Protein AF-0000000077885921 (afdb_homodimer)

Nearest PDB structures (foldseek):
  9gof-assembly1_C  TM=7.448E-01  e=6.774E-12  Synechocystis
  6l9i-assembly1_D  TM=8.303E-01  e=1.465E-09  Companilactobacillus farciminis
  5vg3-assembly1_A  TM=7.185E-01  e=1.554E-09  Bacillus subtilis
  2uyb-assembly1_A  TM=7.580E-01  e=5.066E-09  Bacillus subtilis
  4met-assembly1_A  TM=7.064E-01  e=5.702E-09  Bacillus subtilis subsp. subtilis str. 168

Sequence (464 aa):
MYNKCRLKMKLLANIFSMFFVTFTSIQLCMADCDNLQDTCPAIPPKKQTIFINGLPCKSQANITAQDFKTSELSNTGSTDIFGASFKMVTASEFPGLNTLGLSIGRTDMDGDGLVNFHYHPRATEIIYVTKGVLLAGFIDTKNQVFQEFLNVGDVFVFPKGLFHFILNHGFQDATVISVFNSQNPGFVSITATTFDNTMESLEKLKRRLVSLYEGHDDVASLTMLGLESIFSMYNKCRLKMKLLANIFSMFFVTFTSIQLCMADCDNLQDTCPAIPPKKQTIFINGLPCKSQANITAQDFKTSELSNTGSTDIFGASFKMVTASEFPGLNTLGLSIGRTDMDGDGLVNFHYHPRATEIIYVTKGVLLAGFIDTKNQVFQEFLNVGDVFVFPKGLFHFILNHGFQDATVISVFNSQNPGFVSITATTFDNTMESLEKLKRRLVSLYEGHDDVASLTMLGLESIFS

Foldseek 3Di:
DPPVPPPVVVVPPPVPPPPVVPVPCPVCPVPDLDDPDPFFFFDAPVPDDDDDDFGGGDDPVPDDPVLQDDCPAVDDDDADPQQKDKDKDFSNNRRRRGSVQKIKMKMKGAAFHKDAKKFFQAWKKKKAWQDAKKKKWWADQQRDIDIDIDDHGDMDIDDHPIIMMMTRNDNGMTMMMMMIRGSRRDMGGDDCVQAVPDPVLSVQQSVQSVCVVVVNDDSVSVVVRSNVVNRD/DPPVPVVVVVVVPPVVPCPVVPVPCPVCPVPDLDDPDPFFFFDAPVPDDDDDDFGGGDDPVPDDPVLQDDCPAVDDDDADPQQKDKDKDFSNNRRRRGSVQKIKMKMKGAAFHKDAKKFFQAWKKKKAWQDAKKKKWWADQQGDIDIDIDDHGDMDIDDHPIIMMMTRNDNGMTMMMMMIRGSRRDMGGDDCVQAVPDPVLSVQQSVQSVCVVVVNDDSVSVVVRSNVVNRD

Structure (mmCIF, N/CA/C/O backbone):
data_AF-0000000077885921-model_v1
#
loop_
_entity.id
_entity.type
_entity.pdbx_description
1 polymer 'Germin-like protein'
#
loop_
_atom_site.group_PDB
_atom_site.id
_atom_site.type_symbol
_atom_site.label_atom_id
_atom_site.label_alt_id
_atom_site.label_comp_id
_atom_site.label_asym_id
_atom_site.label_entity_id
_atom_site.label_seq_id
_atom_site.pdbx_PDB_ins_code
_atom_site.Cartn_x
_atom_site.Cartn_y
_atom_site.Cartn_z
_atom_site.occupancy
_atom_site.B_iso_or_equiv
_atom_site.auth_seq_id
_atom_site.auth_comp_id
_atom_site.auth_asym_id
_atom_site.auth_atom_id
_atom_site.pdbx_PDB_model_num
ATOM 1 N N . MET A 1 1 ? 22.766 -57.688 56.219 1 28.72 1 MET A N 1
ATOM 2 C CA . MET A 1 1 ? 22.781 -56.25 56.531 1 28.72 1 MET A CA 1
ATOM 3 C C . MET A 1 1 ? 23.203 -55.438 55.312 1 28.72 1 MET A C 1
ATOM 5 O O . MET A 1 1 ? 22.984 -54.219 55.281 1 28.72 1 MET A O 1
ATOM 9 N N . TYR A 1 2 ? 24.062 -56 54.406 1 32.94 2 TYR A N 1
ATOM 10 C CA . TYR A 1 2 ? 24.766 -55.312 53.344 1 32.94 2 TYR A CA 1
ATOM 11 C C . TYR A 1 2 ? 23.844 -55 52.188 1 32.94 2 TYR A C 1
ATOM 13 O O . TYR A 1 2 ? 24.031 -54 51.469 1 32.94 2 TYR A O 1
ATOM 21 N N . ASN A 1 3 ? 22.938 -55.969 51.812 1 36.91 3 ASN A N 1
ATOM 22 C CA . ASN A 1 3 ? 22.312 -55.875 50.5 1 36.91 3 ASN A CA 1
ATOM 23 C C . ASN A 1 3 ? 21.219 -54.812 50.469 1 36.91 3 ASN A C 1
ATOM 25 O O . ASN A 1 3 ? 20.469 -54.719 49.5 1 36.91 3 ASN A O 1
ATOM 29 N N . LYS A 1 4 ? 20.844 -54.188 51.625 1 35.38 4 LYS A N 1
ATOM 30 C CA . LYS A 1 4 ? 19.797 -53.188 51.75 1 35.38 4 LYS A CA 1
ATOM 31 C C . LYS A 1 4 ? 20.234 -51.875 51.125 1 35.38 4 LYS A C 1
ATOM 33 O O . LYS A 1 4 ? 19.406 -50.969 50.875 1 35.38 4 LYS A O 1
ATOM 38 N N . CYS A 1 5 ? 21.562 -51.625 51.094 1 33.53 5 CYS A N 1
ATOM 39 C CA . CYS A 1 5 ? 22 -50.281 50.844 1 33.53 5 CYS A CA 1
ATOM 40 C C . CYS A 1 5 ? 21.875 -49.938 49.375 1 33.53 5 CYS A C 1
ATOM 42 O O . CYS A 1 5 ? 22 -48.75 49 1 33.53 5 CYS A O 1
ATOM 44 N N . ARG A 1 6 ? 22.016 -50.938 48.375 1 32.19 6 ARG A N 1
ATOM 45 C CA . ARG A 1 6 ? 22.203 -50.562 47 1 32.19 6 ARG A CA 1
ATOM 46 C C . ARG A 1 6 ? 20.938 -49.969 46.406 1 32.19 6 ARG A C 1
ATOM 48 O O . ARG A 1 6 ? 21.016 -49.031 45.594 1 32.19 6 ARG A O 1
ATOM 55 N N . LEU A 1 7 ? 19.734 -50.688 46.562 1 31.19 7 LEU A N 1
ATOM 56 C CA . LEU A 1 7 ? 18.625 -50.406 45.656 1 31.19 7 LEU A CA 1
ATOM 57 C C . LEU A 1 7 ? 18 -49.062 46 1 31.19 7 LEU A C 1
ATOM 59 O O . LEU A 1 7 ? 17.141 -48.562 45.25 1 31.19 7 LEU A O 1
ATOM 63 N N . LYS A 1 8 ? 18.266 -48.469 47.25 1 34.59 8 LYS A N 1
ATOM 64 C CA . LYS A 1 8 ? 17.656 -47.156 47.5 1 34.59 8 LYS A CA 1
ATOM 65 C C . LYS A 1 8 ? 18.203 -46.094 46.562 1 34.59 8 LYS A C 1
ATOM 67 O O . LYS A 1 8 ? 17.672 -45 46.5 1 34.59 8 LYS A O 1
ATOM 72 N N . MET A 1 9 ? 19.469 -46.344 46.094 1 32.06 9 MET A N 1
ATOM 73 C CA . MET A 1 9 ? 20.016 -45.25 45.281 1 32.06 9 MET A CA 1
ATOM 74 C C . MET A 1 9 ? 19.297 -45.156 43.969 1 32.06 9 MET A C 1
ATOM 76 O O . MET A 1 9 ? 19.469 -44.156 43.219 1 32.06 9 MET A O 1
ATOM 80 N N . LYS A 1 10 ? 18.781 -46.281 43.438 1 35.56 10 LYS A N 1
ATOM 81 C CA . LYS A 1 10 ? 18.188 -46.188 42.094 1 35.56 10 LYS A CA 1
ATOM 82 C C . LYS A 1 10 ? 16.984 -45.25 42.094 1 35.56 10 LYS A C 1
ATOM 84 O O . LYS A 1 10 ? 16.516 -44.844 41.031 1 35.56 10 LYS A O 1
ATOM 89 N N . LEU A 1 11 ? 16.25 -45.25 43.219 1 34.72 11 LEU A N 1
ATOM 90 C CA . LEU A 1 11 ? 15 -44.5 43.156 1 34.72 11 LEU A CA 1
ATOM 91 C C . LEU A 1 11 ? 15.25 -43.031 42.906 1 34.72 11 LEU A C 1
ATOM 93 O O . LEU A 1 11 ? 14.461 -42.375 42.25 1 34.72 11 LEU A O 1
ATOM 97 N N . LEU A 1 12 ? 16.281 -42.5 43.562 1 36.19 12 LEU A N 1
ATOM 98 C CA . LEU A 1 12 ? 16.375 -41.062 43.531 1 36.19 12 LEU A CA 1
ATOM 99 C C . LEU A 1 12 ? 16.734 -40.562 42.156 1 36.19 12 LEU A C 1
ATOM 101 O O . LEU A 1 12 ? 16.844 -39.344 41.938 1 36.19 12 LEU A O 1
ATOM 105 N N . ALA A 1 13 ? 17.344 -41.469 41.375 1 35.25 13 ALA A N 1
ATOM 106 C CA . ALA A 1 13 ? 17.906 -40.844 40.188 1 35.25 13 ALA A CA 1
ATOM 107 C C . ALA A 1 13 ? 16.797 -40.281 39.281 1 35.25 13 ALA A C 1
ATOM 109 O O . ALA A 1 13 ? 17.031 -39.375 38.5 1 35.25 13 ALA A O 1
ATOM 110 N N . ASN A 1 14 ? 15.742 -41.094 39.156 1 36.69 14 ASN A N 1
ATOM 111 C CA . ASN A 1 14 ? 15.047 -40.781 37.906 1 36.69 14 ASN A CA 1
ATOM 112 C C . ASN A 1 14 ? 14.359 -39.438 37.938 1 36.69 14 ASN A C 1
ATOM 114 O O . ASN A 1 14 ? 13.742 -39 36.969 1 36.69 14 ASN A O 1
ATOM 118 N N . ILE A 1 15 ? 13.984 -39.062 39.125 1 37 15 ILE A N 1
ATOM 119 C CA . ILE A 1 15 ? 12.953 -38.031 38.906 1 37 15 ILE A CA 1
ATOM 120 C C . ILE A 1 15 ? 13.586 -36.781 38.344 1 37 15 ILE A C 1
ATOM 122 O O . ILE A 1 15 ? 13.586 -35.719 39 1 37 15 ILE A O 1
ATOM 126 N N . PHE A 1 16 ? 14.898 -36.781 38.031 1 37.81 16 PHE A N 1
ATOM 127 C CA . PHE A 1 16 ? 15.234 -35.5 37.438 1 37.81 16 PHE A CA 1
ATOM 128 C C . PHE A 1 16 ? 14.398 -35.25 36.188 1 37.81 16 PHE A C 1
ATOM 130 O O . PHE A 1 16 ? 14.648 -35.844 35.125 1 37.81 16 PHE A O 1
ATOM 137 N N . SER A 1 17 ? 13.078 -35.5 36.25 1 34.12 17 SER A N 1
ATOM 138 C CA . SER A 1 17 ? 12.234 -35.062 35.125 1 34.12 17 SER A CA 1
ATOM 139 C C . SER A 1 17 ? 12.703 -33.719 34.562 1 34.12 17 SER A C 1
ATOM 141 O O . SER A 1 17 ? 13.195 -32.875 35.312 1 34.12 17 SER A O 1
ATOM 143 N N . MET A 1 18 ? 12.992 -33.719 33.188 1 34.5 18 MET A N 1
ATOM 144 C CA . MET A 1 18 ? 13.25 -32.719 32.156 1 34.5 18 MET A CA 1
ATOM 145 C C . MET A 1 18 ? 12.352 -31.516 32.312 1 34.5 18 MET A C 1
ATOM 147 O O . MET A 1 18 ? 11.156 -31.578 32 1 34.5 18 MET A O 1
ATOM 151 N N . PHE A 1 19 ? 12.336 -30.922 33.469 1 35.97 19 PHE A N 1
ATOM 152 C CA . PHE A 1 19 ? 11.742 -29.594 33.312 1 35.97 19 PHE A CA 1
ATOM 153 C C . PHE A 1 19 ? 12.336 -28.844 32.125 1 35.97 19 PHE A C 1
ATOM 155 O O . PHE A 1 19 ? 13.477 -28.375 32.219 1 35.97 19 PHE A O 1
ATOM 162 N N . PHE A 1 20 ? 12.258 -29.469 30.906 1 34.22 20 PHE A N 1
ATOM 163 C CA . PHE A 1 20 ? 12.445 -28.578 29.766 1 34.22 20 PHE A CA 1
ATOM 164 C C . PHE A 1 20 ? 11.734 -27.25 30 1 34.22 20 PHE A C 1
ATOM 166 O O . PHE A 1 20 ? 10.5 -27.203 30.016 1 34.22 20 PHE A O 1
ATOM 173 N N . VAL A 1 21 ? 12.258 -26.453 30.922 1 34.28 21 VAL A N 1
ATOM 174 C CA . VAL A 1 21 ? 11.867 -25.047 30.875 1 34.28 21 VAL A CA 1
ATOM 175 C C . VAL A 1 21 ? 11.812 -24.578 29.422 1 34.28 21 VAL A C 1
ATOM 177 O O . VAL A 1 21 ? 12.844 -24.484 28.75 1 34.28 21 VAL A O 1
ATOM 180 N N . THR A 1 22 ? 10.844 -25.062 28.656 1 34.91 22 THR A N 1
ATOM 181 C CA . THR A 1 22 ? 10.602 -24.266 27.453 1 34.91 22 THR A CA 1
ATOM 182 C C . THR A 1 22 ? 10.742 -22.781 27.734 1 34.91 22 THR A C 1
ATOM 184 O O . THR A 1 22 ? 9.969 -22.219 28.516 1 34.91 22 THR A O 1
ATOM 187 N N . PHE A 1 23 ? 12 -22.328 27.797 1 35.09 23 PHE A N 1
ATOM 188 C CA . PHE A 1 23 ? 12.195 -20.906 27.578 1 35.09 23 PHE A CA 1
ATOM 189 C C . PHE A 1 23 ? 11.281 -20.391 26.469 1 35.09 23 PHE A C 1
ATOM 191 O O . PHE A 1 23 ? 11.531 -20.656 25.297 1 35.09 23 PHE A O 1
ATOM 198 N N . THR A 1 24 ? 10.023 -20.5 26.734 1 35.75 24 THR A N 1
ATOM 199 C CA . THR A 1 24 ? 9.219 -19.641 25.875 1 35.75 24 THR A CA 1
ATOM 200 C C . THR A 1 24 ? 9.859 -18.266 25.734 1 35.75 24 THR A C 1
ATOM 202 O O . THR A 1 24 ? 10.062 -17.562 26.734 1 35.75 24 THR A O 1
ATOM 205 N N . SER A 1 25 ? 10.867 -18.172 24.875 1 35.5 25 SER A N 1
ATOM 206 C CA . SER A 1 25 ? 11.234 -16.812 24.5 1 35.5 25 SER A CA 1
ATOM 207 C C . SER A 1 25 ? 10.008 -15.906 24.422 1 35.5 25 SER A C 1
ATOM 209 O O . SER A 1 25 ? 9.227 -15.992 23.469 1 35.5 25 SER A O 1
ATOM 211 N N . ILE A 1 26 ? 9.367 -15.75 25.469 1 35.91 26 ILE A N 1
ATOM 212 C CA . ILE A 1 26 ? 8.562 -14.539 25.484 1 35.91 26 ILE A CA 1
ATOM 213 C C . ILE A 1 26 ? 9.328 -13.391 24.844 1 35.91 26 ILE A C 1
ATOM 215 O O . ILE A 1 26 ? 10.367 -12.969 25.344 1 35.91 26 ILE A O 1
ATOM 219 N N . GLN A 1 27 ? 9.438 -13.453 23.547 1 35.28 27 GLN A N 1
ATOM 220 C CA . GLN A 1 27 ? 9.844 -12.133 23.062 1 35.28 27 GLN A CA 1
ATOM 221 C C . GLN A 1 27 ? 9.141 -11.031 23.859 1 35.28 27 GLN A C 1
ATOM 223 O O . GLN A 1 27 ? 7.934 -10.828 23.719 1 35.28 27 GLN A O 1
ATOM 228 N N . LEU A 1 28 ? 9.32 -10.961 25.156 1 33.28 28 LEU A N 1
ATOM 229 C CA . LEU A 1 28 ? 9.039 -9.773 25.938 1 33.28 28 LEU A CA 1
ATOM 230 C C . LEU A 1 28 ? 9.445 -8.508 25.188 1 33.28 28 LEU A C 1
ATOM 232 O O . LEU A 1 28 ? 10.609 -8.359 24.812 1 33.28 28 LEU A O 1
ATOM 236 N N . CYS A 1 29 ? 8.602 -8.109 24.219 1 36.66 29 CYS A N 1
ATOM 237 C CA . CYS A 1 29 ? 8.938 -6.703 24.016 1 36.66 29 CYS A CA 1
ATOM 238 C C . CYS A 1 29 ? 9.109 -5.992 25.359 1 36.66 29 CYS A C 1
ATOM 240 O O . CYS A 1 29 ? 8.133 -5.707 26.047 1 36.66 29 CYS A O 1
ATOM 242 N N . MET A 1 30 ? 9.906 -6.488 26.328 1 33.28 30 MET A N 1
ATOM 243 C CA . MET A 1 30 ? 10.156 -5.855 27.625 1 33.28 30 MET A CA 1
ATOM 244 C C . MET A 1 30 ? 9.969 -4.344 27.531 1 33.28 30 MET A C 1
ATOM 246 O O . MET A 1 30 ? 9.477 -3.721 28.484 1 33.28 30 MET A O 1
ATOM 250 N N . ALA A 1 31 ? 11.164 -3.611 27.047 1 32.94 31 ALA A N 1
ATOM 251 C CA . ALA A 1 31 ? 11.117 -2.152 27 1 32.94 31 ALA A CA 1
ATOM 252 C C . ALA A 1 31 ? 10.008 -1.663 26.078 1 32.94 31 ALA A C 1
ATOM 254 O O . ALA A 1 31 ? 9.391 -2.459 25.359 1 32.94 31 ALA A O 1
ATOM 255 N N . ASP A 1 32 ? 9.82 -0.29 25.953 1 36.62 32 ASP A N 1
ATOM 256 C CA . ASP A 1 32 ? 8.836 0.523 25.25 1 36.62 32 ASP A CA 1
ATOM 257 C C . ASP A 1 32 ? 8.727 0.106 23.781 1 36.62 32 ASP A C 1
ATOM 259 O O . ASP A 1 32 ? 9.68 0.259 23.016 1 36.62 32 ASP A O 1
ATOM 263 N N . CYS A 1 33 ? 8.023 -1.039 23.438 1 45 33 CYS A N 1
ATOM 264 C CA . CYS A 1 33 ? 7.781 -1.465 22.062 1 45 33 CYS A CA 1
ATOM 265 C C . CYS A 1 33 ? 7.59 -0.263 21.141 1 45 33 CYS A C 1
ATOM 267 O O . CYS A 1 33 ? 7.586 -0.405 19.922 1 45 33 CYS A O 1
ATOM 269 N N . ASP A 1 34 ? 7.242 0.781 21.875 1 49.38 34 ASP A N 1
ATOM 270 C CA . ASP A 1 34 ? 7.137 2.01 21.109 1 49.38 34 ASP A CA 1
ATOM 271 C C . ASP A 1 34 ? 8.5 2.672 20.938 1 49.38 34 ASP A C 1
ATOM 273 O O . ASP A 1 34 ? 9.383 2.51 21.781 1 49.38 34 ASP A O 1
ATOM 277 N N . ASN A 1 35 ? 8.734 3.219 19.875 1 55.03 35 ASN A N 1
ATOM 278 C CA . ASN A 1 35 ? 9.93 4.02 19.625 1 55.03 35 ASN A CA 1
ATOM 279 C C . ASN A 1 35 ? 10.086 5.125 20.672 1 55.03 35 ASN A C 1
ATOM 281 O O . ASN A 1 35 ? 9.094 5.684 21.141 1 55.03 35 ASN A O 1
ATOM 285 N N . LEU A 1 36 ? 11.25 5.336 21.203 1 57.28 36 LEU A N 1
ATOM 286 C CA . LEU A 1 36 ? 11.57 6.469 22.078 1 57.28 36 LEU A CA 1
ATOM 287 C C . LEU A 1 36 ? 11.227 7.789 21.391 1 57.28 36 LEU A C 1
ATOM 289 O O . LEU A 1 36 ? 10.969 8.789 22.062 1 57.28 36 LEU A O 1
ATOM 293 N N . GLN A 1 37 ? 11.367 7.852 20.078 1 71.94 37 GLN A N 1
ATOM 294 C CA . GLN A 1 37 ? 10.992 9.016 19.297 1 71.94 37 GLN A CA 1
ATOM 295 C C . GLN A 1 37 ? 9.766 8.727 18.422 1 71.94 37 GLN A C 1
ATOM 297 O O . GLN A 1 37 ? 9.406 7.566 18.219 1 71.94 37 GLN A O 1
ATOM 302 N N . ASP A 1 38 ? 9.094 9.789 17.953 1 76 38 ASP A N 1
ATOM 303 C CA . ASP A 1 38 ? 7.895 9.633 17.141 1 76 38 ASP A CA 1
ATOM 304 C C . ASP A 1 38 ? 8.188 8.805 15.891 1 76 38 ASP A C 1
ATOM 306 O O . ASP A 1 38 ? 7.328 8.055 15.422 1 76 38 ASP A O 1
ATOM 310 N N . THR A 1 39 ? 9.336 9.125 15.398 1 82.56 39 THR A N 1
ATOM 311 C CA . THR A 1 39 ? 9.789 8.414 14.211 1 82.56 39 THR A CA 1
ATOM 312 C C . THR A 1 39 ? 11.25 8.008 14.352 1 82.56 39 THR A C 1
ATOM 314 O O . THR A 1 39 ? 11.984 8.578 15.156 1 82.56 39 THR A O 1
ATOM 317 N N . CYS A 1 40 ? 11.633 7.035 13.633 1 79.12 40 CYS A N 1
ATOM 318 C CA . CYS A 1 40 ? 12.984 6.5 13.664 1 79.12 40 CYS A CA 1
ATOM 319 C C . CYS A 1 40 ? 13.516 6.285 12.258 1 79.12 40 CYS A C 1
ATOM 321 O O . CYS A 1 40 ? 13.766 5.152 11.844 1 79.12 40 CYS A O 1
ATOM 323 N N . PRO A 1 41 ? 13.523 7.34 11.453 1 85.62 41 PRO A N 1
ATOM 324 C CA . PRO A 1 41 ? 14.164 7.121 10.156 1 85.62 41 PRO A CA 1
ATOM 325 C C . PRO A 1 41 ? 15.562 6.508 10.281 1 85.62 41 PRO A C 1
ATOM 327 O O . PRO A 1 41 ? 16.312 6.863 11.195 1 85.62 41 PRO A O 1
ATOM 330 N N . ALA A 1 42 ? 15.961 5.734 9.406 1 80.25 42 ALA A N 1
ATOM 331 C CA . ALA A 1 42 ? 17.172 4.926 9.5 1 80.25 42 ALA A CA 1
ATOM 332 C C . ALA A 1 42 ? 18.406 5.723 9.047 1 80.25 42 ALA A C 1
ATOM 334 O O . ALA A 1 42 ? 18.312 6.543 8.133 1 80.25 42 ALA A O 1
ATOM 335 N N . ILE A 1 43 ? 19.453 5.516 9.727 1 76.38 43 ILE A N 1
ATOM 336 C CA . ILE A 1 43 ? 20.75 5.836 9.141 1 76.38 43 ILE A CA 1
ATOM 337 C C . ILE A 1 43 ? 21.078 4.84 8.031 1 76.38 43 ILE A C 1
ATOM 339 O O . ILE A 1 43 ? 21.062 3.627 8.25 1 76.38 43 ILE A O 1
ATOM 343 N N . PRO A 1 44 ? 21.281 5.348 6.871 1 74.88 44 PRO A N 1
ATOM 344 C CA . PRO A 1 44 ? 21.578 4.414 5.781 1 74.88 44 PRO A CA 1
ATOM 345 C C . PRO A 1 44 ? 22.734 3.473 6.105 1 74.88 44 PRO A C 1
ATOM 347 O O . PRO A 1 44 ? 23.688 3.875 6.766 1 74.88 44 PRO A O 1
ATOM 350 N N . PRO A 1 45 ? 22.656 2.24 5.578 1 68.06 45 PRO A N 1
ATOM 351 C CA . PRO A 1 45 ? 23.688 1.235 5.891 1 68.06 45 PRO A CA 1
ATOM 352 C C . PRO A 1 45 ? 25.094 1.72 5.59 1 68.06 45 PRO A C 1
ATOM 354 O O . PRO A 1 45 ? 26.031 1.446 6.355 1 68.06 45 PRO A O 1
ATOM 357 N N . LYS A 1 46 ? 25.281 2.473 4.48 1 69.38 46 LYS A N 1
ATOM 358 C CA . LYS A 1 46 ? 26.609 2.932 4.09 1 69.38 46 LYS A CA 1
ATOM 359 C C . LYS A 1 46 ? 27.203 3.869 5.137 1 69.38 46 LYS A C 1
ATOM 361 O O . LYS A 1 46 ? 28.422 4.062 5.191 1 69.38 46 LYS A O 1
ATOM 366 N N . LYS A 1 47 ? 26.438 4.371 6.078 1 68.31 47 LYS A N 1
ATOM 367 C CA . LYS A 1 47 ? 26.859 5.367 7.055 1 68.31 47 LYS A CA 1
ATOM 368 C C . LYS A 1 47 ? 26.859 4.793 8.469 1 68.31 47 LYS A C 1
ATOM 370 O O . LYS A 1 47 ? 27.047 5.523 9.438 1 68.31 47 LYS A O 1
ATOM 375 N N . GLN A 1 48 ? 26.641 3.486 8.516 1 68.75 48 GLN A N 1
ATOM 376 C CA . GLN A 1 48 ? 26.594 2.859 9.828 1 68.75 48 GLN A CA 1
ATOM 377 C C . GLN A 1 48 ? 27.984 2.428 10.289 1 68.75 48 GLN A C 1
ATOM 379 O O . GLN A 1 48 ? 28.766 1.893 9.5 1 68.75 48 GLN A O 1
ATOM 384 N N . THR A 1 49 ? 28.266 2.619 11.547 1 64.06 49 THR A N 1
ATOM 385 C CA . THR A 1 49 ? 29.562 2.271 12.094 1 64.06 49 THR A CA 1
ATOM 386 C C . THR A 1 49 ? 29.469 1.049 13 1 64.06 49 THR A C 1
ATOM 388 O O . THR A 1 49 ? 30.484 0.448 13.359 1 64.06 49 THR A O 1
ATOM 391 N N . ILE A 1 50 ? 28.281 0.708 13.422 1 62.22 50 ILE A N 1
ATOM 392 C CA . ILE A 1 50 ? 28.062 -0.442 14.297 1 62.22 50 ILE A CA 1
ATOM 393 C C . ILE A 1 50 ? 27.016 -1.365 13.68 1 62.22 50 ILE A C 1
ATOM 395 O O . ILE A 1 50 ? 26.047 -0.898 13.078 1 62.22 50 ILE A O 1
ATOM 399 N N . PHE A 1 51 ? 27.281 -2.676 13.789 1 64.06 51 PHE A N 1
ATOM 400 C CA . PHE A 1 51 ? 26.312 -3.641 13.266 1 64.06 51 PHE A CA 1
ATOM 401 C C . PHE A 1 51 ? 25.234 -3.936 14.297 1 64.06 51 PHE A C 1
ATOM 403 O O . PHE A 1 51 ? 25.531 -4.277 15.438 1 64.06 51 PHE A O 1
ATOM 410 N N . ILE A 1 52 ? 24.031 -3.574 14.062 1 65.06 52 ILE A N 1
ATOM 411 C CA . ILE A 1 52 ? 22.891 -3.918 14.914 1 65.06 52 ILE A CA 1
ATOM 412 C C . ILE A 1 52 ? 21.812 -4.602 14.078 1 65.06 52 ILE A C 1
ATOM 414 O O . ILE A 1 52 ? 21.781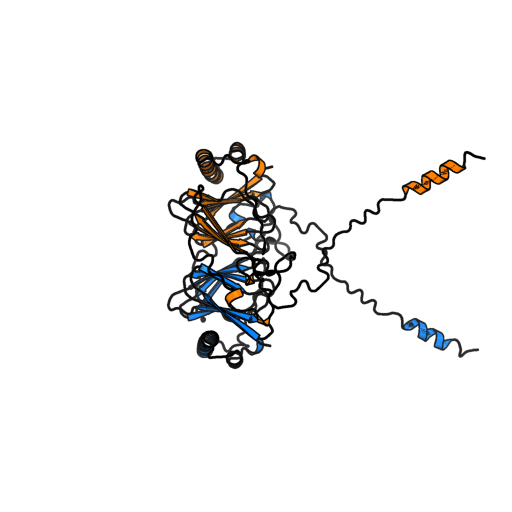 -4.465 12.852 1 65.06 52 ILE A O 1
ATOM 418 N N . ASN A 1 53 ? 21 -5.434 14.805 1 66.06 53 ASN A N 1
ATOM 419 C CA . ASN A 1 53 ? 19.797 -5.953 14.172 1 66.06 53 ASN A CA 1
ATOM 420 C C . ASN A 1 53 ? 18.766 -4.855 13.953 1 66.06 53 ASN A C 1
ATOM 422 O O . ASN A 1 53 ? 18.25 -4.289 14.914 1 66.06 53 ASN A O 1
ATOM 426 N N . GLY A 1 54 ? 18.734 -4.582 12.727 1 72.25 54 GLY A N 1
ATOM 427 C CA . GLY A 1 54 ? 17.906 -3.443 12.375 1 72.25 54 GLY A CA 1
ATOM 428 C C . GLY A 1 54 ? 18.703 -2.238 11.922 1 72.25 54 GLY A C 1
ATOM 429 O O . GLY A 1 54 ? 19.875 -2.367 11.547 1 72.25 54 GLY A O 1
ATOM 430 N N . LEU A 1 55 ? 18.031 -1.122 11.703 1 79.94 55 LEU A N 1
ATOM 431 C CA . LEU A 1 55 ? 18.672 0.124 11.297 1 79.94 55 LEU A CA 1
ATOM 432 C C . LEU A 1 55 ? 18.594 1.162 12.414 1 79.94 55 LEU A C 1
ATOM 434 O O . LEU A 1 55 ? 17.516 1.414 12.961 1 79.94 55 LEU A O 1
ATOM 438 N N . PRO A 1 56 ? 19.75 1.63 12.766 1 81.38 56 PRO A N 1
ATOM 439 C CA . PRO A 1 56 ? 19.719 2.654 13.812 1 81.38 56 PRO A CA 1
ATOM 440 C C . PRO A 1 56 ? 18.922 3.896 13.398 1 81.38 56 PRO A C 1
ATOM 442 O O . PRO A 1 56 ? 18.859 4.219 12.203 1 81.38 56 PRO A O 1
ATOM 445 N N . CYS A 1 57 ? 18.453 4.52 14.398 1 85.31 57 CYS A N 1
ATOM 446 C CA . CYS A 1 57 ? 17.672 5.727 14.156 1 85.31 57 CYS A CA 1
ATOM 447 C C . CYS A 1 57 ? 18.578 6.941 13.984 1 85.31 57 CYS A C 1
ATOM 449 O O . CYS A 1 57 ? 19.578 7.078 14.695 1 85.31 57 CYS A O 1
ATOM 451 N N . LYS A 1 58 ? 18.203 7.816 13.102 1 86.75 58 LYS A N 1
ATOM 452 C CA . LYS A 1 58 ? 18.781 9.164 13.133 1 86.75 58 LYS A CA 1
ATOM 453 C C . LYS A 1 58 ? 18.438 9.867 14.445 1 86.75 58 LYS A C 1
ATOM 455 O O . LYS A 1 58 ? 17.375 9.648 15.023 1 86.75 58 LYS A O 1
ATOM 460 N N . SER A 1 59 ? 19.406 10.719 14.805 1 83.5 59 SER A N 1
ATOM 461 C CA . SER A 1 59 ? 19.078 11.602 15.914 1 83.5 59 SER A CA 1
ATOM 462 C C . SER A 1 59 ? 17.953 12.555 15.539 1 83.5 59 SER A C 1
ATOM 464 O O . SER A 1 59 ? 17.812 12.938 14.375 1 83.5 59 SER A O 1
ATOM 466 N N . GLN A 1 60 ? 17.172 12.883 16.531 1 83.12 60 GLN A N 1
ATOM 467 C CA . GLN A 1 60 ? 16 13.727 16.297 1 83.12 60 GLN A CA 1
ATOM 468 C C . GLN A 1 60 ? 16.391 15 15.539 1 83.12 60 GLN A C 1
ATOM 470 O O . GLN A 1 60 ? 15.656 15.438 14.656 1 83.12 60 GLN A O 1
ATOM 475 N N . ALA A 1 61 ? 17.5 15.586 15.898 1 86.25 61 ALA A N 1
ATOM 476 C CA . ALA A 1 61 ? 17.938 16.844 15.32 1 86.25 61 ALA A CA 1
ATOM 477 C C . ALA A 1 61 ? 18.281 16.688 13.844 1 86.25 61 ALA A C 1
ATOM 479 O O . ALA A 1 61 ? 18.312 17.672 13.094 1 86.25 61 ALA A O 1
ATOM 480 N N . ASN A 1 62 ? 18.5 15.477 13.391 1 89.81 62 ASN A N 1
ATOM 481 C CA . ASN A 1 62 ? 18.938 15.242 12.016 1 89.81 62 ASN A CA 1
ATOM 482 C C . ASN A 1 62 ? 17.812 14.703 11.141 1 89.81 62 ASN A C 1
ATOM 484 O O . ASN A 1 62 ? 18.016 14.398 9.969 1 89.81 62 ASN A O 1
ATOM 488 N N . ILE A 1 63 ? 16.672 14.57 11.742 1 91.25 63 ILE A N 1
ATOM 489 C CA . ILE A 1 63 ? 15.531 14.109 10.969 1 91.25 63 ILE A CA 1
ATOM 490 C C . ILE A 1 63 ? 14.969 15.258 10.141 1 91.25 63 ILE A C 1
ATOM 492 O O . ILE A 1 63 ? 14.773 16.359 10.648 1 91.25 63 ILE A O 1
ATOM 496 N N . THR A 1 64 ? 14.766 14.992 8.875 1 94.25 64 THR A N 1
ATOM 497 C CA . THR A 1 64 ? 14.203 15.992 7.977 1 94.25 64 THR A CA 1
ATOM 498 C C . THR A 1 64 ? 13.008 15.43 7.219 1 94.25 64 THR A C 1
ATOM 500 O O . THR A 1 64 ? 12.789 14.211 7.211 1 94.25 64 THR A O 1
ATOM 503 N N . ALA A 1 65 ? 12.273 16.297 6.578 1 96 65 ALA A N 1
ATOM 504 C CA . ALA A 1 65 ? 11.109 15.883 5.805 1 96 65 ALA A CA 1
ATOM 505 C C . ALA A 1 65 ? 11.5 14.938 4.68 1 96 65 ALA A C 1
ATOM 507 O O . ALA A 1 65 ? 10.734 14.039 4.312 1 96 65 ALA A O 1
ATOM 508 N N . GLN A 1 66 ? 12.68 15.086 4.152 1 95.88 66 GLN A N 1
ATOM 509 C CA . GLN A 1 66 ? 13.156 14.258 3.041 1 95.88 66 GLN A CA 1
ATOM 510 C C . GLN A 1 66 ? 13.273 12.797 3.451 1 95.88 66 GLN A C 1
ATOM 512 O O . GLN A 1 66 ? 13.203 11.898 2.604 1 95.88 66 GLN A O 1
ATOM 517 N N . ASP A 1 67 ? 13.414 12.555 4.719 1 95.69 67 ASP A N 1
ATOM 518 C CA . ASP A 1 67 ? 13.5 11.18 5.215 1 95.69 67 ASP A CA 1
ATOM 519 C C . ASP A 1 67 ? 12.195 10.422 4.957 1 95.69 67 ASP A C 1
ATOM 521 O O . ASP A 1 67 ? 12.18 9.195 4.949 1 95.69 67 ASP A O 1
ATOM 525 N N . PHE A 1 68 ? 11.117 11.156 4.715 1 97.56 68 PHE A N 1
ATOM 526 C CA . PHE A 1 68 ? 9.812 10.523 4.672 1 97.56 68 PHE A CA 1
ATOM 527 C C . PHE A 1 68 ? 9.25 10.547 3.254 1 97.56 68 PHE A C 1
ATOM 529 O O . PHE A 1 68 ? 8.07 10.258 3.043 1 97.56 68 PHE A O 1
ATOM 536 N N . LYS A 1 69 ? 10.086 10.844 2.324 1 98.12 69 LYS A N 1
ATOM 537 C CA . LYS A 1 69 ? 9.758 10.844 0.902 1 98.12 69 LYS A CA 1
ATOM 538 C C . LYS A 1 69 ? 10.789 10.055 0.099 1 98.12 69 LYS A C 1
ATOM 540 O O . LYS A 1 69 ? 11.977 10.094 0.405 1 98.12 69 LYS A O 1
ATOM 545 N N . THR A 1 70 ? 10.297 9.398 -0.942 1 98 70 THR A N 1
ATOM 546 C CA . THR A 1 70 ? 11.227 8.844 -1.919 1 98 70 THR A CA 1
ATOM 547 C C . THR A 1 70 ? 10.656 8.945 -3.33 1 98 70 THR A C 1
ATOM 549 O O . THR A 1 70 ? 9.438 8.914 -3.514 1 98 70 THR A O 1
ATOM 552 N N . SER A 1 71 ? 11.516 9.086 -4.262 1 98.12 71 SER A N 1
ATOM 553 C CA . SER A 1 71 ? 11.133 9.117 -5.668 1 98.12 71 SER A CA 1
ATOM 554 C C . SER A 1 71 ? 11.68 7.898 -6.414 1 98.12 71 SER A C 1
ATOM 556 O O . SER A 1 71 ? 11.766 7.902 -7.645 1 98.12 71 SER A O 1
ATOM 558 N N . GLU A 1 72 ? 12.047 6.938 -5.684 1 96.94 72 GLU A N 1
ATOM 559 C CA . GLU A 1 72 ? 12.742 5.785 -6.254 1 96.94 72 GLU A CA 1
ATOM 560 C C . GLU A 1 72 ? 11.812 4.992 -7.172 1 96.94 72 GLU A C 1
ATOM 562 O O . GLU A 1 72 ? 12.281 4.199 -7.996 1 96.94 72 GLU A O 1
ATOM 567 N N . LEU A 1 73 ? 10.539 5.199 -7.035 1 97.75 73 LEU A N 1
ATOM 568 C CA . LEU A 1 73 ? 9.602 4.375 -7.785 1 97.75 73 LEU A CA 1
ATOM 569 C C . LEU A 1 73 ? 8.969 5.168 -8.922 1 97.75 73 LEU A C 1
ATOM 571 O O . LEU A 1 73 ? 7.926 4.777 -9.453 1 97.75 73 LEU A O 1
ATOM 575 N N . SER A 1 74 ? 9.578 6.27 -9.305 1 96.81 74 SER A N 1
ATOM 576 C CA . SER A 1 74 ? 8.977 7.188 -10.266 1 96.81 74 SER A CA 1
ATOM 577 C C . SER A 1 74 ? 9.195 6.707 -11.695 1 96.81 74 SER A C 1
ATOM 579 O O . SER A 1 74 ? 8.461 7.102 -12.609 1 96.81 74 SER A O 1
ATOM 581 N N . ASN A 1 75 ? 10.203 5.871 -11.875 1 94.38 75 ASN A N 1
ATOM 582 C CA . ASN A 1 75 ? 10.555 5.496 -13.242 1 94.38 75 ASN A CA 1
ATOM 583 C C . ASN A 1 75 ? 10.25 4.023 -13.516 1 94.38 75 ASN A C 1
ATOM 585 O O . ASN A 1 75 ? 10.32 3.191 -12.609 1 94.38 75 ASN A O 1
ATOM 589 N N . THR A 1 76 ? 9.906 3.775 -14.766 1 93 76 THR A N 1
ATOM 590 C CA . THR A 1 76 ? 9.734 2.396 -15.211 1 93 76 THR A CA 1
ATOM 591 C C . THR A 1 76 ? 11.062 1.643 -15.148 1 93 76 THR A C 1
ATOM 593 O O . THR A 1 76 ? 12.109 2.182 -15.516 1 93 76 THR A O 1
ATOM 596 N N . GLY A 1 77 ? 10.977 0.454 -14.672 1 92.56 77 GLY A N 1
ATOM 597 C CA . GLY A 1 77 ? 12.172 -0.37 -14.609 1 92.56 77 GLY A CA 1
ATOM 598 C C . GLY A 1 77 ? 12.461 -1.104 -15.906 1 92.56 77 GLY A C 1
ATOM 599 O O . GLY A 1 77 ? 11.555 -1.304 -16.719 1 92.56 77 GLY A O 1
ATOM 600 N N . SER A 1 78 ? 13.703 -1.534 -16 1 93.38 78 SER A N 1
ATOM 601 C CA . SER A 1 78 ? 14.078 -2.389 -17.125 1 93.38 78 SER A CA 1
ATOM 602 C C . SER A 1 78 ? 13.734 -3.848 -16.844 1 93.38 78 SER A C 1
ATOM 604 O O . SER A 1 78 ? 14.156 -4.414 -15.844 1 93.38 78 SER A O 1
ATOM 606 N N . THR A 1 79 ? 13.023 -4.414 -17.812 1 93 79 THR A N 1
ATOM 607 C CA . THR A 1 79 ? 12.508 -5.758 -17.578 1 93 79 THR A CA 1
ATOM 608 C C . THR A 1 79 ? 13.586 -6.805 -17.828 1 93 79 THR A C 1
ATOM 610 O O . THR A 1 79 ? 14.539 -6.559 -18.578 1 93 79 THR A O 1
ATOM 613 N N . ASP A 1 80 ? 13.445 -7.949 -17.188 1 90.19 80 ASP A N 1
ATOM 614 C CA . ASP A 1 80 ? 14.367 -9.07 -17.328 1 90.19 80 ASP A CA 1
ATOM 615 C C . ASP A 1 80 ? 13.922 -10.023 -18.438 1 90.19 80 ASP A C 1
ATOM 617 O O . ASP A 1 80 ? 13.141 -9.641 -19.312 1 90.19 80 ASP A O 1
ATOM 621 N N . ILE A 1 81 ? 14.461 -11.211 -18.422 1 84.06 81 ILE A N 1
ATOM 622 C CA . ILE A 1 81 ? 14.203 -12.18 -19.5 1 84.06 81 ILE A CA 1
ATOM 623 C C . ILE A 1 81 ? 12.758 -12.672 -19.406 1 84.06 81 ILE A C 1
ATOM 625 O O . ILE A 1 81 ? 12.227 -13.211 -20.375 1 84.06 81 ILE A O 1
ATOM 629 N N . PHE A 1 82 ? 12.102 -12.469 -18.281 1 88.44 82 PHE A N 1
ATOM 630 C CA . PHE A 1 82 ? 10.711 -12.883 -18.109 1 88.44 82 PHE A CA 1
ATOM 631 C C . PHE A 1 82 ? 9.758 -11.75 -18.469 1 88.44 82 PHE A C 1
ATOM 633 O O . PHE A 1 82 ? 8.539 -11.891 -18.328 1 88.44 82 PHE A O 1
ATOM 640 N N . GLY A 1 83 ? 10.367 -10.617 -18.828 1 93.94 83 GLY A N 1
ATOM 641 C CA . GLY A 1 83 ? 9.555 -9.461 -19.188 1 93.94 83 GLY A CA 1
ATOM 642 C C . GLY A 1 83 ? 9.008 -8.711 -17.984 1 93.94 83 GLY A C 1
ATOM 643 O O . GLY A 1 83 ? 7.949 -8.086 -18.062 1 93.94 83 GLY A O 1
ATOM 644 N N . ALA A 1 84 ? 9.68 -8.859 -16.844 1 95.81 84 ALA A N 1
ATOM 645 C CA . ALA A 1 84 ? 9.203 -8.195 -15.633 1 95.81 84 ALA A CA 1
ATOM 646 C C . ALA A 1 84 ? 10.352 -7.508 -14.891 1 95.81 84 ALA A C 1
ATOM 648 O O . ALA A 1 84 ? 11.492 -7.969 -14.945 1 95.81 84 ALA A O 1
ATOM 649 N N . SER A 1 85 ? 10.086 -6.422 -14.32 1 97.12 85 SER A N 1
ATOM 650 C CA . SER A 1 85 ? 10.992 -5.703 -13.422 1 97.12 85 SER A CA 1
ATOM 651 C C . SER A 1 85 ? 10.32 -5.406 -12.086 1 97.12 85 SER A C 1
ATOM 653 O O . SER A 1 85 ? 9.133 -5.078 -12.039 1 97.12 85 SER A O 1
ATOM 655 N N . PHE A 1 86 ? 11.086 -5.645 -11.047 1 96.56 86 PHE A N 1
ATOM 656 C CA . PHE A 1 86 ? 10.578 -5.312 -9.719 1 96.56 86 PHE A CA 1
ATOM 657 C C . PHE A 1 86 ? 11.594 -4.469 -8.953 1 96.56 86 PHE A C 1
ATOM 659 O O . PHE A 1 86 ? 12.758 -4.84 -8.844 1 96.56 86 PHE A O 1
ATOM 666 N N . LYS A 1 87 ? 11.125 -3.346 -8.492 1 96.62 87 LYS A N 1
ATOM 667 C CA . LYS A 1 87 ? 11.906 -2.506 -7.582 1 96.62 87 LYS A CA 1
ATOM 668 C C . LYS A 1 87 ? 11.188 -2.332 -6.246 1 96.62 87 LYS A C 1
ATOM 670 O O . LYS A 1 87 ? 10.055 -1.855 -6.199 1 96.62 87 LYS A O 1
ATOM 675 N N . MET A 1 88 ? 11.836 -2.742 -5.176 1 95.44 88 MET A N 1
ATOM 676 C CA . MET A 1 88 ? 11.297 -2.57 -3.832 1 95.44 88 MET A CA 1
ATOM 677 C C . MET A 1 88 ? 12.055 -1.486 -3.074 1 95.44 88 MET A C 1
ATOM 679 O O . MET A 1 88 ? 13.273 -1.359 -3.219 1 95.44 88 MET A O 1
ATOM 683 N N . VAL A 1 89 ? 11.367 -0.787 -2.289 1 95.69 89 VAL A N 1
ATOM 684 C CA . VAL A 1 89 ? 11.945 0.206 -1.389 1 95.69 89 VAL A CA 1
ATOM 685 C C . VAL A 1 89 ? 11.602 -0.149 0.057 1 95.69 89 VAL A C 1
ATOM 687 O O . VAL A 1 89 ? 10.43 -0.244 0.419 1 95.69 89 VAL A O 1
ATOM 690 N N . THR A 1 90 ? 12.664 -0.412 0.816 1 93.62 90 THR A N 1
ATOM 691 C CA . THR A 1 90 ? 12.555 -0.676 2.246 1 93.62 90 THR A CA 1
ATOM 692 C C . THR A 1 90 ? 13.203 0.442 3.055 1 93.62 90 THR A C 1
ATOM 694 O O . THR A 1 90 ? 13.547 1.493 2.508 1 93.62 90 THR A O 1
ATOM 697 N N . ALA A 1 91 ? 13.367 0.199 4.32 1 89.31 91 ALA A N 1
ATOM 698 C CA . ALA A 1 91 ? 13.945 1.218 5.199 1 89.31 91 ALA A CA 1
ATOM 699 C C . ALA A 1 91 ? 15.391 1.518 4.82 1 89.31 91 ALA A C 1
ATOM 701 O O . ALA A 1 91 ? 15.93 2.564 5.188 1 89.31 91 ALA A O 1
ATOM 702 N N . SER A 1 92 ? 16 0.643 4.066 1 86.31 92 SER A N 1
ATOM 703 C CA . SER A 1 92 ? 17.375 0.873 3.629 1 86.31 92 SER A CA 1
ATOM 704 C C . SER A 1 92 ? 17.438 1.995 2.598 1 86.31 92 SER A C 1
ATOM 706 O O . SER A 1 92 ? 18.359 2.822 2.635 1 86.31 92 SER A O 1
ATOM 708 N N . GLU A 1 93 ? 16.484 2.076 1.66 1 89.69 93 GLU A N 1
ATOM 709 C CA . GLU A 1 93 ? 16.453 3.082 0.603 1 89.69 93 GLU A CA 1
ATOM 710 C C . GLU A 1 93 ? 15.539 4.246 0.974 1 89.69 93 GLU A C 1
ATOM 712 O O . GLU A 1 93 ? 15.648 5.332 0.4 1 89.69 93 GLU A O 1
ATOM 717 N N . PHE A 1 94 ? 14.727 4.027 1.872 1 95.25 94 PHE A N 1
ATOM 718 C CA . PHE A 1 94 ? 13.711 4.965 2.334 1 95.25 94 PHE A CA 1
ATOM 719 C C . PHE A 1 94 ? 13.68 5.02 3.857 1 95.25 94 PHE A C 1
ATOM 721 O O . PHE A 1 94 ? 12.82 4.395 4.488 1 95.25 94 PHE A O 1
ATOM 728 N N . PRO A 1 95 ? 14.492 5.836 4.406 1 92.25 95 PRO A N 1
ATOM 729 C CA . PRO A 1 95 ? 14.758 5.809 5.848 1 92.25 95 PRO A CA 1
ATOM 730 C C . PRO A 1 95 ? 13.492 5.977 6.684 1 92.25 95 PRO A C 1
ATOM 732 O O . PRO A 1 95 ? 13.375 5.387 7.762 1 92.25 95 PRO A O 1
ATOM 735 N N . GLY A 1 96 ? 12.547 6.652 6.211 1 94.06 96 GLY A N 1
ATOM 736 C CA . GLY A 1 96 ? 11.344 6.953 6.973 1 94.06 96 GLY A CA 1
ATOM 737 C C . GLY A 1 96 ? 10.5 5.73 7.266 1 94.06 96 GLY A C 1
ATOM 738 O O . GLY A 1 96 ? 9.617 5.77 8.125 1 94.06 96 GLY A O 1
ATOM 739 N N . LEU A 1 97 ? 10.789 4.66 6.621 1 94.69 97 LEU A N 1
ATOM 740 C CA . LEU A 1 97 ? 10.008 3.445 6.812 1 94.69 97 LEU A CA 1
ATOM 741 C C . LEU A 1 97 ? 10.508 2.658 8.023 1 94.69 97 LEU A C 1
ATOM 743 O O . LEU A 1 97 ? 9.836 1.733 8.484 1 94.69 97 LEU A O 1
ATOM 747 N N . ASN A 1 98 ? 11.68 3.066 8.492 1 90.88 98 ASN A N 1
ATOM 748 C CA . ASN A 1 98 ? 12.266 2.311 9.594 1 90.88 98 ASN A CA 1
ATOM 749 C C . ASN A 1 98 ? 11.32 2.229 10.789 1 90.88 98 ASN A C 1
ATOM 751 O O . ASN A 1 98 ? 10.789 3.246 11.234 1 90.88 98 ASN A O 1
ATOM 755 N N . THR A 1 99 ? 11.031 0.972 11.25 1 88.69 99 THR A N 1
ATOM 756 C CA . THR A 1 99 ? 10.227 0.608 12.406 1 88.69 99 THR A CA 1
ATOM 757 C C . THR A 1 99 ? 8.75 0.854 12.141 1 88.69 99 THR A C 1
ATOM 759 O O . THR A 1 99 ? 7.91 0.677 13.031 1 88.69 99 THR A O 1
ATOM 762 N N . LEU A 1 100 ? 8.375 1.255 10.914 1 92.94 100 LEU A N 1
ATOM 763 C CA . LEU A 1 100 ? 6.984 1.616 10.68 1 92.94 100 LEU A CA 1
ATOM 764 C C . LEU A 1 100 ? 6.203 0.435 10.109 1 92.94 100 LEU A C 1
ATOM 766 O O . LEU A 1 100 ? 4.984 0.514 9.945 1 92.94 100 LEU A O 1
ATOM 770 N N . GLY A 1 101 ? 6.871 -0.621 9.727 1 93.56 101 GLY A N 1
ATOM 771 C CA . GLY A 1 101 ? 6.219 -1.885 9.43 1 93.56 101 GLY A CA 1
ATOM 772 C C . GLY A 1 101 ? 5.637 -1.938 8.031 1 93.56 101 GLY A C 1
ATOM 773 O O . GLY A 1 101 ? 4.652 -2.637 7.785 1 93.56 101 GLY A O 1
ATOM 774 N N . LEU A 1 102 ? 6.191 -1.138 7.129 1 97.25 102 LEU A N 1
ATOM 775 C CA . LEU A 1 102 ? 5.727 -1.134 5.742 1 97.25 102 LEU A CA 1
ATOM 776 C C . LEU A 1 102 ? 6.906 -1.107 4.777 1 97.25 102 LEU A C 1
ATOM 778 O O . LEU A 1 102 ? 7.988 -0.629 5.125 1 97.25 102 LEU A O 1
ATOM 782 N N . SER A 1 103 ? 6.742 -1.621 3.637 1 97.62 103 SER A N 1
ATOM 783 C CA . SER A 1 103 ? 7.574 -1.441 2.451 1 97.62 103 SER A CA 1
ATOM 784 C C . SER A 1 103 ? 6.723 -1.343 1.189 1 97.62 103 SER A C 1
ATOM 786 O O . SER A 1 103 ? 5.531 -1.659 1.212 1 97.62 103 SER A O 1
ATOM 788 N N . ILE A 1 104 ? 7.324 -0.843 0.156 1 98.62 104 ILE A N 1
ATOM 789 C CA . ILE A 1 104 ? 6.562 -0.6 -1.064 1 98.62 104 ILE A CA 1
ATOM 790 C C . ILE A 1 104 ? 7.438 -0.891 -2.283 1 98.62 104 ILE A C 1
ATOM 792 O O . ILE A 1 104 ? 8.664 -0.778 -2.219 1 98.62 104 ILE A O 1
ATOM 796 N N . GLY A 1 105 ? 6.781 -1.329 -3.359 1 98.44 105 GLY A N 1
ATOM 797 C CA . GLY A 1 105 ? 7.5 -1.617 -4.59 1 98.44 105 GLY A CA 1
ATOM 798 C C . GLY A 1 105 ? 6.691 -1.329 -5.84 1 98.44 105 GLY A C 1
ATOM 799 O O . GLY A 1 105 ? 5.492 -1.057 -5.758 1 98.44 105 GLY A O 1
ATOM 800 N N . ARG A 1 106 ? 7.387 -1.377 -6.906 1 98.56 106 ARG A N 1
ATOM 801 C CA . ARG A 1 106 ? 6.82 -1.187 -8.242 1 98.56 106 ARG A CA 1
ATOM 802 C C . ARG A 1 106 ? 7.238 -2.314 -9.18 1 98.56 106 ARG A C 1
ATOM 804 O O . ARG A 1 106 ? 8.414 -2.678 -9.234 1 98.56 106 ARG A O 1
ATOM 811 N N . THR A 1 107 ? 6.277 -2.828 -9.867 1 98.5 107 THR A N 1
ATOM 812 C CA . THR A 1 107 ? 6.504 -3.838 -10.898 1 98.5 107 THR A CA 1
ATOM 813 C C . THR A 1 107 ? 6.109 -3.305 -12.273 1 98.5 107 THR A C 1
ATOM 815 O O . THR A 1 107 ? 5.008 -2.783 -12.453 1 98.5 107 THR A O 1
ATOM 818 N N . ASP A 1 108 ? 6.98 -3.422 -13.172 1 98.62 108 ASP A N 1
ATOM 819 C CA . ASP A 1 108 ? 6.703 -3.137 -14.578 1 98.62 108 ASP A CA 1
ATOM 820 C C . ASP A 1 108 ? 6.84 -4.395 -15.43 1 98.62 108 ASP A C 1
ATOM 822 O O . ASP A 1 108 ? 7.797 -5.156 -15.273 1 98.62 108 ASP A O 1
ATOM 826 N N . MET A 1 109 ? 5.863 -4.566 -16.328 1 98.25 109 MET A N 1
ATOM 827 C CA . MET A 1 109 ? 5.84 -5.793 -17.109 1 98.25 109 MET A CA 1
ATOM 828 C C . MET A 1 109 ? 5.578 -5.484 -18.578 1 98.25 109 MET A C 1
ATOM 830 O O . MET A 1 109 ? 4.684 -4.703 -18.906 1 98.25 109 MET A O 1
ATOM 834 N N . ASP A 1 110 ? 6.344 -6.164 -19.438 1 97.5 110 ASP A N 1
ATOM 835 C CA . ASP A 1 110 ? 6.039 -6.176 -20.859 1 97.5 110 ASP A CA 1
ATOM 836 C C . ASP A 1 110 ? 4.777 -6.992 -21.141 1 97.5 110 ASP A C 1
ATOM 838 O O . ASP A 1 110 ? 4.258 -7.672 -20.25 1 97.5 110 ASP A O 1
ATOM 842 N N . GLY A 1 111 ? 4.336 -6.785 -22.391 1 96.44 111 GLY A N 1
ATOM 843 C CA . GLY A 1 111 ? 3.322 -7.742 -22.797 1 96.44 111 GLY A CA 1
ATOM 844 C C . GLY A 1 111 ? 3.75 -9.188 -22.609 1 96.44 111 GLY A C 1
ATOM 845 O O . GLY A 1 111 ? 4.867 -9.562 -22.969 1 96.44 111 GLY A O 1
ATOM 846 N N . ASP A 1 112 ? 2.912 -9.93 -21.938 1 95.06 112 ASP A N 1
ATOM 847 C CA . ASP A 1 112 ? 3.115 -11.352 -21.672 1 95.06 112 ASP A CA 1
ATOM 848 C C . ASP A 1 112 ? 4.207 -11.562 -20.625 1 95.06 112 ASP A C 1
ATOM 850 O O . ASP A 1 112 ? 4.711 -12.672 -20.453 1 95.06 112 ASP A O 1
ATOM 854 N N . GLY A 1 113 ? 4.656 -10.5 -19.969 1 95.62 113 GLY A N 1
ATOM 855 C CA . GLY A 1 113 ? 5.637 -10.633 -18.906 1 95.62 113 GLY A CA 1
ATOM 856 C C . GLY A 1 113 ? 5.117 -11.414 -17.719 1 95.62 113 GLY A C 1
ATOM 857 O O . GLY A 1 113 ? 3.91 -11.438 -17.453 1 95.62 113 GLY A O 1
ATOM 858 N N . LEU A 1 114 ? 6.094 -12.039 -16.953 1 95.38 114 LEU A N 1
ATOM 859 C CA . LEU A 1 114 ? 5.719 -12.891 -15.836 1 95.38 114 LEU A CA 1
ATOM 860 C C . LEU A 1 114 ? 6.598 -12.617 -14.617 1 95.38 114 LEU A C 1
ATOM 862 O O . LEU A 1 114 ? 7.824 -12.656 -14.719 1 95.38 114 LEU A O 1
ATOM 866 N N . VAL A 1 115 ? 5.961 -12.203 -13.547 1 95.88 115 VAL A N 1
ATOM 867 C CA . VAL A 1 115 ? 6.594 -12.383 -12.242 1 95.88 115 VAL A CA 1
ATOM 868 C C . VAL A 1 115 ? 6.352 -13.805 -11.734 1 95.88 115 VAL A C 1
ATOM 870 O O . VAL A 1 115 ? 5.246 -14.133 -11.297 1 95.88 115 VAL A O 1
ATOM 873 N N . ASN A 1 116 ? 7.387 -14.516 -11.758 1 92.5 116 ASN A N 1
ATOM 874 C CA . ASN A 1 116 ? 7.254 -15.945 -11.5 1 92.5 116 ASN A CA 1
ATOM 875 C C . ASN A 1 116 ? 6.98 -16.219 -10.023 1 92.5 116 ASN A C 1
ATOM 877 O O . ASN A 1 116 ? 7.035 -15.32 -9.195 1 92.5 116 ASN A O 1
ATOM 881 N N . PHE A 1 117 ? 6.711 -17.469 -9.703 1 92.88 117 PHE A N 1
ATOM 882 C CA . PHE A 1 117 ? 6.316 -17.891 -8.367 1 92.88 117 PHE A CA 1
ATOM 883 C C . PHE A 1 117 ? 7.352 -17.469 -7.336 1 92.88 117 PHE A C 1
ATOM 885 O O . PHE A 1 117 ? 8.539 -17.766 -7.488 1 92.88 117 PHE A O 1
ATOM 892 N N . HIS A 1 118 ? 6.957 -16.875 -6.367 1 94.56 118 HIS A N 1
ATOM 893 C CA . HIS A 1 118 ? 7.746 -16.438 -5.219 1 94.56 118 HIS A CA 1
ATOM 894 C C . HIS A 1 118 ? 6.863 -16.219 -3.996 1 94.56 118 HIS A C 1
ATOM 896 O O . HIS A 1 118 ? 5.637 -16.312 -4.086 1 94.56 118 HIS A O 1
ATOM 902 N N . TYR A 1 119 ? 7.469 -16.109 -2.854 1 94.44 119 TYR A N 1
ATOM 903 C CA . TYR A 1 119 ? 6.695 -15.75 -1.672 1 94.44 119 TYR A CA 1
ATOM 904 C C . TYR A 1 119 ? 7.496 -14.836 -0.757 1 94.44 119 TYR A C 1
ATOM 906 O O . TYR A 1 119 ? 8.703 -14.656 -0.944 1 94.44 119 TYR A O 1
ATOM 914 N N . HIS A 1 120 ? 6.836 -14.125 0.084 1 96.31 120 HIS A N 1
ATOM 915 C CA . HIS A 1 120 ? 7.41 -13.289 1.133 1 96.31 120 HIS A CA 1
ATOM 916 C C . HIS A 1 120 ? 7.164 -13.891 2.512 1 96.31 120 HIS A C 1
ATOM 918 O O . HIS A 1 120 ? 6.031 -13.898 3 1 96.31 120 HIS A O 1
ATOM 924 N N . PRO A 1 121 ? 8.195 -14.375 3.238 1 94.06 121 PRO A N 1
ATOM 925 C CA . PRO A 1 121 ? 8.008 -15.086 4.5 1 94.06 121 PRO A CA 1
ATOM 926 C C . PRO A 1 121 ? 7.555 -14.172 5.637 1 94.06 121 PRO A C 1
ATOM 928 O O . PRO A 1 121 ? 7.02 -14.648 6.641 1 94.06 121 PRO A O 1
ATOM 931 N N . ARG A 1 122 ? 7.648 -12.844 5.438 1 93.88 122 ARG A N 1
ATOM 932 C CA . ARG A 1 122 ? 7.426 -11.977 6.59 1 93.88 122 ARG A CA 1
ATOM 933 C C . ARG A 1 122 ? 6.375 -10.914 6.281 1 93.88 122 ARG A C 1
ATOM 935 O O . ARG A 1 122 ? 6.266 -9.914 7 1 93.88 122 ARG A O 1
ATOM 942 N N . ALA A 1 123 ? 5.707 -11.133 5.137 1 96.62 123 ALA A N 1
ATOM 943 C CA . ALA A 1 123 ? 4.762 -10.055 4.844 1 96.62 123 ALA A CA 1
ATOM 944 C C . ALA A 1 123 ? 3.611 -10.562 3.975 1 96.62 123 ALA A C 1
ATOM 946 O O . ALA A 1 123 ? 3.809 -11.414 3.111 1 96.62 123 ALA A O 1
ATOM 947 N N . THR A 1 124 ? 2.441 -10.023 4.238 1 97.31 124 THR A N 1
ATOM 948 C CA . THR A 1 124 ? 1.364 -9.969 3.258 1 97.31 124 THR A CA 1
ATOM 949 C C . THR A 1 124 ? 1.645 -8.891 2.213 1 97.31 124 THR A C 1
ATOM 951 O O . THR A 1 124 ? 2.182 -7.832 2.533 1 97.31 124 THR A O 1
ATOM 954 N N . GLU A 1 125 ? 1.328 -9.18 1.018 1 98.44 125 GLU A N 1
ATOM 955 C CA . GLU A 1 125 ? 1.475 -8.234 -0.084 1 98.44 125 GLU A CA 1
ATOM 956 C C . GLU A 1 125 ? 0.117 -7.848 -0.664 1 98.44 125 GLU A C 1
ATOM 958 O O . GLU A 1 125 ? -0.703 -8.719 -0.97 1 98.44 125 GLU A O 1
ATOM 963 N N . ILE A 1 126 ? -0.169 -6.594 -0.787 1 98.81 126 ILE A N 1
ATOM 964 C CA . ILE A 1 126 ? -1.349 -6.086 -1.479 1 98.81 126 ILE A CA 1
ATOM 965 C C . ILE A 1 126 ? -0.923 -5.316 -2.729 1 98.81 126 ILE A C 1
ATOM 967 O O . ILE A 1 126 ? 0.052 -4.562 -2.697 1 98.81 126 ILE A O 1
ATOM 971 N N . ILE A 1 127 ? -1.601 -5.57 -3.875 1 98.88 127 ILE A N 1
ATOM 972 C CA . ILE A 1 127 ? -1.188 -4.914 -5.109 1 98.88 127 ILE A CA 1
ATOM 973 C C . ILE A 1 127 ? -2.336 -4.066 -5.652 1 98.88 127 ILE A C 1
ATOM 975 O O . ILE A 1 127 ? -3.508 -4.398 -5.457 1 98.88 127 ILE A O 1
ATOM 979 N N . TYR A 1 128 ? -2.039 -3.014 -6.258 1 98.81 128 TYR A N 1
ATOM 980 C CA . TYR A 1 128 ? -2.924 -2.113 -6.988 1 98.81 128 TYR A CA 1
ATOM 981 C C . TYR A 1 128 ? -2.484 -1.975 -8.438 1 98.81 128 TYR A C 1
ATOM 983 O O . TYR A 1 128 ? -1.34 -1.607 -8.719 1 98.81 128 TYR A O 1
ATOM 991 N N . VAL A 1 129 ? -3.387 -2.182 -9.383 1 98.56 129 VAL A N 1
ATOM 992 C CA . VAL A 1 129 ? -3.055 -2.145 -10.797 1 98.56 129 VAL A CA 1
ATOM 993 C C . VAL A 1 129 ? -3.195 -0.718 -11.328 1 98.56 129 VAL A C 1
ATOM 995 O O . VAL A 1 129 ? -4.293 -0.155 -11.328 1 98.56 129 VAL A O 1
ATOM 998 N N . THR A 1 130 ? -2.096 -0.207 -11.812 1 97.75 130 THR A N 1
ATOM 999 C CA . THR A 1 130 ? -2.145 1.152 -12.336 1 97.75 130 THR A CA 1
ATOM 1000 C C . THR A 1 130 ? -2.217 1.14 -13.859 1 97.75 130 THR A C 1
ATOM 1002 O O . THR A 1 130 ? -2.621 2.127 -14.477 1 97.75 130 THR A O 1
ATOM 1005 N N . LYS A 1 131 ? -1.754 0.099 -14.438 1 97.31 131 LYS A N 1
ATOM 1006 C CA . LYS A 1 131 ? -1.751 -0.05 -15.891 1 97.31 131 LYS A CA 1
ATOM 1007 C C . LYS A 1 131 ? -1.83 -1.52 -16.297 1 97.31 131 LYS A C 1
ATOM 1009 O O . LYS A 1 131 ? -1.175 -2.371 -15.688 1 97.31 131 LYS A O 1
ATOM 1014 N N . GLY A 1 132 ? -2.701 -1.789 -17.344 1 97.31 132 GLY A N 1
ATOM 1015 C CA . GLY A 1 132 ? -2.662 -3.09 -17.984 1 97.31 132 GLY A CA 1
ATOM 1016 C C . GLY A 1 132 ? -3.711 -4.051 -17.453 1 97.31 132 GLY A C 1
ATOM 1017 O O . GLY A 1 132 ? -4.594 -3.658 -16.688 1 97.31 132 GLY A O 1
ATOM 1018 N N . VAL A 1 133 ? -3.664 -5.25 -18 1 97.75 133 VAL A N 1
ATOM 1019 C CA . VAL A 1 133 ? -4.539 -6.363 -17.641 1 97.75 133 VAL A CA 1
ATOM 1020 C C . VAL A 1 133 ? -3.697 -7.551 -17.172 1 97.75 133 VAL A C 1
ATOM 1022 O O . VAL A 1 133 ? -2.824 -8.023 -17.906 1 97.75 133 VAL A O 1
ATOM 1025 N N . LEU A 1 134 ? -4.023 -8.023 -16 1 98.5 134 LEU A N 1
ATOM 1026 C CA . LEU A 1 134 ? -3.154 -9.023 -15.375 1 98.5 134 LEU A CA 1
ATOM 1027 C C . LEU A 1 134 ? -3.945 -10.266 -14.984 1 98.5 134 LEU A C 1
ATOM 1029 O O . LEU A 1 134 ? -5.16 -10.195 -14.789 1 98.5 134 LEU A O 1
ATOM 1033 N N . LEU A 1 135 ? -3.295 -11.359 -14.914 1 98.62 135 LEU A N 1
ATOM 1034 C CA . LEU A 1 135 ? -3.709 -12.531 -14.148 1 98.62 135 LEU A CA 1
ATOM 1035 C C . LEU A 1 135 ? -2.828 -12.711 -12.914 1 98.62 135 LEU A C 1
ATOM 1037 O O . LEU A 1 135 ? -1.61 -12.859 -13.031 1 98.62 135 LEU A O 1
ATOM 1041 N N . ALA A 1 136 ? -3.387 -12.641 -11.742 1 98.75 136 ALA A N 1
ATOM 1042 C CA . ALA A 1 136 ? -2.646 -12.805 -10.492 1 98.75 136 ALA A CA 1
ATOM 1043 C C . ALA A 1 136 ? -3.244 -13.922 -9.641 1 98.75 136 ALA A C 1
ATOM 1045 O O . ALA A 1 136 ? -4.465 -14.086 -9.594 1 98.75 136 ALA A O 1
ATOM 1046 N N . GLY A 1 137 ? -2.371 -14.602 -8.945 1 97.75 137 GLY A N 1
ATOM 1047 C CA . GLY A 1 137 ? -2.881 -15.688 -8.125 1 97.75 137 GLY A CA 1
ATOM 1048 C C . GLY A 1 137 ? -1.871 -16.203 -7.117 1 97.75 137 GLY A C 1
ATOM 1049 O O . GLY A 1 137 ? -0.684 -15.875 -7.199 1 97.75 137 GLY A O 1
ATOM 1050 N N . PHE A 1 138 ? -2.367 -16.938 -6.152 1 96.44 138 PHE A N 1
ATOM 1051 C CA . PHE A 1 138 ? -1.537 -17.625 -5.164 1 96.44 138 PHE A CA 1
ATOM 1052 C C . PHE A 1 138 ? -2.033 -19.047 -4.93 1 96.44 138 PHE A C 1
ATOM 1054 O O . PHE A 1 138 ? -3.133 -19.406 -5.355 1 96.44 138 PHE A O 1
ATOM 1061 N N . ILE A 1 139 ? -1.195 -19.812 -4.336 1 93.06 139 ILE A N 1
ATOM 1062 C CA . ILE A 1 139 ? -1.492 -21.203 -4.023 1 93.06 139 ILE A CA 1
ATOM 1063 C C . ILE A 1 139 ? -1.489 -21.406 -2.51 1 93.06 139 ILE A C 1
ATOM 1065 O O . ILE A 1 139 ? -0.536 -21.031 -1.827 1 93.06 139 ILE A O 1
ATOM 1069 N N . ASP A 1 140 ? -2.551 -22.031 -2.059 1 91.5 140 ASP A N 1
ATOM 1070 C CA . ASP A 1 140 ? -2.562 -22.266 -0.618 1 91.5 140 ASP A CA 1
ATOM 1071 C C . ASP A 1 140 ? -1.914 -23.609 -0.276 1 91.5 140 ASP A C 1
ATOM 1073 O O . ASP A 1 140 ? -1.403 -24.297 -1.159 1 91.5 140 ASP A O 1
ATOM 1077 N N . THR A 1 141 ? -1.861 -23.984 1 1 88.75 141 THR A N 1
ATOM 1078 C CA . THR A 1 141 ? -1.127 -25.156 1.449 1 88.75 141 THR A CA 1
ATOM 1079 C C . THR A 1 141 ? -1.881 -26.438 1.092 1 88.75 141 THR A C 1
ATOM 1081 O O . THR A 1 141 ? -1.332 -27.531 1.19 1 88.75 141 THR A O 1
ATOM 1084 N N . LYS A 1 142 ? -3.086 -26.328 0.625 1 87.06 142 LYS A N 1
ATOM 1085 C CA . LYS A 1 142 ? -3.854 -27.484 0.144 1 87.06 142 LYS A CA 1
ATOM 1086 C C . LYS A 1 142 ? -3.789 -27.578 -1.377 1 87.06 142 LYS A C 1
ATOM 1088 O O . LYS A 1 142 ? -4.586 -28.297 -1.989 1 87.06 142 LYS A O 1
ATOM 1093 N N . ASN A 1 143 ? -3.008 -26.719 -1.945 1 88.88 143 ASN A N 1
ATOM 1094 C CA . ASN A 1 143 ? -2.732 -26.719 -3.379 1 88.88 143 ASN A CA 1
ATOM 1095 C C . ASN A 1 143 ? -3.908 -26.156 -4.176 1 88.88 143 ASN A C 1
ATOM 1097 O O . ASN A 1 143 ? -4.125 -26.547 -5.328 1 88.88 143 ASN A O 1
ATOM 1101 N N . GLN A 1 144 ? -4.68 -25.438 -3.508 1 89.94 144 GLN A N 1
ATOM 1102 C CA . GLN A 1 144 ? -5.707 -24.703 -4.238 1 89.94 144 GLN A CA 1
ATOM 1103 C C . GLN A 1 144 ? -5.148 -23.406 -4.812 1 89.94 144 GLN A C 1
ATOM 1105 O O . GLN A 1 144 ? -4.426 -22.672 -4.125 1 89.94 144 GLN A O 1
ATOM 1110 N N . VAL A 1 145 ? -5.516 -23.172 -6.062 1 93.31 145 VAL A N 1
ATOM 1111 C CA . VAL A 1 145 ? -5.062 -21.953 -6.723 1 93.31 145 VAL A CA 1
ATOM 1112 C C . VAL A 1 145 ? -6.184 -20.906 -6.711 1 93.31 145 VAL A C 1
ATOM 1114 O O . VAL A 1 145 ? -7.297 -21.188 -7.164 1 93.31 145 VAL A O 1
ATOM 1117 N N . PHE A 1 146 ? -5.91 -19.797 -6.148 1 95.25 146 PHE A N 1
ATOM 1118 C CA . PHE A 1 146 ? -6.797 -18.641 -6.18 1 95.25 146 PHE A CA 1
ATOM 1119 C C . PHE A 1 146 ? -6.277 -17.594 -7.148 1 95.25 146 PHE A C 1
ATOM 1121 O O . PHE A 1 146 ? -5.25 -16.953 -6.895 1 95.25 146 PHE A O 1
ATOM 1128 N N . GLN A 1 147 ? -6.953 -17.406 -8.266 1 97.62 147 GLN A N 1
ATOM 1129 C CA . GLN A 1 147 ? -6.473 -16.422 -9.234 1 97.62 147 GLN A CA 1
ATOM 1130 C C . GLN A 1 147 ? -7.629 -15.617 -9.82 1 97.62 147 GLN A C 1
ATOM 1132 O O . GLN A 1 147 ? -8.766 -16.094 -9.875 1 97.62 147 GLN A O 1
ATOM 1137 N N . GLU A 1 148 ? -7.367 -14.414 -10.242 1 98.38 148 GLU A N 1
ATOM 1138 C CA . GLU A 1 148 ? -8.32 -13.5 -10.867 1 98.38 148 GLU A CA 1
ATOM 1139 C C . GLU A 1 148 ? -7.645 -12.641 -11.93 1 98.38 148 GLU A C 1
ATOM 1141 O O . GLU A 1 148 ? -6.469 -12.289 -11.797 1 98.38 148 GLU A O 1
ATOM 1146 N N . PHE A 1 149 ? -8.391 -12.344 -12.906 1 98.38 149 PHE A N 1
ATOM 1147 C CA . PHE A 1 149 ? -7.969 -11.266 -13.797 1 98.38 149 PHE A CA 1
ATOM 1148 C C . PHE A 1 149 ? -8.172 -9.906 -13.133 1 98.38 149 PHE A C 1
ATOM 1150 O O . PHE A 1 149 ? -9.172 -9.688 -12.453 1 98.38 149 PHE A O 1
ATOM 1157 N N . LEU A 1 150 ? -7.238 -9.062 -13.391 1 98.38 150 LEU A N 1
ATOM 1158 C CA . LEU A 1 150 ? -7.246 -7.73 -12.797 1 98.38 150 LEU A CA 1
ATOM 1159 C C . LEU A 1 150 ? -7.152 -6.652 -13.867 1 98.38 150 LEU A C 1
ATOM 1161 O O . LEU A 1 150 ? -6.352 -6.77 -14.805 1 98.38 150 LEU A O 1
ATOM 1165 N N . ASN A 1 151 ? -7.973 -5.684 -13.703 1 97.88 151 ASN A N 1
ATOM 1166 C CA . ASN A 1 151 ? -7.922 -4.48 -14.523 1 97.88 151 ASN A CA 1
ATOM 1167 C C . ASN A 1 151 ? -7.371 -3.291 -13.75 1 97.88 151 ASN A C 1
ATOM 1169 O O . ASN A 1 151 ? -7.125 -3.393 -12.547 1 97.88 151 ASN A O 1
ATOM 1173 N N . VAL A 1 152 ? -7.145 -2.188 -14.484 1 97.56 152 VAL A N 1
ATOM 1174 C CA . VAL A 1 152 ? -6.676 -0.969 -13.828 1 97.56 152 VAL A CA 1
ATOM 1175 C C . VAL A 1 152 ? -7.625 -0.597 -12.688 1 97.56 152 VAL A C 1
ATOM 1177 O O . VAL A 1 152 ? -8.844 -0.578 -12.867 1 97.56 152 VAL A O 1
ATOM 1180 N N . GLY A 1 153 ? -7.035 -0.381 -11.477 1 98.12 153 GLY A N 1
ATOM 1181 C CA . GLY A 1 153 ? -7.84 0.003 -10.328 1 98.12 153 GLY A CA 1
ATOM 1182 C C . GLY A 1 153 ? -8.195 -1.168 -9.438 1 98.12 153 GLY A C 1
ATOM 1183 O O . GLY A 1 153 ? -8.641 -0.976 -8.297 1 98.12 153 GLY A O 1
ATOM 1184 N N . ASP A 1 154 ? -8.008 -2.371 -9.922 1 98.62 154 ASP A N 1
ATOM 1185 C CA . ASP A 1 154 ? -8.273 -3.543 -9.094 1 98.62 154 ASP A CA 1
ATOM 1186 C C . ASP A 1 154 ? -7.191 -3.725 -8.031 1 98.62 154 ASP A C 1
ATOM 1188 O O . ASP A 1 154 ? -6.055 -3.279 -8.219 1 98.62 154 ASP A O 1
ATOM 1192 N N . VAL A 1 155 ? -7.621 -4.344 -6.973 1 98.81 155 VAL A N 1
ATOM 1193 C CA . VAL A 1 155 ? -6.742 -4.715 -5.867 1 98.81 155 VAL A CA 1
ATOM 1194 C C . VAL A 1 155 ? -6.77 -6.227 -5.668 1 98.81 155 VAL A C 1
ATOM 1196 O O . VAL A 1 155 ? -7.828 -6.855 -5.77 1 98.81 155 VAL A O 1
ATOM 1199 N N . PHE A 1 156 ? -5.645 -6.797 -5.41 1 98.88 156 PHE A N 1
ATOM 1200 C CA . PHE A 1 156 ? -5.508 -8.203 -5.047 1 98.88 156 PHE A CA 1
ATOM 1201 C C . PHE A 1 156 ? -4.562 -8.367 -3.861 1 98.88 156 PHE A C 1
ATOM 1203 O O . PHE A 1 156 ? -3.609 -7.594 -3.709 1 98.88 156 PHE A O 1
ATOM 1210 N N . VAL A 1 157 ? -4.797 -9.359 -3.012 1 98.56 157 VAL A N 1
ATOM 1211 C CA . VAL A 1 157 ? -3.941 -9.555 -1.846 1 98.56 157 VAL A CA 1
ATOM 1212 C C . VAL A 1 157 ? -3.336 -10.961 -1.881 1 98.56 157 VAL A C 1
ATOM 1214 O O . VAL A 1 157 ? -4.02 -11.93 -2.219 1 98.56 157 VAL A O 1
ATOM 1217 N N . PHE A 1 158 ? -2.021 -10.992 -1.629 1 98.31 158 PHE A N 1
ATOM 1218 C CA . PHE A 1 158 ? -1.271 -12.234 -1.483 1 98.31 158 PHE A CA 1
ATOM 1219 C C . PHE A 1 158 ? -0.939 -12.5 -0.02 1 98.31 158 PHE A C 1
ATOM 1221 O O . PHE A 1 158 ? -0.134 -11.781 0.579 1 98.31 158 PHE A O 1
ATOM 1228 N N . PRO A 1 159 ? -1.452 -13.562 0.554 1 96.12 159 PRO A N 1
ATOM 1229 C CA . PRO A 1 159 ? -1.189 -13.836 1.969 1 96.12 159 PRO A CA 1
ATOM 1230 C C . PRO A 1 159 ? 0.273 -14.18 2.24 1 96.12 159 PRO A C 1
ATOM 1232 O O . PRO A 1 159 ? 0.928 -14.812 1.404 1 96.12 159 PRO A O 1
ATOM 1235 N N . LYS A 1 160 ? 0.711 -13.836 3.377 1 95.81 160 LYS A N 1
ATOM 1236 C CA . LYS A 1 160 ? 2.078 -14.07 3.834 1 95.81 160 LYS A CA 1
ATOM 1237 C C . LYS A 1 160 ? 2.467 -15.539 3.66 1 95.81 160 LYS A C 1
ATOM 1239 O O . LYS A 1 160 ? 1.726 -16.438 4.07 1 95.81 160 LYS A O 1
ATOM 1244 N N . GLY A 1 161 ? 3.541 -15.727 3.025 1 93.81 161 GLY A N 1
ATOM 1245 C CA . GLY A 1 161 ? 4.156 -17.047 2.996 1 93.81 161 GLY A CA 1
ATOM 1246 C C . GLY A 1 161 ? 3.598 -17.938 1.906 1 93.81 161 GLY A C 1
ATOM 1247 O O . GLY A 1 161 ? 4.023 -19.094 1.759 1 93.81 161 GLY A O 1
ATOM 1248 N N . LEU A 1 162 ? 2.648 -17.531 1.173 1 93.81 162 LEU A N 1
ATOM 1249 C CA . LEU A 1 162 ? 2.078 -18.359 0.113 1 93.81 162 LEU A CA 1
ATOM 1250 C C . LEU A 1 162 ? 2.674 -17.984 -1.242 1 93.81 162 LEU A C 1
ATOM 1252 O O . LEU A 1 162 ? 2.836 -16.812 -1.555 1 93.81 162 LEU A O 1
ATOM 1256 N N . PHE A 1 163 ? 3.021 -18.969 -1.996 1 93.62 163 PHE A N 1
ATOM 1257 C CA . PHE A 1 163 ? 3.533 -18.75 -3.344 1 93.62 163 PHE A CA 1
ATOM 1258 C C . PHE A 1 163 ? 2.514 -18.016 -4.195 1 93.62 163 PHE A C 1
ATOM 1260 O O . PHE A 1 163 ? 1.321 -18.328 -4.164 1 93.62 163 PHE A O 1
ATOM 1267 N N . HIS A 1 164 ? 3.016 -17.062 -4.984 1 96.88 164 HIS A N 1
ATOM 1268 C CA . HIS A 1 164 ? 2.125 -16.297 -5.852 1 96.88 164 HIS A CA 1
ATOM 1269 C C . HIS A 1 164 ? 2.852 -15.82 -7.105 1 96.88 164 HIS A C 1
ATOM 1271 O O . HIS A 1 164 ? 4.074 -15.922 -7.195 1 96.88 164 HIS A O 1
ATOM 1277 N N . PHE A 1 165 ? 2.053 -15.391 -8.094 1 96.06 165 PHE A N 1
ATOM 1278 C CA . PHE A 1 165 ? 2.566 -14.961 -9.383 1 96.06 165 PHE A CA 1
ATOM 1279 C C . PHE A 1 165 ? 1.727 -13.82 -9.953 1 96.06 165 PHE A C 1
ATOM 1281 O O . PHE A 1 165 ? 0.613 -13.578 -9.484 1 96.06 165 PHE A O 1
ATOM 1288 N N . ILE A 1 166 ? 2.246 -13.109 -10.883 1 98.31 166 ILE A N 1
ATOM 1289 C CA . ILE A 1 166 ? 1.546 -12.109 -11.68 1 98.31 166 ILE A CA 1
ATOM 1290 C C . ILE A 1 166 ? 1.91 -12.273 -13.156 1 98.31 166 ILE A C 1
ATOM 1292 O O . ILE A 1 166 ? 3.092 -12.289 -13.508 1 98.31 166 ILE A O 1
ATOM 1296 N N . LEU A 1 167 ? 0.918 -12.422 -13.984 1 97.94 167 LEU A N 1
ATOM 1297 C CA . LEU A 1 167 ? 1.075 -12.555 -15.43 1 97.94 167 LEU A CA 1
ATOM 1298 C C . LEU A 1 167 ? 0.408 -11.391 -16.156 1 97.94 167 LEU A C 1
ATOM 1300 O O . LEU A 1 167 ? -0.766 -11.094 -15.914 1 97.94 167 LEU A O 1
ATOM 1304 N N . ASN A 1 168 ? 1.177 -10.68 -16.969 1 98.31 168 ASN A N 1
ATOM 1305 C CA . ASN A 1 168 ? 0.564 -9.703 -17.859 1 98.31 168 ASN A CA 1
ATOM 1306 C C . ASN A 1 168 ? -0.09 -10.375 -19.062 1 98.31 168 ASN A C 1
ATOM 1308 O O . ASN A 1 168 ? 0.583 -10.688 -20.047 1 98.31 168 ASN A O 1
ATOM 1312 N N . HIS A 1 169 ? -1.359 -10.555 -18.922 1 92.81 169 HIS A N 1
ATOM 1313 C CA . HIS A 1 169 ? -2.119 -11.203 -19.984 1 92.81 169 HIS A CA 1
ATOM 1314 C C . HIS A 1 169 ? -2.609 -10.188 -21 1 92.81 169 HIS A C 1
ATOM 1316 O O . HIS A 1 169 ? -3.801 -10.148 -21.328 1 92.81 169 HIS A O 1
ATOM 1322 N N . GLY A 1 170 ? -1.895 -9.234 -21.344 1 86.62 170 GLY A N 1
ATOM 1323 C CA . GLY A 1 170 ? -2.186 -8.219 -22.344 1 86.62 170 GLY A CA 1
ATOM 1324 C C . GLY A 1 170 ? -1.029 -7.969 -23.297 1 86.62 170 GLY A C 1
ATOM 1325 O O . GLY A 1 170 ? 0.087 -8.438 -23.062 1 86.62 170 GLY A O 1
ATOM 1326 N N . PHE A 1 171 ? -1.332 -7.254 -24.375 1 89.69 171 PHE A N 1
ATOM 1327 C CA . PHE A 1 171 ? -0.319 -6.926 -25.359 1 89.69 171 PHE A CA 1
ATOM 1328 C C . PHE A 1 171 ? 0.429 -5.656 -24.984 1 89.69 171 PHE A C 1
ATOM 1330 O O . PHE A 1 171 ? 1.536 -5.41 -25.469 1 89.69 171 PHE A O 1
ATOM 1337 N N . GLN A 1 172 ? -0.178 -4.922 -24.125 1 95.75 172 GLN A N 1
ATOM 1338 C CA . GLN A 1 172 ? 0.448 -3.676 -23.688 1 95.75 172 GLN A CA 1
ATOM 1339 C C . GLN A 1 172 ? 1.181 -3.859 -22.359 1 95.75 172 GLN A C 1
ATOM 1341 O O . GLN A 1 172 ? 1.015 -4.879 -21.688 1 95.75 172 GLN A O 1
ATOM 1346 N N . ASP A 1 173 ? 2.043 -2.881 -21.984 1 97.88 173 ASP A N 1
ATOM 1347 C CA . ASP A 1 173 ? 2.775 -2.9 -20.719 1 97.88 173 ASP A CA 1
ATOM 1348 C C . ASP A 1 173 ? 1.823 -2.799 -19.531 1 97.88 173 ASP A C 1
ATOM 1350 O O . ASP A 1 173 ? 0.721 -2.26 -19.656 1 97.88 173 ASP A O 1
ATOM 1354 N N . ALA A 1 174 ? 2.262 -3.363 -18.453 1 98.31 174 ALA A N 1
ATOM 1355 C CA . ALA A 1 174 ? 1.5 -3.275 -17.219 1 98.31 174 ALA A CA 1
ATOM 1356 C C . ALA A 1 174 ? 2.369 -2.748 -16.078 1 98.31 174 ALA A C 1
ATOM 1358 O O . ALA A 1 174 ? 3.596 -2.879 -16.109 1 98.31 174 ALA A O 1
ATOM 1359 N N . THR A 1 175 ? 1.74 -2.059 -15.156 1 98.44 175 THR A N 1
ATOM 1360 C CA . THR A 1 175 ? 2.404 -1.548 -13.961 1 98.44 175 THR A CA 1
ATOM 1361 C C . THR A 1 175 ? 1.567 -1.825 -12.711 1 98.44 175 THR A C 1
ATOM 1363 O O . THR A 1 175 ? 0.357 -1.588 -12.711 1 98.44 175 THR A O 1
ATOM 1366 N N . VAL A 1 176 ? 2.238 -2.314 -11.68 1 98.44 176 VAL A N 1
ATOM 1367 C CA . VAL A 1 176 ? 1.595 -2.652 -10.414 1 98.44 176 VAL A CA 1
ATOM 1368 C C . VAL A 1 176 ? 2.373 -2.031 -9.258 1 98.44 176 VAL A C 1
ATOM 1370 O O . VAL A 1 176 ? 3.605 -2.043 -9.25 1 98.44 176 VAL A O 1
ATOM 1373 N N . ILE A 1 177 ? 1.643 -1.449 -8.305 1 98.88 177 ILE A N 1
ATOM 1374 C CA . ILE A 1 177 ? 2.246 -1.012 -7.051 1 98.88 177 ILE A CA 1
ATOM 1375 C C . ILE A 1 177 ? 1.946 -2.031 -5.953 1 98.88 177 ILE A C 1
ATOM 1377 O O . ILE A 1 177 ? 0.797 -2.439 -5.773 1 98.88 177 ILE A O 1
ATOM 1381 N N . SER A 1 178 ? 2.963 -2.439 -5.27 1 98.81 178 SER A N 1
ATOM 1382 C CA . SER A 1 178 ? 2.855 -3.426 -4.199 1 98.81 178 SER A CA 1
ATOM 1383 C C . SER A 1 178 ? 3.221 -2.818 -2.85 1 98.81 178 SER A C 1
ATOM 1385 O O . SER A 1 178 ? 4.211 -2.096 -2.736 1 98.81 178 SER A O 1
ATOM 1387 N N . VAL A 1 179 ? 2.436 -3.115 -1.886 1 98.81 179 VAL A N 1
ATOM 1388 C CA . VAL A 1 179 ? 2.77 -2.709 -0.525 1 98.81 179 VAL A CA 1
ATOM 1389 C C . VAL A 1 179 ? 2.766 -3.928 0.394 1 98.81 179 VAL A C 1
ATOM 1391 O O . VAL A 1 179 ? 1.919 -4.812 0.257 1 98.81 179 VAL A O 1
ATOM 1394 N N . PHE A 1 180 ? 3.74 -3.934 1.312 1 98.38 180 PHE A N 1
ATOM 1395 C CA . PHE A 1 180 ? 3.971 -5.039 2.232 1 98.38 180 PHE A CA 1
ATOM 1396 C C . PHE A 1 180 ? 3.863 -4.574 3.678 1 98.38 180 PHE A C 1
ATOM 1398 O O . PHE A 1 180 ? 4.34 -3.49 4.023 1 98.38 180 PHE A O 1
ATOM 1405 N N . ASN A 1 181 ? 3.252 -5.402 4.543 1 97.25 181 ASN A N 1
ATOM 1406 C CA . ASN A 1 181 ? 3.08 -4.984 5.934 1 97.25 181 ASN A CA 1
ATOM 1407 C C . ASN A 1 181 ? 4.258 -5.426 6.801 1 97.25 181 ASN A C 1
ATOM 1409 O O . ASN A 1 181 ? 4.062 -5.961 7.895 1 97.25 181 ASN A O 1
ATOM 1413 N N . SER A 1 182 ? 5.418 -5.215 6.293 1 94.06 182 SER A N 1
ATOM 1414 C CA . SER A 1 182 ? 6.699 -5.414 6.965 1 94.06 182 SER A CA 1
ATOM 1415 C C . SER A 1 182 ? 7.773 -4.504 6.387 1 94.06 182 SER A C 1
ATOM 1417 O O . SER A 1 182 ? 7.777 -4.223 5.184 1 94.06 182 SER A O 1
ATOM 1419 N N . GLN A 1 183 ? 8.656 -4.02 7.25 1 90.81 183 GLN A N 1
ATOM 1420 C CA . GLN A 1 183 ? 9.773 -3.236 6.742 1 90.81 183 GLN A CA 1
ATOM 1421 C C . GLN A 1 183 ? 10.805 -4.129 6.055 1 90.81 183 GLN A C 1
ATOM 1423 O O . GLN A 1 183 ? 11.688 -3.639 5.348 1 90.81 183 GLN A O 1
ATOM 1428 N N . ASN A 1 184 ? 10.664 -5.41 6.305 1 90.69 184 ASN A N 1
ATOM 1429 C CA . ASN A 1 184 ? 11.508 -6.438 5.707 1 90.69 184 ASN A CA 1
ATOM 1430 C C . ASN A 1 184 ? 10.688 -7.652 5.277 1 90.69 184 ASN A C 1
ATOM 1432 O O . ASN A 1 184 ? 10.734 -8.695 5.934 1 90.69 184 ASN A O 1
ATOM 1436 N N . PRO A 1 185 ? 10.078 -7.609 4.16 1 95.25 185 PRO A N 1
ATOM 1437 C CA . PRO A 1 185 ? 9.148 -8.664 3.75 1 95.25 185 PRO A CA 1
ATOM 1438 C C . PRO A 1 185 ? 9.859 -9.992 3.457 1 95.25 185 PRO A C 1
ATOM 1440 O O . PRO A 1 185 ? 9.242 -11.055 3.557 1 95.25 185 PRO A O 1
ATOM 1443 N N . GLY A 1 186 ? 11.133 -9.914 3.072 1 93.44 186 GLY A N 1
ATOM 1444 C CA . GLY A 1 186 ? 11.797 -11.086 2.512 1 93.44 186 GLY A CA 1
ATOM 1445 C C . GLY A 1 186 ? 11.328 -11.414 1.106 1 93.44 186 GLY A C 1
ATOM 1446 O O . GLY A 1 186 ? 10.312 -10.898 0.646 1 93.44 186 GLY A O 1
ATOM 1447 N N . PHE A 1 187 ? 12.094 -12.18 0.443 1 93.69 187 PHE A N 1
ATOM 1448 C CA . 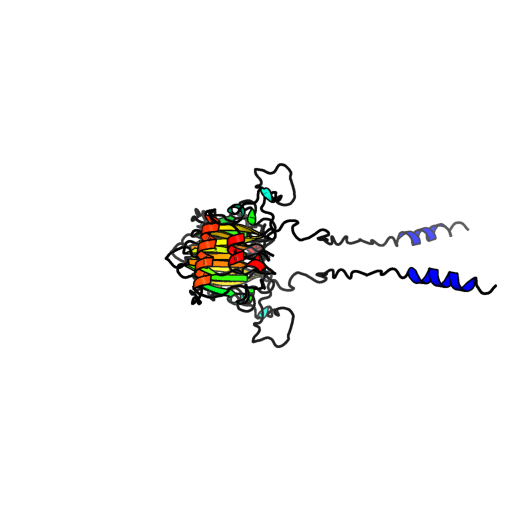PHE A 1 187 ? 11.82 -12.609 -0.924 1 93.69 187 PHE A CA 1
ATOM 1449 C C . PHE A 1 187 ? 12.438 -13.969 -1.204 1 93.69 187 PHE A C 1
ATOM 1451 O O . PHE A 1 187 ? 13.656 -14.133 -1.088 1 93.69 187 PHE A O 1
ATOM 1458 N N . VAL A 1 188 ? 11.547 -14.93 -1.507 1 91.12 188 VAL A N 1
ATOM 1459 C CA . VAL A 1 188 ? 12.016 -16.266 -1.883 1 91.12 188 VAL A CA 1
ATOM 1460 C C . VAL A 1 188 ? 11.398 -16.672 -3.219 1 91.12 188 VAL A C 1
ATOM 1462 O O . VAL A 1 188 ? 10.172 -16.75 -3.344 1 91.12 188 VAL A O 1
ATOM 1465 N N . SER A 1 189 ? 12.211 -16.797 -4.168 1 88.94 189 SER A N 1
ATOM 1466 C CA . SER A 1 189 ? 11.742 -17.203 -5.492 1 88.94 189 SER A CA 1
ATOM 1467 C C . SER A 1 189 ? 12.055 -18.672 -5.77 1 88.94 189 SER A C 1
ATOM 1469 O O . SER A 1 189 ? 12.961 -19.234 -5.164 1 88.94 189 SER A O 1
ATOM 1471 N N . ILE A 1 190 ? 11.25 -19.156 -6.617 1 80.94 190 ILE A N 1
ATOM 1472 C CA . ILE A 1 190 ? 11.586 -20.5 -7.07 1 80.94 190 ILE A CA 1
ATOM 1473 C C . ILE A 1 190 ? 12.883 -20.453 -7.883 1 80.94 190 ILE A C 1
ATOM 1475 O O . ILE A 1 190 ? 13.203 -19.438 -8.5 1 80.94 190 ILE A O 1
ATOM 1479 N N . THR A 1 191 ? 13.703 -21.344 -7.625 1 63.59 191 THR A N 1
ATOM 1480 C CA . THR A 1 191 ? 15.031 -21.406 -8.227 1 63.59 191 THR A CA 1
ATOM 1481 C C . THR A 1 191 ? 14.977 -22.141 -9.57 1 63.59 191 THR A C 1
ATOM 1483 O O . THR A 1 191 ? 13.984 -22.797 -9.883 1 63.59 191 THR A O 1
ATOM 1486 N N . ALA A 1 192 ? 16.016 -21.688 -10.25 1 58.53 192 ALA A N 1
ATOM 1487 C CA . ALA A 1 192 ? 16.219 -22.375 -11.523 1 58.53 192 ALA A CA 1
ATOM 1488 C C . ALA A 1 192 ? 16.25 -23.891 -11.336 1 58.53 192 ALA A C 1
ATOM 1490 O O . ALA A 1 192 ? 16 -24.641 -12.273 1 58.53 192 ALA A O 1
ATOM 1491 N N . THR A 1 193 ? 16.594 -24.25 -10.227 1 57.84 193 THR A N 1
ATOM 1492 C CA . THR A 1 193 ? 16.594 -25.688 -10.016 1 57.84 193 THR A CA 1
ATOM 1493 C C . THR A 1 193 ? 15.172 -26.234 -9.93 1 57.84 193 THR A C 1
ATOM 1495 O O . THR A 1 193 ? 14.938 -27.406 -10.188 1 57.84 193 THR A O 1
ATOM 1498 N N . THR A 1 194 ? 14.289 -25.438 -9.742 1 60.38 194 THR A N 1
ATOM 1499 C CA . THR A 1 194 ? 12.906 -25.859 -9.578 1 60.38 194 THR A CA 1
ATOM 1500 C C . THR A 1 194 ? 12.141 -25.719 -10.891 1 60.38 194 THR A C 1
ATOM 1502 O O . THR A 1 194 ? 11.242 -26.516 -11.18 1 60.38 194 THR A O 1
ATOM 1505 N N . PHE A 1 195 ? 12.555 -24.781 -11.602 1 67.31 195 PHE A N 1
ATOM 1506 C CA . PHE A 1 195 ? 11.867 -24.484 -12.852 1 67.31 195 PHE A CA 1
ATOM 1507 C C . PHE A 1 195 ? 12.867 -24.203 -13.969 1 67.31 195 PHE A C 1
ATOM 1509 O O . PHE A 1 195 ? 13.781 -23.391 -13.805 1 67.31 195 PHE A O 1
ATOM 1516 N N . ASP A 1 196 ? 12.766 -25.188 -14.93 1 70.81 196 ASP A N 1
ATOM 1517 C CA . ASP A 1 196 ? 13.617 -24.922 -16.094 1 70.81 196 ASP A CA 1
ATOM 1518 C C . ASP A 1 196 ? 13.32 -23.562 -16.688 1 70.81 196 ASP A C 1
ATOM 1520 O O . ASP A 1 196 ? 12.258 -23.359 -17.297 1 70.81 196 ASP A O 1
ATOM 1524 N N . ASN A 1 197 ? 14.148 -22.625 -16.484 1 73 197 ASN A N 1
ATOM 1525 C CA . ASN A 1 197 ? 13.922 -21.234 -16.859 1 73 197 ASN A CA 1
ATOM 1526 C C . ASN A 1 197 ? 14.219 -20.984 -18.328 1 73 197 ASN A C 1
ATOM 1528 O O . ASN A 1 197 ? 14.773 -19.953 -18.703 1 73 197 ASN A O 1
ATOM 1532 N N . THR A 1 198 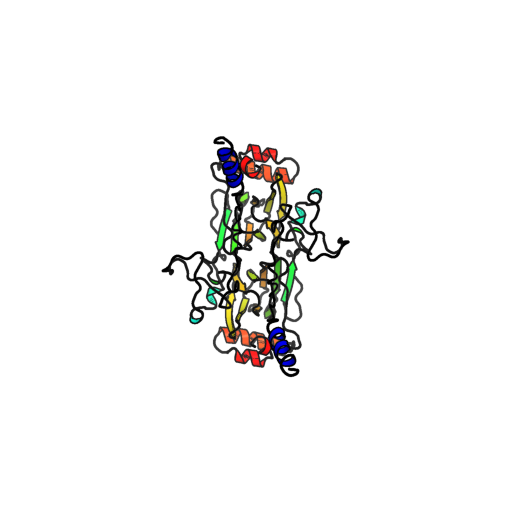? 13.789 -22 -19.094 1 78.88 198 THR A N 1
ATOM 1533 C CA . THR A 1 198 ? 13.883 -21.797 -20.531 1 78.88 198 THR A CA 1
ATOM 1534 C C . THR A 1 198 ? 12.672 -21.016 -21.047 1 78.88 198 THR A C 1
ATOM 1536 O O . THR A 1 198 ? 11.625 -21 -20.391 1 78.88 198 THR A O 1
ATOM 1539 N N . MET A 1 199 ? 12.898 -20.469 -22.156 1 83.06 199 MET A N 1
ATOM 1540 C CA . MET A 1 199 ? 11.812 -19.719 -22.781 1 83.06 199 MET A CA 1
ATOM 1541 C C . MET A 1 199 ? 10.617 -20.625 -23.062 1 83.06 199 MET A C 1
ATOM 1543 O O . MET A 1 199 ? 9.469 -20.219 -22.891 1 83.06 199 MET A O 1
ATOM 1547 N N . GLU A 1 200 ? 10.906 -21.781 -23.453 1 85.81 200 GLU A N 1
ATOM 1548 C CA . GLU A 1 200 ? 9.844 -22.734 -23.75 1 85.81 200 GLU A CA 1
ATOM 1549 C C . GLU A 1 200 ? 9.047 -23.078 -22.5 1 85.81 200 GLU A C 1
ATOM 1551 O O . GLU A 1 200 ? 7.816 -23.094 -22.531 1 85.81 200 GLU A O 1
ATOM 1556 N N . SER A 1 201 ? 9.758 -23.375 -21.438 1 84.88 201 SER A N 1
ATOM 1557 C CA . SER A 1 201 ? 9.102 -23.719 -20.188 1 84.88 201 SER A CA 1
ATOM 1558 C C . SER A 1 201 ? 8.266 -22.547 -19.672 1 84.88 201 SER A C 1
ATOM 1560 O O . SER A 1 201 ? 7.18 -22.75 -19.125 1 84.88 201 SER A O 1
ATOM 1562 N N . LEU A 1 202 ? 8.781 -21.422 -19.906 1 86.06 202 LEU A N 1
ATOM 1563 C CA . LEU A 1 202 ? 8.078 -20.234 -19.469 1 86.06 202 LEU A CA 1
ATOM 1564 C C . LEU A 1 202 ? 6.777 -20.047 -20.25 1 86.06 202 LEU A C 1
ATOM 1566 O O . LEU A 1 202 ? 5.738 -19.719 -19.656 1 86.06 202 LEU A O 1
ATOM 1570 N N . GLU A 1 203 ? 6.887 -20.266 -21.484 1 90.5 203 GLU A N 1
ATOM 1571 C CA . GLU A 1 203 ? 5.695 -20.156 -22.312 1 90.5 203 GLU A CA 1
ATOM 1572 C C . GLU A 1 203 ? 4.641 -21.188 -21.922 1 90.5 203 GLU A C 1
ATOM 1574 O O . GLU A 1 203 ? 3.447 -20.875 -21.891 1 90.5 203 GLU A O 1
ATOM 1579 N N . LYS A 1 204 ? 5.094 -22.344 -21.672 1 90.19 204 LYS A N 1
ATOM 1580 C CA . LYS A 1 204 ? 4.176 -23.391 -21.234 1 90.19 204 LYS A CA 1
ATOM 1581 C C . LYS A 1 204 ? 3.514 -23.031 -19.906 1 90.19 204 LYS A C 1
ATOM 1583 O O . LYS A 1 204 ? 2.312 -23.234 -19.734 1 90.19 204 LYS A O 1
ATOM 1588 N N . LEU A 1 205 ? 4.309 -22.5 -19.047 1 90.69 205 LEU A N 1
ATOM 1589 C CA . LEU A 1 205 ? 3.785 -22.094 -17.734 1 90.69 205 LEU A CA 1
ATOM 1590 C C . LEU A 1 205 ? 2.701 -21.031 -17.906 1 90.69 205 LEU A C 1
ATOM 1592 O O . LEU A 1 205 ? 1.616 -21.156 -17.328 1 90.69 205 LEU A O 1
ATOM 1596 N N . LYS A 1 206 ? 2.945 -20.062 -18.688 1 93 206 LYS A N 1
ATOM 1597 C CA . LYS A 1 206 ? 1.985 -18.984 -18.906 1 93 206 LYS A CA 1
ATOM 1598 C C . LYS A 1 206 ? 0.674 -19.516 -19.469 1 93 206 LYS A C 1
ATOM 1600 O O . LYS A 1 206 ? -0.406 -19.141 -19.016 1 93 206 LYS A O 1
ATOM 1605 N N . ARG A 1 207 ? 0.806 -20.359 -20.391 1 92.94 207 ARG A N 1
ATOM 1606 C CA . ARG A 1 207 ? -0.381 -20.938 -21 1 92.94 207 ARG A CA 1
ATOM 1607 C C . ARG A 1 207 ? -1.18 -21.75 -19.984 1 92.94 207 ARG A C 1
ATOM 1609 O O . ARG A 1 207 ? -2.412 -21.703 -19.984 1 92.94 207 ARG A O 1
ATOM 1616 N N . ARG A 1 208 ? -0.508 -22.5 -19.203 1 92.56 208 ARG A N 1
ATOM 1617 C CA . ARG A 1 208 ? -1.171 -23.344 -18.219 1 92.56 208 ARG A CA 1
ATOM 1618 C C . ARG A 1 208 ? -1.88 -22.5 -17.156 1 92.56 208 ARG A C 1
ATOM 1620 O O . ARG A 1 208 ? -2.951 -22.875 -16.672 1 92.56 208 ARG A O 1
ATOM 1627 N N . LEU A 1 209 ? -1.252 -21.406 -16.766 1 94.06 209 LEU A N 1
ATOM 1628 C CA . LEU A 1 209 ? -1.876 -20.531 -15.781 1 94.06 209 LEU A CA 1
ATOM 1629 C C . LEU A 1 209 ? -3.207 -19.984 -16.297 1 94.06 209 LEU A C 1
ATOM 1631 O O . LEU A 1 209 ? -4.203 -19.984 -15.578 1 94.06 209 LEU A O 1
ATOM 1635 N N . VAL A 1 210 ? -3.232 -19.609 -17.531 1 95.56 210 VAL A N 1
ATOM 1636 C CA . VAL A 1 210 ? -4.453 -19.094 -18.141 1 95.56 210 VAL A CA 1
ATOM 1637 C C . VAL A 1 210 ? -5.477 -20.219 -18.281 1 95.56 210 VAL A C 1
ATOM 1639 O O . VAL A 1 210 ? -6.66 -20.031 -17.984 1 95.56 210 VAL A O 1
ATOM 1642 N N . SER A 1 211 ? -5.004 -21.391 -18.688 1 94.94 211 SER A N 1
ATOM 1643 C CA . SER A 1 211 ? -5.887 -22.547 -18.844 1 94.94 211 SER A CA 1
ATOM 1644 C C . SER A 1 211 ? -6.512 -22.953 -17.516 1 94.94 211 SER A C 1
ATOM 1646 O O . SER A 1 211 ? -7.68 -23.344 -17.469 1 94.94 211 SER A O 1
ATOM 1648 N N . LEU A 1 212 ? -5.719 -22.906 -16.531 1 93.31 212 LEU A N 1
ATOM 1649 C CA . LEU A 1 212 ? -6.211 -23.203 -15.188 1 93.31 212 LEU A CA 1
ATOM 1650 C C . LEU A 1 212 ? -7.332 -22.25 -14.797 1 93.31 212 LEU A C 1
ATOM 1652 O O . LEU A 1 212 ? -8.359 -22.672 -14.258 1 93.31 212 LEU A O 1
ATOM 1656 N N . TYR A 1 213 ? -7.164 -20.984 -15.055 1 94.62 213 TYR A N 1
ATOM 1657 C CA . TYR A 1 213 ? -8.203 -20 -14.758 1 94.62 213 TYR A CA 1
ATOM 1658 C C . TYR A 1 213 ? -9.484 -20.312 -15.523 1 94.62 213 TYR A C 1
ATOM 1660 O O . TYR A 1 213 ? -10.586 -20.156 -14.992 1 94.62 213 TYR A O 1
ATOM 1668 N N . GLU A 1 214 ? -9.328 -20.781 -16.766 1 93.56 214 GLU A N 1
ATOM 1669 C CA . GLU A 1 214 ? -10.469 -21.047 -17.625 1 93.56 214 GLU A CA 1
ATOM 1670 C C . GLU A 1 214 ? -11.133 -22.375 -17.266 1 93.56 214 GLU A C 1
ATOM 1672 O O . GLU A 1 214 ? -12.188 -22.719 -17.812 1 93.56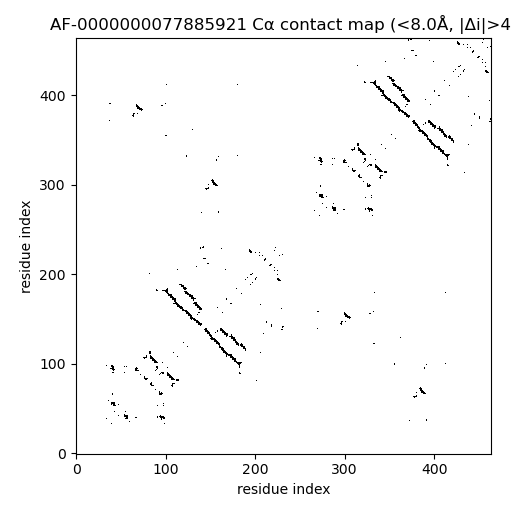 214 GLU A O 1
ATOM 1677 N N . GLY A 1 215 ? -10.531 -23.094 -16.406 1 89.81 215 GLY A N 1
ATOM 1678 C CA . GLY A 1 215 ? -11.109 -24.359 -15.953 1 89.81 215 GLY A CA 1
ATOM 1679 C C . GLY A 1 215 ? -10.773 -25.516 -16.859 1 89.81 215 GLY A C 1
ATOM 1680 O O . GLY A 1 215 ? -11.414 -26.578 -16.797 1 89.81 215 GLY A O 1
ATOM 1681 N N . HIS A 1 216 ? -9.789 -25.266 -17.703 1 86.38 216 HIS A N 1
ATOM 1682 C CA . HIS A 1 216 ? -9.422 -26.297 -18.672 1 86.38 216 HIS A CA 1
ATOM 1683 C C . HIS A 1 216 ? -8.25 -27.125 -18.172 1 86.38 216 HIS A C 1
ATOM 1685 O O . HIS A 1 216 ? -7.848 -28.109 -18.812 1 86.38 216 HIS A O 1
ATOM 1691 N N . ASP A 1 217 ? -7.625 -26.703 -17.094 1 86.25 217 ASP A N 1
ATOM 1692 C CA . ASP A 1 217 ? -6.504 -27.422 -16.484 1 86.25 217 ASP A CA 1
ATOM 1693 C C . ASP A 1 217 ? -6.645 -27.484 -14.969 1 86.25 217 ASP A C 1
ATOM 1695 O O . ASP A 1 217 ? -7.531 -26.844 -14.398 1 86.25 217 ASP A O 1
ATOM 1699 N N . ASP A 1 218 ? -5.82 -28.391 -14.422 1 83.5 218 ASP A N 1
ATOM 1700 C CA . ASP A 1 218 ? -5.766 -28.484 -12.969 1 83.5 218 ASP A CA 1
ATOM 1701 C C . ASP A 1 218 ? -4.332 -28.344 -12.461 1 83.5 218 ASP A C 1
ATOM 1703 O O . ASP A 1 218 ? -3.414 -28.094 -13.25 1 83.5 218 ASP A O 1
ATOM 1707 N N . VAL A 1 219 ? -4.203 -28.391 -11.195 1 83.69 219 VAL A N 1
ATOM 1708 C CA . VAL A 1 219 ? -2.932 -28.109 -10.547 1 83.69 219 VAL A CA 1
ATOM 1709 C C . VAL A 1 219 ? -1.89 -29.141 -10.969 1 83.69 219 VAL A C 1
ATOM 1711 O O . VAL A 1 219 ? -0.691 -28.844 -10.984 1 83.69 219 VAL A O 1
ATOM 1714 N N . ALA A 1 220 ? -2.312 -30.25 -11.289 1 81.25 220 ALA A N 1
ATOM 1715 C CA . ALA A 1 220 ? -1.404 -31.297 -11.742 1 81.25 220 ALA A CA 1
ATOM 1716 C C . ALA A 1 220 ? -0.632 -30.859 -12.984 1 81.25 220 ALA A C 1
ATOM 1718 O O . ALA A 1 220 ? 0.531 -31.234 -13.156 1 81.25 220 ALA A O 1
ATOM 1719 N N . SER A 1 221 ? -1.299 -30.062 -13.773 1 81.5 221 SER A N 1
ATOM 1720 C CA . SER A 1 221 ? -0.649 -29.578 -14.984 1 81.5 221 SER A CA 1
ATOM 1721 C C . SER A 1 221 ? 0.542 -28.688 -14.656 1 81.5 221 SER A C 1
ATOM 1723 O O . SER A 1 221 ? 1.506 -28.625 -15.422 1 81.5 221 SER A O 1
ATOM 1725 N N . LEU A 1 222 ? 0.543 -28.016 -13.578 1 82.56 222 LEU A N 1
ATOM 1726 C CA . LEU A 1 222 ? 1.651 -27.172 -13.156 1 82.56 222 LEU A CA 1
ATOM 1727 C C . LEU A 1 222 ? 2.781 -28.016 -12.562 1 82.56 222 LEU A C 1
ATOM 1729 O O . LEU A 1 222 ? 3.959 -27.703 -12.766 1 82.56 222 LEU A O 1
ATOM 1733 N N . THR A 1 223 ? 2.406 -29.047 -11.906 1 78.81 223 THR A N 1
ATOM 1734 C CA . THR A 1 223 ? 3.4 -29.922 -11.305 1 78.81 223 THR A CA 1
ATOM 1735 C C . THR A 1 223 ? 4.266 -30.578 -12.375 1 78.81 223 THR A C 1
ATOM 1737 O O . THR A 1 223 ? 5.457 -30.812 -12.164 1 78.81 223 THR A O 1
ATOM 1740 N N . MET A 1 224 ? 3.746 -30.719 -13.484 1 75.31 224 MET A N 1
ATOM 1741 C CA . MET A 1 224 ? 4.457 -31.359 -14.586 1 75.31 224 MET A CA 1
ATOM 1742 C C . MET A 1 224 ? 5.523 -30.438 -15.164 1 75.31 224 MET A C 1
ATOM 1744 O O . MET A 1 224 ? 6.406 -30.875 -15.898 1 75.31 224 MET A O 1
ATOM 1748 N N . LEU A 1 225 ? 5.449 -29.234 -14.781 1 76.88 225 LEU A N 1
ATOM 1749 C CA . LEU A 1 225 ? 6.438 -28.266 -15.258 1 76.88 225 LEU A CA 1
ATOM 1750 C C . LEU A 1 225 ? 7.59 -28.141 -14.266 1 76.88 225 LEU A C 1
ATOM 1752 O O . LEU A 1 225 ? 8.406 -27.234 -14.375 1 76.88 225 LEU A O 1
ATOM 1756 N N . GLY A 1 226 ? 7.637 -29.016 -13.328 1 73.38 226 GLY A N 1
ATOM 1757 C CA . GLY A 1 226 ? 8.719 -28.984 -12.352 1 73.38 226 GLY A CA 1
ATOM 1758 C C . GLY A 1 226 ? 8.398 -28.141 -11.133 1 73.38 226 GLY A C 1
ATOM 1759 O O . GLY A 1 226 ? 9.297 -27.812 -10.352 1 73.38 226 GLY A O 1
ATOM 1760 N N . LEU A 1 227 ? 7.172 -27.781 -11.023 1 78.19 227 LEU A N 1
ATOM 1761 C CA . LEU A 1 227 ? 6.797 -26.875 -9.938 1 78.19 227 LEU A CA 1
ATOM 1762 C C . LEU A 1 227 ? 6.23 -27.656 -8.758 1 78.19 227 LEU A C 1
ATOM 1764 O O . LEU A 1 227 ? 5.438 -27.125 -7.98 1 78.19 227 LEU A O 1
ATOM 1768 N N . GLU A 1 228 ? 6.668 -28.891 -8.625 1 76.69 228 GLU A N 1
ATOM 1769 C CA . GLU A 1 228 ? 6.145 -29.766 -7.57 1 76.69 228 GLU A CA 1
ATOM 1770 C C . GLU A 1 228 ? 6.418 -29.172 -6.191 1 76.69 228 GLU A C 1
ATOM 1772 O O . GLU A 1 228 ? 5.613 -29.344 -5.27 1 76.69 228 GLU A O 1
ATOM 1777 N N . SER A 1 229 ? 7.469 -28.469 -6.082 1 75.06 229 SER A N 1
ATOM 1778 C CA . SER A 1 229 ? 7.879 -27.969 -4.773 1 75.06 229 SER A CA 1
ATOM 1779 C C . SER A 1 229 ? 6.945 -26.875 -4.285 1 75.06 229 SER A C 1
ATOM 1781 O O . SER A 1 229 ? 6.887 -26.578 -3.088 1 75.06 229 SER A O 1
ATOM 1783 N N . ILE A 1 230 ? 6.207 -26.281 -5.184 1 80.81 230 ILE A N 1
ATOM 1784 C CA . ILE A 1 230 ? 5.305 -25.203 -4.793 1 80.81 230 ILE A CA 1
ATOM 1785 C C . ILE A 1 230 ? 4.008 -25.797 -4.246 1 80.81 230 ILE A C 1
ATOM 1787 O O . ILE A 1 230 ? 3.26 -25.109 -3.539 1 80.81 230 ILE A O 1
ATOM 1791 N N . PHE A 1 231 ? 3.811 -27.047 -4.613 1 75.5 231 PHE A N 1
ATOM 1792 C CA . PHE A 1 231 ? 2.564 -27.703 -4.223 1 75.5 231 PHE A CA 1
ATOM 1793 C C . PHE A 1 231 ? 2.814 -28.75 -3.154 1 75.5 231 PHE A C 1
ATOM 1795 O O . PHE A 1 231 ? 1.899 -29.484 -2.775 1 75.5 231 PHE A O 1
ATOM 1802 N N . SER A 1 232 ? 3.996 -28.828 -2.584 1 64.44 232 SER A N 1
ATOM 1803 C CA . SER A 1 232 ? 4.277 -29.875 -1.613 1 64.44 232 SER A CA 1
ATOM 1804 C C . SER A 1 232 ? 3.93 -29.438 -0.197 1 64.44 232 SER A C 1
ATOM 1806 O O . SER A 1 232 ? 3.928 -28.234 0.1 1 64.44 232 SER A O 1
ATOM 1808 N N . MET B 1 1 ? -0.184 -3.609 82.75 1 28.59 1 MET B N 1
ATOM 1809 C CA . MET B 1 1 ? -0.267 -4.848 82 1 28.59 1 MET B CA 1
ATOM 1810 C C . MET B 1 1 ? -1.034 -4.637 80.688 1 28.59 1 MET B C 1
ATOM 1812 O O . MET B 1 1 ? -0.909 -5.426 79.75 1 28.59 1 MET B O 1
ATOM 1816 N N . TYR B 1 2 ? -2.045 -3.691 80.688 1 32.94 2 TYR B N 1
ATOM 1817 C CA . TYR B 1 2 ? -3.055 -3.555 79.625 1 32.94 2 TYR B CA 1
ATOM 1818 C C . TYR B 1 2 ? -2.473 -2.885 78.375 1 32.94 2 TYR B C 1
ATOM 1820 O O . TYR B 1 2 ? -2.863 -3.201 77.25 1 32.94 2 TYR B O 1
ATOM 1828 N N . ASN B 1 3 ? -1.64 -1.822 78.625 1 36.25 3 ASN B N 1
ATOM 1829 C CA . ASN B 1 3 ? -1.41 -0.9 77.5 1 36.25 3 ASN B CA 1
ATOM 1830 C C . ASN B 1 3 ? -0.426 -1.476 76.5 1 36.25 3 ASN B C 1
ATOM 1832 O O . ASN B 1 3 ? -0 -0.778 75.562 1 36.25 3 ASN B O 1
ATOM 1836 N N . LYS B 1 4 ? 0.205 -2.67 76.812 1 35.03 4 LYS B N 1
ATOM 1837 C CA . LYS B 1 4 ? 1.177 -3.336 75.938 1 35.03 4 LYS B CA 1
ATOM 1838 C C . LYS B 1 4 ? 0.496 -3.961 74.688 1 35.03 4 LYS B C 1
ATOM 1840 O O . LYS B 1 4 ? 1.165 -4.375 73.75 1 35.03 4 LYS B O 1
ATOM 1845 N N . CYS B 1 5 ? -0.81 -4.281 74.875 1 33.53 5 CYS B N 1
ATOM 1846 C CA . CYS B 1 5 ? -1.426 -5.121 73.875 1 33.53 5 CYS B CA 1
ATOM 1847 C C . CYS B 1 5 ? -1.683 -4.328 72.562 1 33.53 5 CYS B C 1
ATOM 1849 O O . CYS B 1 5 ? -1.959 -4.91 71.5 1 33.53 5 CYS B O 1
ATOM 1851 N N . ARG B 1 6 ? -1.938 -2.945 72.688 1 34.22 6 ARG B N 1
ATOM 1852 C CA . ARG B 1 6 ? -2.439 -2.225 71.5 1 34.22 6 ARG B CA 1
ATOM 1853 C C . ARG B 1 6 ? -1.347 -2.059 70.438 1 34.22 6 ARG B C 1
ATOM 1855 O O . ARG B 1 6 ? -1.636 -1.773 69.312 1 34.22 6 ARG B O 1
ATOM 1862 N N . LEU B 1 7 ? -0.033 -2.037 70.875 1 30.59 7 LEU B N 1
ATOM 1863 C CA . LEU B 1 7 ? 1.003 -1.693 69.938 1 30.59 7 LEU B CA 1
ATOM 1864 C C . LEU B 1 7 ? 1.189 -2.812 68.938 1 30.59 7 LEU B C 1
ATOM 1866 O O . LEU B 1 7 ? 1.617 -2.566 67.75 1 30.59 7 LEU B O 1
ATOM 1870 N N . LYS B 1 8 ? 0.999 -4.148 69.375 1 35.84 8 LYS B N 1
ATOM 1871 C CA . LYS B 1 8 ? 1.339 -5.223 68.438 1 35.84 8 LYS B CA 1
ATOM 1872 C C . LYS B 1 8 ? 0.381 -5.25 67.25 1 35.84 8 LYS B C 1
ATOM 1874 O O . LYS B 1 8 ? 0.665 -5.879 66.25 1 35.84 8 LYS B O 1
ATOM 1879 N N . MET B 1 9 ? -0.864 -4.82 67.562 1 31.28 9 MET B N 1
ATOM 1880 C CA . MET B 1 9 ? -1.795 -5.031 66.438 1 31.28 9 MET B CA 1
ATOM 1881 C C . MET B 1 9 ? -1.482 -4.094 65.25 1 31.28 9 MET B C 1
ATOM 1883 O O . MET B 1 9 ? -1.906 -4.336 64.125 1 31.28 9 MET B O 1
ATOM 1887 N N . LYS B 1 10 ? -1.021 -2.838 65.625 1 35.19 10 LYS B N 1
ATOM 1888 C CA . LYS B 1 10 ? -0.9 -1.919 64.5 1 35.19 10 LYS B CA 1
ATOM 1889 C C . LYS B 1 10 ? 0.18 -2.381 63.5 1 35.19 10 LYS B C 1
ATOM 1891 O O . LYS B 1 10 ? 0.292 -1.852 62.406 1 35.19 10 LYS B O 1
ATOM 1896 N N . LEU B 1 11 ? 1.207 -3.02 64.062 1 33.62 11 LEU B N 1
ATOM 1897 C CA . LEU B 1 11 ? 2.307 -3.322 63.156 1 33.62 11 LEU B CA 1
ATOM 1898 C C . LEU B 1 11 ? 1.854 -4.273 62.062 1 33.62 11 LEU B C 1
ATOM 1900 O O . LEU B 1 11 ? 2.344 -4.199 60.938 1 33.62 11 LEU B O 1
ATOM 1904 N N . LEU B 1 12 ? 0.987 -5.25 62.469 1 35.41 12 LEU B N 1
ATOM 1905 C CA . LEU B 1 12 ? 0.72 -6.266 61.469 1 35.41 12 LEU B CA 1
ATOM 1906 C C . LEU B 1 12 ? -0.109 -5.691 60.312 1 35.41 12 LEU B C 1
ATOM 1908 O O . LEU B 1 12 ? -0.447 -6.406 59.375 1 35.41 12 LEU B O 1
ATOM 1912 N N . ALA B 1 13 ? -0.775 -4.555 60.625 1 34.25 13 ALA B N 1
ATOM 1913 C CA . ALA B 1 13 ? -1.709 -4.195 59.562 1 34.25 13 ALA B CA 1
ATOM 1914 C C . ALA B 1 13 ? -0.968 -3.859 58.281 1 34.25 13 ALA B C 1
ATOM 1916 O O . ALA B 1 13 ? -1.478 -4.102 57.188 1 34.25 13 ALA B O 1
ATOM 1917 N N . ASN B 1 14 ? 0.114 -3.078 58.438 1 36.84 14 ASN B N 1
ATOM 1918 C CA . ASN B 1 14 ? 0.406 -2.354 57.219 1 36.84 14 ASN B CA 1
ATOM 1919 C C . ASN B 1 14 ? 0.96 -3.283 56.156 1 36.84 14 ASN B C 1
ATOM 1921 O O . ASN B 1 14 ? 1.367 -2.826 55.062 1 36.84 14 ASN B O 1
ATOM 1925 N N . ILE B 1 15 ? 1.418 -4.418 56.594 1 36.91 15 ILE B N 1
ATOM 1926 C CA . ILE B 1 15 ? 2.203 -4.969 55.5 1 36.91 15 ILE B CA 1
ATOM 1927 C C . ILE B 1 15 ? 1.274 -5.391 54.375 1 36.91 15 ILE B C 1
ATOM 1929 O O . ILE B 1 15 ? 1.604 -6.285 53.594 1 36.91 15 ILE B O 1
ATOM 1933 N N . PHE B 1 16 ? -0.05 -5.219 54.531 1 38.03 16 PHE B N 1
ATOM 1934 C CA . PHE B 1 16 ? -0.713 -5.668 53.312 1 38.03 16 PHE B CA 1
ATOM 1935 C C . PHE B 1 16 ? -0.248 -4.852 52.125 1 38.03 16 PHE B C 1
ATOM 1937 O O . PHE B 1 16 ? -0.672 -3.707 51.938 1 38.03 16 PHE B O 1
ATOM 1944 N N . SER B 1 17 ? 1.065 -4.602 52 1 34.22 17 SER B N 1
ATOM 1945 C CA . SER B 1 17 ? 1.528 -4.012 50.75 1 34.22 17 SER B CA 1
ATOM 1946 C C . SER B 1 17 ? 0.755 -4.57 49.562 1 34.22 17 SER B C 1
ATOM 1948 O O . SER B 1 17 ? 0.38 -5.746 49.562 1 34.22 17 SER B O 1
ATOM 1950 N N . MET B 1 18 ? 0.074 -3.615 48.781 1 35 18 MET B N 1
ATOM 1951 C CA . MET B 1 18 ? -0.588 -3.564 47.5 1 35 18 MET B CA 1
ATOM 1952 C C . MET B 1 18 ? 0.175 -4.391 46.469 1 35 18 MET B C 1
ATOM 1954 O O . MET B 1 18 ? 1.24 -3.98 46 1 35 18 MET B O 1
ATOM 1958 N N . PHE B 1 19 ? 0.408 -5.625 46.719 1 36.09 19 PHE B N 1
ATOM 1959 C CA . PHE B 1 19 ? 0.766 -6.352 45.5 1 36.09 19 PHE B CA 1
ATOM 1960 C C . PHE B 1 19 ? -0.201 -6.027 44.375 1 36.09 19 PHE B C 1
ATOM 1962 O O . PHE B 1 19 ? -1.339 -6.5 44.375 1 36.09 19 PHE B O 1
ATOM 1969 N N . PHE B 1 20 ? -0.331 -4.695 44.031 1 34.22 20 PHE B N 1
ATOM 1970 C CA . PHE B 1 20 ? -0.911 -4.469 42.688 1 34.22 20 PHE B CA 1
ATOM 1971 C C . PHE B 1 20 ? -0.359 -5.469 41.688 1 34.22 20 PHE B C 1
ATOM 1973 O O . PHE B 1 20 ? 0.817 -5.41 41.344 1 34.22 20 PHE B O 1
ATOM 1980 N N . VAL B 1 21 ? -0.764 -6.719 41.812 1 34.47 21 VAL B N 1
ATOM 1981 C CA . VAL B 1 21 ? -0.608 -7.59 40.656 1 34.47 21 VAL B CA 1
ATOM 1982 C C . VAL B 1 21 ? -0.963 -6.828 39.375 1 34.47 21 VAL B C 1
ATOM 1984 O O . VAL B 1 21 ? -2.125 -6.477 39.156 1 34.47 21 VAL B O 1
ATOM 1987 N N . THR B 1 22 ? -0.159 -5.836 39 1 35 22 THR B N 1
ATOM 1988 C CA . THR B 1 22 ? -0.324 -5.438 37.625 1 35 22 THR B CA 1
ATOM 1989 C C . THR B 1 22 ? -0.58 -6.652 36.719 1 35 22 THR B C 1
ATOM 1991 O O . THR B 1 22 ? 0.276 -7.531 36.625 1 35 22 THR B O 1
ATOM 1994 N N . PHE B 1 23 ? -1.825 -7.121 36.75 1 35.34 23 PHE B N 1
ATOM 1995 C CA . PHE B 1 23 ? -2.246 -7.93 35.625 1 35.34 23 PHE B CA 1
ATOM 1996 C C . PHE B 1 23 ? -1.686 -7.363 34.312 1 35.34 23 PHE B C 1
ATOM 1998 O O . PHE B 1 23 ? -2.164 -6.34 33.812 1 35.34 23 PHE B O 1
ATOM 2005 N N . THR B 1 24 ? -0.408 -7.375 34.25 1 35.84 24 THR B N 1
ATOM 2006 C CA . THR B 1 24 ? 0.067 -7.242 32.875 1 35.84 24 THR B CA 1
ATOM 2007 C C . THR B 1 24 ? -0.756 -8.109 31.922 1 35.84 24 THR B C 1
ATOM 2009 O O . THR B 1 24 ? -0.796 -9.336 32.062 1 35.84 24 THR B O 1
ATOM 2012 N N . SER B 1 25 ? -1.943 -7.641 31.562 1 36.22 25 SER B N 1
ATOM 2013 C CA . SER B 1 25 ? -2.555 -8.289 30.406 1 36.22 25 SER B CA 1
ATOM 2014 C C . SER B 1 25 ? -1.504 -8.711 29.391 1 36.22 25 SER B C 1
ATOM 2016 O O . SER B 1 25 ? -0.992 -7.875 28.641 1 36.22 25 SER B O 1
ATOM 2018 N N . ILE B 1 26 ? -0.642 -9.516 29.766 1 36.22 26 ILE B N 1
ATOM 2019 C CA . ILE B 1 26 ? 0.003 -10.266 28.688 1 36.22 26 ILE B CA 1
ATOM 2020 C C . ILE B 1 26 ? -1.032 -10.648 27.641 1 36.22 26 ILE B C 1
ATOM 2022 O O . ILE B 1 26 ? -1.951 -11.422 27.922 1 36.22 26 ILE B O 1
ATOM 2026 N N . GLN B 1 27 ? -1.47 -9.664 26.891 1 35.53 27 GLN B N 1
ATOM 2027 C CA . GLN B 1 27 ? -2.117 -10.266 25.734 1 35.53 27 GLN B CA 1
ATOM 2028 C C . GLN B 1 27 ? -1.358 -11.5 25.25 1 35.53 27 GLN B C 1
ATOM 2030 O O . GLN B 1 27 ? -0.252 -11.391 24.719 1 35.53 27 GLN B O 1
ATOM 2035 N N . LEU B 1 28 ? -1.217 -12.492 26.062 1 33.62 28 LEU B N 1
ATOM 2036 C CA . LEU B 1 28 ? -0.874 -13.844 25.625 1 33.62 28 LEU B CA 1
ATOM 2037 C C . LEU B 1 28 ? -1.578 -14.188 24.328 1 33.62 28 LEU B C 1
ATOM 2039 O O . LEU B 1 28 ? -2.809 -14.156 24.25 1 33.62 28 LEU B O 1
ATOM 2043 N N . CYS B 1 29 ? -1.036 -13.641 23.219 1 36.47 29 CYS B N 1
ATOM 2044 C CA . CYS B 1 29 ? -1.538 -14.477 22.141 1 36.47 29 CYS B CA 1
ATOM 2045 C C . CYS B 1 29 ? -1.42 -15.953 22.5 1 36.47 29 CYS B C 1
ATOM 2047 O O . CYS B 1 29 ? -0.32 -16.516 22.516 1 36.47 29 CYS B O 1
ATOM 2049 N N . MET B 1 30 ? -1.912 -16.438 23.672 1 33.22 30 MET B N 1
ATOM 2050 C CA . MET B 1 30 ? -1.871 -17.828 24.078 1 33.22 30 MET B CA 1
ATOM 2051 C C . MET B 1 30 ? -1.812 -18.75 22.859 1 33.22 30 MET B C 1
ATOM 2053 O O . MET B 1 30 ? -1.103 -19.75 22.859 1 33.22 30 MET B O 1
ATOM 2057 N N . ALA B 1 31 ? -3.168 -19.094 22.312 1 32.59 31 ALA B N 1
ATOM 2058 C CA . ALA B 1 31 ? -3.254 -20.047 21.203 1 32.59 31 ALA B CA 1
ATOM 2059 C C . ALA B 1 31 ? -2.523 -19.531 19.969 1 32.59 31 ALA B C 1
ATOM 2061 O O . ALA B 1 31 ? -2.031 -18.406 19.969 1 32.59 31 ALA B O 1
ATOM 2062 N N . ASP B 1 32 ? -2.631 -20.328 18.812 1 36.59 32 ASP B N 1
ATOM 2063 C CA . ASP B 1 32 ? -2 -20.25 17.5 1 36.59 32 ASP B CA 1
ATOM 2064 C C . ASP B 1 32 ? -2.232 -18.875 16.859 1 36.59 32 ASP B C 1
ATOM 2066 O O . ASP B 1 32 ? -3.365 -18.531 16.516 1 36.59 32 ASP B O 1
ATOM 2070 N N . CYS B 1 33 ? -1.525 -17.781 17.297 1 45.16 33 CYS B N 1
ATOM 2071 C CA . CYS B 1 33 ? -1.605 -16.469 16.672 1 45.16 33 CYS B CA 1
ATOM 2072 C C . CYS B 1 33 ? -1.778 -16.578 15.164 1 45.16 33 CYS B C 1
ATOM 2074 O O . CYS B 1 33 ? -2.076 -15.594 14.492 1 45.16 33 CYS B O 1
ATOM 2076 N N . ASP B 1 34 ? -1.385 -17.781 14.766 1 49.5 34 ASP B N 1
ATOM 2077 C CA . ASP B 1 34 ? -1.605 -18.016 13.344 1 49.5 34 ASP B CA 1
ATOM 2078 C C . ASP B 1 34 ? -3.043 -18.453 13.078 1 49.5 34 ASP B C 1
ATOM 2080 O O . ASP B 1 34 ? -3.684 -19.062 13.945 1 49.5 34 ASP B O 1
ATOM 2084 N N . ASN B 1 35 ? -3.574 -18.047 12.07 1 55.19 35 ASN B N 1
ATOM 2085 C CA . ASN B 1 35 ? -4.875 -18.531 11.602 1 55.19 35 ASN B CA 1
ATOM 2086 C C . ASN B 1 35 ? -4.902 -20.047 11.484 1 55.19 35 ASN B C 1
ATOM 2088 O O . ASN B 1 35 ? -3.895 -20.672 11.141 1 55.19 35 ASN B O 1
ATOM 2092 N N . LEU B 1 36 ? -5.922 -20.719 11.938 1 57.28 36 LEU B N 1
ATOM 2093 C CA . LEU B 1 36 ? -6.141 -22.141 11.719 1 57.28 36 LEU B CA 1
ATOM 2094 C C . LEU B 1 36 ? -6.109 -22.469 10.234 1 57.28 36 LEU B C 1
ATOM 2096 O O . LEU B 1 36 ? -5.801 -23.609 9.859 1 57.28 36 LEU B O 1
ATOM 2100 N N . GLN B 1 37 ? -6.562 -21.578 9.398 1 72.31 37 GLN B N 1
ATOM 2101 C CA . GLN B 1 37 ? -6.516 -21.719 7.949 1 72.31 37 GLN B CA 1
ATOM 2102 C C . GLN B 1 37 ? -5.512 -20.75 7.328 1 72.31 37 GLN B C 1
ATOM 2104 O O . GLN B 1 37 ? -5.098 -19.781 7.969 1 72.31 37 GLN B O 1
ATOM 2109 N N . ASP B 1 38 ? -5.098 -21.031 6.082 1 76.44 38 ASP B N 1
ATOM 2110 C CA . ASP B 1 38 ? -4.121 -20.188 5.395 1 76.44 38 ASP B CA 1
ATOM 2111 C C . ASP B 1 38 ? -4.613 -18.75 5.293 1 76.44 38 ASP B C 1
ATOM 2113 O O . ASP B 1 38 ? -3.814 -17.812 5.344 1 76.44 38 ASP B O 1
ATOM 2117 N N . THR B 1 39 ? -5.879 -18.734 5.027 1 82.88 39 THR B N 1
ATOM 2118 C CA . THR B 1 39 ? -6.523 -17.438 4.914 1 82.88 39 THR B CA 1
ATOM 2119 C C . THR B 1 39 ? -7.855 -17.422 5.652 1 82.88 39 THR B C 1
ATOM 2121 O O . THR B 1 39 ? -8.43 -18.469 5.926 1 82.88 39 THR B O 1
ATOM 2124 N N . CYS B 1 40 ? -8.273 -16.297 6.008 1 79.19 40 CYS B N 1
ATOM 2125 C CA . CYS B 1 40 ? -9.516 -16.109 6.75 1 79.19 40 CYS B CA 1
ATOM 2126 C C . CYS B 1 40 ? -10.352 -14.984 6.141 1 79.19 40 CYS B C 1
ATOM 2128 O O . CYS B 1 40 ? -10.57 -13.953 6.777 1 79.19 40 CYS B O 1
ATOM 2130 N N . PRO B 1 41 ? -10.664 -15.086 4.855 1 85.75 41 PRO B N 1
ATOM 2131 C CA . PRO B 1 41 ? -11.57 -14.055 4.348 1 85.75 41 PRO B CA 1
ATOM 2132 C C . PRO B 1 41 ? -12.82 -13.898 5.211 1 85.75 41 PRO B C 1
ATOM 2134 O O . PRO B 1 41 ? -13.367 -14.891 5.703 1 85.75 41 PRO B O 1
ATOM 2137 N N . ALA B 1 42 ? -13.336 -12.781 5.328 1 80.56 42 ALA B N 1
ATOM 2138 C CA . ALA B 1 42 ? -14.398 -12.438 6.273 1 80.56 42 ALA B CA 1
ATOM 2139 C C . ALA B 1 42 ? -15.773 -12.773 5.699 1 80.56 42 ALA B C 1
ATOM 2141 O O . ALA B 1 42 ? -16 -12.633 4.496 1 80.56 42 ALA B O 1
ATOM 2142 N N . ILE B 1 43 ? -16.594 -13.258 6.531 1 76.38 43 ILE B N 1
ATOM 2143 C CA . ILE B 1 43 ? -18.031 -13.18 6.242 1 76.38 43 ILE B CA 1
ATOM 2144 C C . ILE B 1 43 ? -18.5 -11.734 6.363 1 76.38 43 ILE B C 1
ATOM 214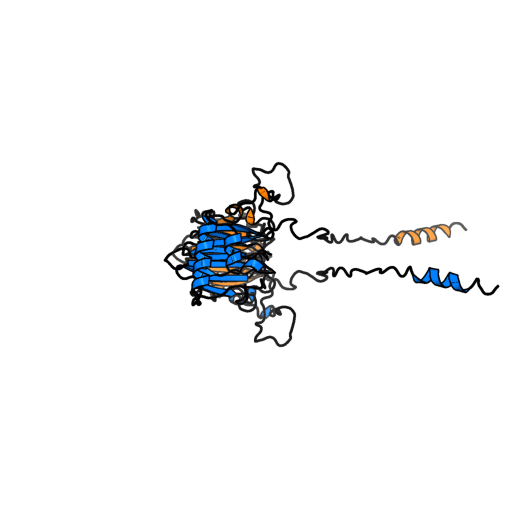6 O O . ILE B 1 43 ? -18.297 -11.086 7.391 1 76.38 43 ILE B O 1
ATOM 2150 N N . PRO B 1 44 ? -19.047 -11.234 5.309 1 74.81 44 PRO B N 1
ATOM 2151 C CA . PRO B 1 44 ? -19.484 -9.836 5.383 1 74.81 44 PRO B CA 1
ATOM 2152 C C . PRO B 1 44 ? -20.422 -9.578 6.559 1 74.81 44 PRO B C 1
ATOM 2154 O O . PRO B 1 44 ? -21.234 -10.438 6.906 1 74.81 44 PRO B O 1
ATOM 2157 N N . PRO B 1 45 ? -20.344 -8.367 7.117 1 68.19 45 PRO B N 1
ATOM 2158 C CA . PRO B 1 45 ? -21.141 -8.047 8.297 1 68.19 45 PRO B CA 1
ATOM 2159 C C . PRO B 1 45 ? -22.625 -8.297 8.086 1 68.19 45 PRO B C 1
ATOM 2161 O O . PRO B 1 45 ? -23.312 -8.789 8.992 1 68.19 45 PRO B O 1
ATOM 2164 N N . LYS B 1 46 ? -23.172 -8.008 6.875 1 69.56 46 LYS B N 1
ATOM 2165 C CA . LYS B 1 46 ? -24.594 -8.172 6.602 1 69.56 46 LYS B CA 1
ATOM 2166 C C . LYS B 1 46 ? -25.016 -9.633 6.707 1 69.56 46 LYS B C 1
ATOM 2168 O O . LYS B 1 46 ? -26.203 -9.938 6.883 1 69.56 46 LYS B O 1
ATOM 2173 N N . LYS B 1 47 ? -24.094 -10.562 6.754 1 68.56 47 LYS B N 1
ATOM 2174 C CA . LYS B 1 47 ? -24.375 -12 6.734 1 68.56 47 LYS B CA 1
ATOM 2175 C C . LYS B 1 47 ? -23.984 -12.656 8.055 1 68.56 47 LYS B C 1
ATOM 2177 O O . LYS B 1 47 ? -24.016 -13.883 8.172 1 68.56 47 LYS B O 1
ATOM 2182 N N . GLN B 1 48 ? -23.609 -11.805 8.992 1 68.81 48 GLN B N 1
ATOM 2183 C CA . GLN B 1 48 ? -23.172 -12.359 10.273 1 68.81 48 GLN B CA 1
ATOM 2184 C C . GLN B 1 48 ? -24.359 -12.562 11.219 1 68.81 48 GLN B C 1
ATOM 2186 O O . GLN B 1 48 ? -25.234 -11.711 11.305 1 68.81 48 GLN B O 1
ATOM 2191 N N . THR B 1 49 ? -24.344 -13.648 11.922 1 64.44 49 THR B N 1
ATOM 2192 C CA . THR B 1 49 ? -25.422 -13.969 12.844 1 64.44 49 THR B CA 1
ATOM 2193 C C . THR B 1 49 ? -24.969 -13.812 14.289 1 64.44 49 THR B C 1
ATOM 2195 O O . THR B 1 49 ? -25.797 -13.789 15.211 1 64.44 49 THR B O 1
ATOM 2198 N N . ILE B 1 50 ? -23.688 -13.773 14.516 1 63.09 50 ILE B N 1
ATOM 2199 C CA . ILE B 1 50 ? -23.141 -13.633 15.859 1 63.09 50 ILE B CA 1
ATOM 2200 C C . ILE B 1 50 ? -22.172 -12.445 15.898 1 63.09 50 ILE B C 1
ATOM 2202 O O . ILE B 1 50 ? -21.422 -12.211 14.945 1 63.09 50 ILE B O 1
ATOM 2206 N N . PHE B 1 51 ? -22.266 -11.688 17 1 64.19 51 PHE B N 1
ATOM 2207 C CA . PHE B 1 51 ? -21.359 -10.555 17.141 1 64.19 51 PHE B CA 1
ATOM 2208 C C . PHE B 1 51 ? -20.031 -11 17.766 1 64.19 51 PHE B C 1
ATOM 2210 O O . PHE B 1 51 ? -20.016 -11.641 18.812 1 64.19 51 PHE B O 1
ATOM 2217 N N . ILE B 1 52 ? -18.969 -10.938 17.078 1 65.06 52 ILE B N 1
ATOM 2218 C CA . ILE B 1 52 ? -17.641 -11.203 17.594 1 65.06 52 ILE B CA 1
ATOM 2219 C C . ILE B 1 52 ? -16.719 -10.008 17.312 1 65.06 52 ILE B C 1
ATOM 2221 O O . ILE B 1 52 ? -17.016 -9.195 16.438 1 65.06 52 ILE B O 1
ATOM 2225 N N . ASN B 1 53 ? -15.688 -9.891 18.188 1 66.31 53 ASN B N 1
ATOM 2226 C CA . ASN B 1 53 ? -14.633 -8.938 17.875 1 66.31 53 ASN B CA 1
ATOM 2227 C C . ASN B 1 53 ? -13.805 -9.398 16.672 1 66.31 53 ASN B C 1
ATOM 2229 O O . ASN B 1 53 ? -13.148 -10.438 16.734 1 66.31 53 ASN B O 1
ATOM 2233 N N . GLY B 1 54 ? -14.094 -8.656 15.703 1 72.81 54 GLY B N 1
ATOM 2234 C CA . GLY B 1 54 ? -13.5 -9.062 14.438 1 72.81 54 GLY B CA 1
ATOM 2235 C C . GLY B 1 54 ? -14.516 -9.633 13.461 1 72.81 54 GLY B C 1
ATOM 2236 O O . GLY B 1 54 ? -15.719 -9.414 13.617 1 72.81 54 GLY B O 1
ATOM 2237 N N . LEU B 1 55 ? -14.031 -10.133 12.328 1 80.44 55 LEU B N 1
ATOM 2238 C CA . LEU B 1 55 ? -14.883 -10.742 11.312 1 80.44 55 LEU B CA 1
ATOM 2239 C C . LEU B 1 55 ? -14.641 -12.25 11.234 1 80.44 55 LEU B C 1
ATOM 2241 O O . LEU B 1 55 ? -13.5 -12.695 11.133 1 80.44 55 LEU B O 1
ATOM 2245 N N . PRO B 1 56 ? -15.727 -12.945 11.375 1 81.75 56 PRO B N 1
ATOM 2246 C CA . PRO B 1 56 ? -15.547 -14.391 11.273 1 81.75 56 PRO B CA 1
ATOM 2247 C C . PRO B 1 56 ? -15.023 -14.828 9.906 1 81.75 56 PRO B C 1
ATOM 2249 O O . PRO B 1 56 ? -15.281 -14.164 8.906 1 81.75 56 PRO B O 1
ATOM 2252 N N . CYS B 1 57 ? -14.406 -15.93 9.961 1 85.44 57 CYS B N 1
ATOM 2253 C CA . CYS B 1 57 ? -13.836 -16.469 8.727 1 85.44 57 CYS B CA 1
ATOM 2254 C C . CYS B 1 57 ? -14.883 -17.25 7.941 1 85.44 57 CYS B C 1
ATOM 2256 O O . CYS B 1 57 ? -15.695 -17.969 8.523 1 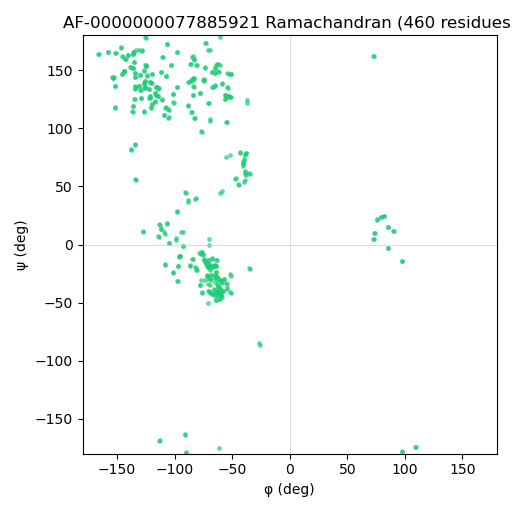85.44 57 CYS B O 1
ATOM 2258 N N . LYS B 1 58 ? -14.828 -17.141 6.656 1 86.88 58 LYS B N 1
ATOM 2259 C CA . LYS B 1 58 ? -15.508 -18.125 5.816 1 86.88 58 LYS B CA 1
ATOM 2260 C C . LYS B 1 58 ? -14.953 -19.516 6.039 1 86.88 58 LYS B C 1
ATOM 2262 O O . LYS B 1 58 ? -13.766 -19.688 6.312 1 86.88 58 LYS B O 1
ATOM 2267 N N . SER B 1 59 ? -15.891 -20.469 5.871 1 83.81 59 SER B N 1
ATOM 2268 C CA . SER B 1 59 ? -15.398 -21.828 5.84 1 83.81 59 SER B CA 1
ATOM 2269 C C . SER B 1 59 ? -14.508 -22.078 4.625 1 83.81 59 SER B C 1
ATOM 2271 O O . SER B 1 59 ? -14.695 -21.453 3.576 1 83.81 59 SER B O 1
ATOM 2273 N N . GLN B 1 60 ? -13.555 -22.922 4.812 1 83.38 60 GLN B N 1
ATOM 2274 C CA . GLN B 1 60 ? -12.57 -23.203 3.766 1 83.38 60 GLN B CA 1
ATOM 2275 C C . GLN B 1 60 ? -13.258 -23.531 2.443 1 83.38 60 GLN B C 1
ATOM 2277 O O . GLN B 1 60 ? -12.82 -23.078 1.381 1 83.38 60 GLN B O 1
ATOM 2282 N N . ALA B 1 61 ? -14.305 -24.297 2.496 1 86.62 61 ALA B N 1
ATOM 2283 C CA . ALA B 1 61 ? -15.016 -24.766 1.307 1 86.62 61 ALA B CA 1
ATOM 2284 C C . ALA B 1 61 ? -15.68 -23.594 0.576 1 86.62 61 ALA B C 1
ATOM 2286 O O . ALA B 1 61 ? -16 -23.703 -0.61 1 86.62 61 ALA B O 1
ATOM 2287 N N . ASN B 1 62 ? -15.867 -22.484 1.252 1 90.06 62 ASN B N 1
ATOM 2288 C CA . ASN B 1 62 ? -16.594 -21.359 0.672 1 90.06 62 ASN B CA 1
ATOM 2289 C C . ASN B 1 62 ? -15.664 -20.234 0.246 1 90.06 62 ASN B C 1
ATOM 2291 O O . ASN B 1 62 ? -16.109 -19.188 -0.21 1 90.06 62 ASN B O 1
ATOM 2295 N N . ILE B 1 63 ? -14.414 -20.453 0.442 1 91.44 63 ILE B N 1
ATOM 2296 C CA . ILE B 1 63 ? -13.445 -19.453 0.022 1 91.44 63 ILE B CA 1
ATOM 2297 C C . ILE B 1 63 ? -13.227 -19.547 -1.486 1 91.44 63 ILE B C 1
ATOM 2299 O O . ILE B 1 63 ? -13.031 -20.641 -2.025 1 91.44 63 ILE B O 1
ATOM 2303 N N . THR B 1 64 ? -13.305 -18.422 -2.137 1 94.44 64 THR B N 1
ATOM 2304 C CA . THR B 1 64 ? -13.086 -18.359 -3.576 1 94.44 64 THR B CA 1
ATOM 2305 C C . THR B 1 64 ? -12.055 -17.281 -3.924 1 94.44 64 THR B C 1
ATOM 2307 O O . THR B 1 64 ? -11.711 -16.453 -3.084 1 94.44 64 THR B O 1
ATOM 2310 N N . ALA B 1 65 ? -11.586 -17.328 -5.145 1 96.19 65 ALA B N 1
ATOM 2311 C CA . ALA B 1 65 ? -10.602 -16.344 -5.609 1 96.19 65 ALA B CA 1
ATOM 2312 C C . ALA B 1 65 ? -11.156 -14.93 -5.516 1 96.19 65 ALA B C 1
ATOM 2314 O O . ALA B 1 65 ? -10.406 -13.984 -5.273 1 96.19 65 ALA B O 1
ATOM 2315 N N . GLN B 1 66 ? -12.438 -14.766 -5.676 1 96.06 66 GLN B N 1
ATOM 2316 C CA . GLN B 1 66 ? -13.07 -13.445 -5.656 1 96.06 66 GLN B CA 1
ATOM 2317 C C . GLN B 1 66 ? -12.93 -12.789 -4.285 1 96.06 66 GLN B C 1
ATOM 2319 O O . GLN B 1 66 ? -12.977 -11.562 -4.172 1 96.06 66 GLN B O 1
ATOM 2324 N N . ASP B 1 67 ? -12.742 -13.586 -3.273 1 95.88 67 ASP B N 1
ATOM 2325 C CA . ASP B 1 67 ? -12.555 -13.055 -1.929 1 95.88 67 ASP B CA 1
ATOM 2326 C C . ASP B 1 67 ? -11.273 -12.219 -1.842 1 95.88 67 ASP B C 1
ATOM 2328 O O . ASP B 1 67 ? -11.125 -11.391 -0.937 1 95.88 67 ASP B O 1
ATOM 2332 N N . PHE B 1 68 ? -10.375 -12.406 -2.797 1 97.62 68 PHE B N 1
ATOM 2333 C CA . PHE B 1 68 ? -9.055 -11.805 -2.674 1 97.62 68 PHE B CA 1
ATOM 2334 C C . PHE B 1 68 ? -8.859 -10.711 -3.715 1 97.62 68 PHE B C 1
ATOM 2336 O O . PHE B 1 68 ? -7.734 -10.242 -3.92 1 97.62 68 PHE B O 1
ATOM 2343 N N . LYS B 1 69 ? -9.914 -10.312 -4.328 1 98.19 69 LYS B N 1
ATOM 2344 C CA . LYS B 1 69 ? -9.938 -9.219 -5.297 1 98.19 69 LYS B CA 1
ATOM 2345 C C . LYS B 1 69 ? -11.039 -8.219 -4.973 1 98.19 69 LYS B C 1
ATOM 2347 O O . LYS B 1 69 ? -12.117 -8.602 -4.516 1 98.19 69 LYS B O 1
ATOM 2352 N N . THR B 1 70 ? -10.75 -6.965 -5.254 1 98.06 70 THR B N 1
ATOM 2353 C CA . THR B 1 70 ? -11.82 -5.973 -5.234 1 98.06 70 THR B CA 1
ATOM 2354 C C . THR B 1 70 ? -11.617 -4.938 -6.332 1 98.06 70 THR B C 1
ATOM 2356 O O . THR B 1 70 ? -10.484 -4.645 -6.719 1 98.06 70 THR B O 1
ATOM 2359 N N . SER B 1 71 ? -12.688 -4.438 -6.832 1 98.19 71 SER B N 1
ATOM 2360 C CA . SER B 1 71 ? -12.664 -3.375 -7.828 1 98.19 71 SER B CA 1
ATOM 2361 C C . SER B 1 71 ? -13.234 -2.078 -7.27 1 98.19 71 SER B C 1
ATOM 2363 O O . SER B 1 71 ? -13.617 -1.183 -8.023 1 98.19 71 SER B O 1
ATOM 2365 N N . GLU B 1 72 ? -13.312 -2.014 -6 1 97 72 GLU B N 1
ATOM 2366 C CA . GLU B 1 72 ? -13.984 -0.899 -5.34 1 97 72 GLU B CA 1
ATOM 2367 C C . GLU B 1 72 ? -13.234 0.409 -5.559 1 97 72 GLU B C 1
ATOM 2369 O O . GLU B 1 72 ? -13.789 1.492 -5.375 1 97 72 GLU B O 1
ATOM 2374 N N . LEU B 1 73 ? -11.992 0.308 -5.934 1 97.81 73 LEU B N 1
ATOM 2375 C CA . LEU B 1 73 ? -11.18 1.515 -6.027 1 97.81 73 LEU B CA 1
ATOM 2376 C C . LEU B 1 73 ? -10.93 1.892 -7.484 1 97.81 73 LEU B C 1
ATOM 2378 O O . LEU B 1 73 ? -10.023 2.668 -7.781 1 97.81 73 LEU B O 1
ATOM 2382 N N . SER B 1 74 ? -11.719 1.359 -8.391 1 96.88 74 SER B N 1
ATOM 2383 C CA . SER B 1 74 ? -11.477 1.521 -9.82 1 96.88 74 SER B CA 1
ATOM 2384 C C . SER B 1 74 ? -11.977 2.871 -10.32 1 96.88 74 SER B C 1
ATOM 2386 O O . SER B 1 74 ? -11.531 3.355 -11.367 1 96.88 74 SER B O 1
ATOM 2388 N N . ASN B 1 75 ? -12.898 3.455 -9.578 1 94.44 75 ASN B N 1
ATOM 2389 C CA . ASN B 1 75 ? -13.523 4.676 -10.07 1 94.44 75 ASN B CA 1
ATOM 2390 C C . ASN B 1 75 ? -13.133 5.891 -9.234 1 94.44 75 ASN B C 1
ATOM 2392 O O . ASN B 1 75 ? -12.891 5.766 -8.031 1 94.44 75 ASN B O 1
ATOM 2396 N N . THR B 1 76 ? -13.086 7.023 -9.914 1 93.12 76 THR B N 1
ATOM 2397 C CA . THR B 1 76 ? -12.875 8.289 -9.219 1 93.12 76 THR B CA 1
ATOM 2398 C C . THR B 1 76 ? -14.055 8.602 -8.297 1 93.12 76 THR B C 1
ATOM 2400 O O . THR B 1 76 ? -15.211 8.398 -8.664 1 93.12 76 THR B O 1
ATOM 2403 N N . GLY B 1 77 ? -13.719 9.039 -7.137 1 92.62 77 GLY B N 1
ATOM 2404 C CA . GLY B 1 77 ? -14.766 9.414 -6.199 1 92.62 77 GLY B CA 1
ATOM 2405 C C . GLY B 1 77 ? -15.273 10.828 -6.406 1 92.62 77 GLY B C 1
ATOM 2406 O O . GLY B 1 77 ? -14.578 11.664 -7 1 92.62 77 GLY B O 1
ATOM 2407 N N . SER B 1 78 ? -16.438 11.062 -5.844 1 93.44 78 SER B N 1
ATOM 2408 C CA . SER B 1 78 ? -16.984 12.414 -5.832 1 93.44 78 SER B CA 1
ATOM 2409 C C . SER B 1 78 ? -16.422 13.227 -4.668 1 93.44 78 SER B C 1
ATOM 2411 O O . SER B 1 78 ? -16.516 12.812 -3.512 1 93.44 78 SER B O 1
ATOM 2413 N N . THR B 1 79 ? -15.922 14.398 -5.031 1 92.75 79 THR B N 1
ATOM 2414 C CA . THR B 1 79 ? -15.219 15.172 -4.016 1 92.75 79 THR B CA 1
ATOM 2415 C C . THR B 1 79 ? -16.219 15.938 -3.139 1 92.75 79 THR B C 1
ATOM 2417 O O . THR B 1 79 ? -17.344 16.219 -3.562 1 92.75 79 THR B O 1
ATOM 2420 N N . ASP B 1 80 ? -15.797 16.234 -1.931 1 90.06 80 ASP B N 1
ATOM 2421 C CA . ASP B 1 80 ? -16.594 16.984 -0.963 1 90.06 80 ASP B CA 1
ATOM 2422 C C . ASP B 1 80 ? -16.328 18.484 -1.066 1 90.06 80 ASP B C 1
ATOM 2424 O O . ASP B 1 80 ? -15.82 18.969 -2.082 1 90.06 80 ASP B O 1
ATOM 2428 N N . ILE B 1 81 ? -16.719 19.219 -0.045 1 83.75 81 ILE B N 1
ATOM 2429 C CA . ILE B 1 81 ? -16.625 20.672 -0.064 1 83.75 81 ILE B CA 1
ATOM 2430 C C . ILE B 1 81 ? -15.156 21.094 0.006 1 83.75 81 ILE B C 1
ATOM 2432 O O . ILE B 1 81 ? -14.805 22.234 -0.326 1 83.75 81 ILE B O 1
ATOM 2436 N N . PHE B 1 82 ? -14.273 20.203 0.406 1 88.38 82 PHE B N 1
ATOM 2437 C CA . PHE B 1 82 ? -12.844 20.5 0.491 1 88.38 82 PHE B CA 1
ATOM 2438 C C . PHE B 1 82 ? -12.133 20.109 -0.801 1 88.38 82 PHE B C 1
ATOM 2440 O O . PHE B 1 82 ? -10.914 20.25 -0.909 1 88.38 82 PHE B O 1
ATOM 2447 N N . GLY B 1 83 ? -12.922 19.562 -1.729 1 93.88 83 GLY B N 1
ATOM 2448 C CA . GLY B 1 83 ? -12.352 19.156 -3.002 1 93.88 83 GLY B CA 1
ATOM 2449 C C . GLY B 1 83 ? -11.625 17.828 -2.934 1 93.88 83 GLY B C 1
ATOM 2450 O O . GLY B 1 83 ? -10.688 17.578 -3.697 1 93.88 83 GLY B O 1
ATOM 2451 N N . ALA B 1 84 ? -11.984 17 -1.95 1 95.75 84 ALA B N 1
ATOM 2452 C CA . ALA B 1 84 ? -11.305 15.711 -1.792 1 95.75 84 ALA B CA 1
ATOM 2453 C C . ALA B 1 84 ? -12.305 14.586 -1.56 1 95.75 84 ALA B C 1
ATOM 2455 O O . ALA B 1 84 ? -13.367 14.805 -0.973 1 95.75 84 ALA B O 1
ATOM 2456 N N . SER B 1 85 ? -12.039 13.477 -2.059 1 97.06 85 SER B N 1
ATOM 2457 C CA . SER B 1 85 ? -12.773 12.242 -1.804 1 97.06 85 SER B CA 1
ATOM 2458 C C . SER B 1 85 ? -11.836 11.133 -1.338 1 97.06 85 SER B C 1
ATOM 2460 O O . SER B 1 85 ? -10.711 11.008 -1.833 1 97.06 85 SER B O 1
ATOM 2462 N N . PHE B 1 86 ? -12.289 10.43 -0.333 1 96.5 86 PHE B N 1
ATOM 2463 C CA . PHE B 1 86 ? -11.523 9.281 0.142 1 96.5 86 PHE B CA 1
ATOM 2464 C C . PHE B 1 86 ? -12.406 8.047 0.247 1 96.5 86 PHE B C 1
ATOM 2466 O O . PHE B 1 86 ? -13.461 8.078 0.878 1 96.5 86 PHE B O 1
ATOM 2473 N N . LYS B 1 87 ? -11.969 7.008 -0.397 1 96.69 87 LYS B N 1
ATOM 2474 C CA . LYS B 1 87 ? -12.594 5.695 -0.26 1 96.69 87 LYS B CA 1
ATOM 2475 C C . LYS B 1 87 ? -11.609 4.668 0.282 1 96.69 87 LYS B C 1
ATOM 2477 O O . LYS B 1 87 ? -10.555 4.441 -0.315 1 96.69 87 LYS B O 1
ATOM 2482 N N . MET B 1 88 ? -11.93 4.078 1.406 1 95.44 88 MET B N 1
ATOM 2483 C CA . MET B 1 88 ? -11.102 3.029 1.998 1 95.44 88 MET B CA 1
ATOM 2484 C C . MET B 1 88 ? -11.773 1.667 1.853 1 95.44 88 MET B C 1
ATOM 2486 O O . MET B 1 88 ? -13 1.558 1.95 1 95.44 88 MET B O 1
ATOM 2490 N N . VAL B 1 89 ? -10.992 0.704 1.675 1 95.81 89 VAL B N 1
ATOM 2491 C CA . VAL B 1 89 ? -11.438 -0.686 1.646 1 95.81 89 VAL B CA 1
ATOM 2492 C C . VAL B 1 89 ? -10.727 -1.479 2.74 1 95.81 89 VAL B C 1
ATOM 2494 O O . VAL B 1 89 ? -9.492 -1.554 2.76 1 95.81 89 VAL B O 1
ATOM 2497 N N . THR B 1 90 ? -11.539 -1.99 3.654 1 93.81 90 THR B N 1
ATOM 2498 C CA . THR B 1 90 ? -11.062 -2.859 4.727 1 93.81 90 THR B CA 1
ATOM 2499 C C . THR B 1 90 ? -11.625 -4.27 4.566 1 93.81 90 THR B C 1
ATOM 2501 O O . THR B 1 90 ? -12.203 -4.602 3.529 1 93.81 90 THR B O 1
ATOM 2504 N N . ALA B 1 91 ? -11.453 -5.059 5.578 1 89.75 91 ALA B N 1
ATOM 2505 C CA . ALA B 1 91 ? -11.906 -6.449 5.52 1 89.75 91 ALA B CA 1
ATOM 2506 C C . ALA B 1 91 ? -13.422 -6.527 5.41 1 89.75 91 ALA B C 1
ATOM 2508 O O . ALA B 1 91 ? -13.969 -7.551 5 1 89.75 91 ALA B O 1
ATOM 2509 N N . SER B 1 92 ? -14.094 -5.445 5.734 1 86.56 92 SER B N 1
ATOM 2510 C CA . SER B 1 92 ? -15.547 -5.422 5.617 1 86.56 92 SER B CA 1
ATOM 2511 C C . SER B 1 92 ? -15.984 -5.418 4.156 1 86.56 92 SER B C 1
ATOM 2513 O O . SER B 1 92 ? -16.953 -6.098 3.789 1 86.56 92 SER B O 1
ATOM 2515 N N . GLU B 1 93 ? -15.305 -4.68 3.268 1 90 93 GLU B N 1
ATOM 2516 C CA . GLU B 1 93 ? -15.641 -4.562 1.851 1 90 93 GLU B CA 1
ATOM 2517 C C . GLU B 1 93 ? -14.797 -5.516 1.005 1 90 93 GLU B C 1
ATOM 2519 O O . GLU B 1 93 ? -15.148 -5.824 -0.134 1 90 93 GLU B O 1
ATOM 2524 N N . PHE B 1 94 ? -13.766 -5.957 1.536 1 95.44 94 PHE B N 1
ATOM 2525 C CA . PHE B 1 94 ? -12.773 -6.809 0.891 1 95.44 94 PHE B CA 1
ATOM 2526 C C . PHE B 1 94 ? -12.383 -7.969 1.801 1 95.44 94 PHE B C 1
ATOM 2528 O O . PHE B 1 94 ? -11.344 -7.922 2.459 1 95.44 94 PHE B O 1
ATOM 2535 N N . PRO B 1 95 ? -13.117 -9 1.746 1 92.56 95 PRO B N 1
ATOM 2536 C CA . PRO B 1 95 ? -13.023 -10.07 2.738 1 92.56 95 PRO B CA 1
ATOM 2537 C C . PRO B 1 95 ? -11.625 -10.664 2.842 1 92.56 95 PRO B C 1
ATOM 2539 O O . PRO B 1 95 ? -11.188 -11.055 3.93 1 92.56 95 PRO B O 1
ATOM 2542 N N . GLY B 1 96 ? -10.898 -10.664 1.816 1 94.31 96 GLY B N 1
ATOM 2543 C CA . GLY B 1 96 ? -9.594 -11.297 1.786 1 94.31 96 GLY B CA 1
ATOM 2544 C C . GLY B 1 96 ? -8.57 -10.602 2.672 1 94.31 96 GLY B C 1
ATOM 2545 O O . GLY B 1 96 ? -7.52 -11.172 2.975 1 94.31 96 GLY B O 1
ATOM 2546 N N . LEU B 1 97 ? -8.891 -9.453 3.131 1 94.94 97 LEU B N 1
ATOM 2547 C CA . LEU B 1 97 ? -7.957 -8.695 3.957 1 94.94 97 LEU B CA 1
ATOM 2548 C C . LEU B 1 97 ? -8.062 -9.117 5.418 1 94.94 97 LEU B C 1
ATOM 2550 O O . LEU B 1 97 ? -7.203 -8.773 6.234 1 94.94 97 LEU B O 1
ATOM 2554 N N . ASN B 1 98 ? -9.133 -9.867 5.691 1 91.06 98 ASN B N 1
ATOM 2555 C CA . ASN B 1 98 ? -9.352 -10.242 7.086 1 91.06 98 ASN B CA 1
ATOM 2556 C C . ASN B 1 98 ? -8.141 -10.969 7.668 1 91.06 98 ASN B C 1
ATOM 2558 O O . ASN B 1 98 ? -7.637 -11.922 7.074 1 91.06 98 ASN B O 1
ATOM 2562 N N . THR B 1 99 ? -7.621 -10.43 8.812 1 88.81 99 THR B N 1
ATOM 2563 C CA . THR B 1 99 ? -6.527 -10.961 9.625 1 88.81 99 THR B CA 1
ATOM 2564 C C . THR B 1 99 ? -5.188 -10.766 8.914 1 88.81 99 THR B C 1
ATOM 2566 O O . THR B 1 99 ? -4.152 -11.219 9.406 1 88.81 99 THR B O 1
ATOM 2569 N N . LEU B 1 100 ? -5.164 -10.094 7.766 1 93.06 100 LEU B N 1
ATOM 2570 C CA . LEU B 1 100 ? -3.918 -10.008 7.016 1 93.06 100 LEU B CA 1
ATOM 2571 C C . LEU B 1 100 ? -3.174 -8.719 7.34 1 93.06 100 LEU B C 1
ATOM 2573 O O . LEU B 1 100 ? -2.049 -8.508 6.879 1 93.06 100 LEU B O 1
ATOM 2577 N N . GLY B 1 101 ? -3.787 -7.805 8.047 1 93.69 101 GLY B N 1
ATOM 2578 C CA . GLY B 1 101 ? -3.09 -6.672 8.633 1 93.69 101 GLY B CA 1
ATOM 2579 C C . GLY B 1 101 ? -2.865 -5.535 7.656 1 93.69 101 GLY B C 1
ATOM 2580 O O . GLY B 1 101 ? -1.903 -4.777 7.785 1 93.69 101 GLY B O 1
ATOM 2581 N N . LEU B 1 102 ? -3.711 -5.469 6.629 1 97.31 102 LEU B N 1
ATOM 2582 C CA . LEU B 1 102 ? -3.6 -4.395 5.645 1 97.31 102 LEU B CA 1
ATOM 2583 C C . LEU B 1 102 ? -4.973 -3.826 5.301 1 97.31 102 LEU B C 1
ATOM 2585 O O . LEU B 1 102 ? -5.984 -4.52 5.434 1 97.31 102 LEU B O 1
ATOM 2589 N N . SER B 1 103 ? -5.027 -2.623 4.926 1 97.69 103 SER B N 1
ATOM 2590 C CA . SER B 1 103 ? -6.133 -1.96 4.242 1 97.69 103 SER B CA 1
ATOM 2591 C C . SER B 1 103 ? -5.625 -1.003 3.168 1 97.69 103 SER B C 1
ATOM 2593 O O . SER B 1 103 ? -4.438 -0.683 3.127 1 97.69 103 SER B O 1
ATOM 2595 N N . ILE B 1 104 ? -6.508 -0.632 2.289 1 98.62 104 ILE B N 1
ATOM 2596 C CA . ILE B 1 104 ? -6.09 0.189 1.158 1 98.62 104 ILE B CA 1
ATOM 2597 C C . ILE B 1 104 ? -7.195 1.188 0.813 1 98.62 104 ILE B C 1
ATOM 2599 O O . ILE B 1 104 ? -8.375 0.931 1.065 1 98.62 104 ILE B O 1
ATOM 2603 N N . GLY B 1 105 ? -6.777 2.344 0.309 1 98.44 105 GLY B N 1
ATOM 2604 C CA . GLY B 1 105 ? -7.738 3.363 -0.084 1 98.44 105 GLY B CA 1
ATOM 2605 C C . GLY B 1 105 ? -7.285 4.18 -1.277 1 98.44 105 GLY B C 1
ATOM 2606 O O . GLY B 1 105 ? -6.137 4.07 -1.714 1 98.44 105 GLY B O 1
ATOM 2607 N N . ARG B 1 106 ? -8.203 4.934 -1.75 1 98.62 106 ARG B N 1
ATOM 2608 C CA . ARG B 1 106 ? -7.996 5.852 -2.865 1 98.62 106 ARG B CA 1
ATOM 2609 C C . ARG B 1 106 ? -8.5 7.25 -2.525 1 98.62 106 ARG B C 1
ATOM 2611 O O . ARG B 1 106 ? -9.609 7.406 -2.006 1 98.62 106 ARG B O 1
ATOM 2618 N N . THR B 1 107 ? -7.688 8.203 -2.816 1 98.5 107 THR B N 1
ATOM 2619 C CA . THR B 1 107 ? -8.047 9.609 -2.668 1 98.5 107 THR B CA 1
ATOM 2620 C C . THR B 1 107 ? -8.055 10.312 -4.023 1 98.5 107 THR B C 1
ATOM 2622 O O . THR B 1 107 ? -7.086 10.219 -4.781 1 98.5 107 THR B O 1
ATOM 2625 N N . ASP B 1 108 ? -9.094 10.969 -4.297 1 98.62 108 ASP B N 1
ATOM 2626 C CA . ASP B 1 108 ? -9.195 11.852 -5.457 1 98.62 108 ASP B CA 1
ATOM 2627 C C . ASP B 1 108 ? -9.391 13.305 -5.031 1 98.62 108 ASP B C 1
ATOM 2629 O O . ASP B 1 108 ? -10.203 13.586 -4.145 1 98.62 108 ASP B O 1
ATOM 2633 N N . MET B 1 109 ? -8.648 14.172 -5.695 1 98.25 109 MET B N 1
ATOM 2634 C CA . MET B 1 109 ? -8.68 15.578 -5.293 1 98.25 109 MET B CA 1
ATOM 2635 C C . MET B 1 109 ? -8.812 16.484 -6.508 1 98.25 109 MET B C 1
ATOM 2637 O O . MET B 1 109 ? -8.109 16.297 -7.504 1 98.25 109 MET B O 1
ATOM 2641 N N . ASP B 1 110 ? -9.688 17.469 -6.363 1 97.44 110 ASP B N 1
ATOM 2642 C CA . ASP B 1 110 ? -9.727 18.578 -7.328 1 97.44 110 ASP B CA 1
ATOM 2643 C C . ASP B 1 110 ? -8.492 19.453 -7.207 1 97.44 110 ASP B C 1
ATOM 2645 O O . ASP B 1 110 ? -7.707 19.312 -6.262 1 97.44 110 ASP B O 1
ATOM 2649 N N . GLY B 1 111 ? -8.391 20.297 -8.25 1 96.44 111 GLY B N 1
ATOM 2650 C CA . GLY B 1 111 ? -7.406 21.344 -8.047 1 96.44 111 GLY B CA 1
ATOM 2651 C C . GLY B 1 111 ? -7.621 22.125 -6.754 1 96.44 111 GLY B C 1
ATOM 2652 O O . GLY B 1 111 ? -8.75 22.516 -6.441 1 96.44 111 GLY B O 1
ATOM 2653 N N . ASP B 1 112 ? -6.566 22.203 -5.977 1 95 112 ASP B N 1
ATOM 2654 C CA . ASP B 1 112 ? -6.547 22.938 -4.711 1 95 112 ASP B CA 1
ATOM 2655 C C . ASP B 1 112 ? -7.324 22.188 -3.635 1 95 112 ASP B C 1
ATOM 2657 O O . ASP B 1 112 ? -7.648 22.75 -2.588 1 95 112 ASP B O 1
ATOM 2661 N N . GLY B 1 113 ? -7.719 20.953 -3.904 1 95.56 113 GLY B N 1
ATOM 2662 C CA . GLY B 1 113 ? -8.391 20.141 -2.896 1 95.56 113 GLY B CA 1
ATOM 2663 C C . GLY B 1 113 ? -7.516 19.844 -1.696 1 95.56 113 GLY B C 1
ATOM 2664 O O . GLY B 1 113 ? -6.289 19.797 -1.809 1 95.56 113 GLY B O 1
ATOM 2665 N N . LEU B 1 114 ? -8.219 19.578 -0.522 1 95.38 114 LEU B N 1
ATOM 2666 C CA . LEU B 1 114 ? -7.496 19.375 0.727 1 95.38 114 LEU B CA 1
ATOM 2667 C C . LEU B 1 114 ? -8.078 18.188 1.501 1 95.38 114 LEU B C 1
ATOM 2669 O O . LEU B 1 114 ? -9.281 18.156 1.763 1 95.38 114 LEU B O 1
ATOM 2673 N N . VAL B 1 115 ? -7.242 17.188 1.719 1 95.88 115 VAL B N 1
ATOM 2674 C CA . VAL B 1 115 ? -7.52 16.281 2.82 1 95.88 115 VAL B CA 1
ATOM 2675 C C . VAL B 1 115 ? -7.008 16.875 4.129 1 95.88 115 VAL B C 1
ATOM 2677 O O . VAL B 1 115 ? -5.801 16.875 4.383 1 95.88 115 VAL B O 1
ATOM 2680 N N . ASN B 1 116 ? -7.93 17.25 4.891 1 92.38 116 ASN B N 1
ATOM 2681 C CA . ASN B 1 116 ? -7.582 18.031 6.078 1 92.38 116 ASN B CA 1
ATOM 2682 C C . ASN B 1 116 ? -6.938 17.156 7.148 1 92.38 116 ASN B C 1
ATOM 2684 O O . ASN B 1 116 ? -6.887 15.938 7.016 1 92.38 116 ASN B O 1
ATOM 2688 N N . PHE B 1 117 ? -6.477 17.781 8.195 1 92.81 117 PHE B N 1
ATOM 2689 C CA . PHE B 1 117 ? -5.727 17.125 9.258 1 92.81 117 PHE B CA 1
ATOM 2690 C C . PHE B 1 117 ? -6.527 15.969 9.844 1 92.81 117 PHE B C 1
ATOM 2692 O O . PHE B 1 117 ? -7.676 16.141 10.25 1 92.81 117 PHE B O 1
ATOM 2699 N N . HIS B 1 118 ? -5.969 14.891 9.922 1 94.56 118 HIS B N 1
ATOM 2700 C CA . HIS B 1 118 ? -6.5 13.664 10.516 1 94.56 118 HIS B CA 1
ATOM 2701 C C . HIS B 1 118 ? -5.375 12.711 10.906 1 94.56 118 HIS B C 1
ATOM 2703 O O . HIS B 1 118 ? -4.207 12.977 10.625 1 94.56 118 HIS B O 1
ATOM 2709 N N . TYR B 1 119 ? -5.707 11.734 11.703 1 94.44 119 TYR B N 1
ATOM 2710 C CA . TYR B 1 119 ? -4.719 10.703 11.992 1 94.44 119 TYR B CA 1
ATOM 2711 C C . TYR B 1 119 ? -5.371 9.328 12.078 1 94.44 119 TYR B C 1
ATOM 2713 O O . TYR B 1 119 ? -6.598 9.219 12.117 1 94.44 119 TYR B O 1
ATOM 2721 N N . HIS B 1 120 ? -4.602 8.312 11.93 1 96.25 120 HIS B N 1
ATOM 2722 C CA . HIS B 1 120 ? -4.992 6.918 12.109 1 96.25 120 HIS B CA 1
ATOM 2723 C C . HIS B 1 120 ? -4.359 6.328 13.367 1 96.25 120 HIS B C 1
ATOM 2725 O O . HIS B 1 120 ? -3.15 6.09 13.406 1 96.25 120 HIS B O 1
ATOM 2731 N N . PRO B 1 121 ? -5.141 6.008 14.422 1 94.06 121 PRO B N 1
ATOM 2732 C CA . PRO B 1 121 ? -4.578 5.574 15.703 1 94.06 121 PRO B CA 1
ATOM 2733 C C . PRO B 1 121 ? -3.969 4.176 15.641 1 94.06 121 PRO B C 1
ATOM 2735 O O . PRO B 1 121 ? -3.154 3.812 16.484 1 94.06 121 PRO B O 1
ATOM 2738 N N . ARG B 1 122 ? -4.254 3.422 14.555 1 94 122 ARG B N 1
ATOM 2739 C CA . ARG B 1 122 ? -3.855 2.018 14.594 1 94 122 ARG B CA 1
ATOM 2740 C C . ARG B 1 122 ? -3.027 1.652 13.367 1 94 122 ARG B C 1
ATOM 2742 O O . ARG B 1 122 ? -2.848 0.471 13.062 1 94 122 ARG B O 1
ATOM 2749 N N . ALA B 1 123 ? -2.637 2.721 12.641 1 96.69 123 ALA B N 1
ATOM 2750 C CA . ALA B 1 123 ? -1.912 2.322 11.43 1 96.69 123 ALA B CA 1
ATOM 2751 C C . ALA B 1 123 ? -0.958 3.422 10.977 1 96.69 123 ALA B C 1
ATOM 2753 O O . ALA B 1 123 ? -1.262 4.609 11.109 1 96.69 123 ALA B O 1
ATOM 2754 N N . THR B 1 124 ? 0.182 3 10.477 1 97.38 124 THR B N 1
ATOM 2755 C CA . THR B 1 124 ? 0.98 3.801 9.555 1 97.38 124 THR B CA 1
ATOM 2756 C C . THR B 1 124 ? 0.343 3.828 8.172 1 97.38 124 THR B C 1
ATOM 2758 O O . THR B 1 124 ? -0.217 2.826 7.719 1 97.38 124 THR B O 1
ATOM 2761 N N . GLU B 1 125 ? 0.393 4.938 7.551 1 98.44 125 GLU B N 1
ATOM 2762 C CA . GLU B 1 125 ? -0.117 5.105 6.195 1 98.44 125 GLU B CA 1
ATOM 2763 C C . GLU B 1 125 ? 1.012 5.426 5.215 1 98.44 125 GLU B C 1
ATOM 2765 O O . GLU B 1 125 ? 1.825 6.316 5.469 1 98.44 125 GLU B O 1
ATOM 2770 N N . ILE B 1 126 ? 1.116 4.703 4.137 1 98.81 126 ILE B N 1
ATOM 2771 C CA . ILE B 1 126 ? 2.033 5.008 3.045 1 98.81 126 ILE B CA 1
ATOM 2772 C C . ILE B 1 126 ? 1.24 5.367 1.791 1 98.81 126 ILE B C 1
ATOM 2774 O O . ILE B 1 126 ? 0.226 4.738 1.486 1 98.81 126 ILE B O 1
ATOM 2778 N N . ILE B 1 127 ? 1.642 6.465 1.101 1 98.88 127 ILE B N 1
ATOM 2779 C CA . ILE B 1 127 ? 0.876 6.895 -0.065 1 98.88 127 ILE B CA 1
ATOM 2780 C C . ILE B 1 127 ? 1.765 6.859 -1.307 1 98.88 127 ILE B C 1
ATOM 2782 O O . ILE B 1 127 ? 2.975 7.074 -1.218 1 98.88 127 ILE B O 1
ATOM 2786 N N . TYR B 1 128 ? 1.225 6.566 -2.396 1 98.88 128 TYR B N 1
ATOM 2787 C CA . TYR B 1 128 ? 1.807 6.605 -3.732 1 98.88 128 TYR B CA 1
ATOM 2788 C C . TYR B 1 128 ? 1.018 7.535 -4.645 1 98.88 128 TYR B C 1
ATOM 2790 O O . TYR B 1 128 ? -0.192 7.371 -4.816 1 98.88 128 TYR B O 1
ATOM 2798 N N . VAL B 1 129 ? 1.685 8.469 -5.301 1 98.62 129 VAL B N 1
ATOM 2799 C CA . VAL B 1 129 ? 1.019 9.453 -6.145 1 98.62 129 VAL B CA 1
ATOM 2800 C C . VAL B 1 129 ? 0.871 8.906 -7.562 1 98.62 129 VAL B C 1
ATOM 2802 O O . VAL B 1 129 ? 1.868 8.656 -8.242 1 98.62 129 VAL B O 1
ATOM 2805 N N . THR B 1 130 ? -0.364 8.805 -7.988 1 97.75 130 THR B N 1
ATOM 2806 C CA . THR B 1 130 ? -0.59 8.297 -9.336 1 97.75 130 THR B CA 1
ATOM 2807 C C . THR B 1 130 ? -0.886 9.438 -10.305 1 97.75 130 THR B C 1
ATOM 2809 O O . THR B 1 130 ? -0.757 9.273 -11.516 1 97.75 130 THR B O 1
ATOM 2812 N N . LYS B 1 131 ? -1.349 10.508 -9.789 1 97.31 131 LYS B N 1
ATOM 2813 C CA . LYS B 1 131 ? -1.683 11.68 -10.594 1 97.31 131 LYS B CA 1
ATOM 2814 C C . LYS B 1 131 ? -1.545 12.961 -9.781 1 97.31 131 LYS B C 1
ATOM 2816 O O . LYS B 1 131 ? -1.94 13.016 -8.617 1 97.31 131 LYS B O 1
ATOM 2821 N N . GLY B 1 132 ? -0.925 14.008 -10.445 1 97.31 132 GLY B N 1
ATOM 2822 C CA . GLY B 1 132 ? -0.976 15.344 -9.883 1 97.31 132 GLY B CA 1
ATOM 2823 C C . GLY B 1 132 ? 0.267 15.711 -9.094 1 97.31 132 GLY B C 1
ATOM 2824 O O . GLY B 1 132 ? 1.263 14.984 -9.125 1 97.31 132 GLY B O 1
ATOM 2825 N N . VAL B 1 133 ? 0.228 16.906 -8.539 1 97.75 133 VAL B N 1
ATOM 2826 C CA . VAL B 1 133 ? 1.277 17.469 -7.699 1 97.75 133 VAL B CA 1
ATOM 2827 C C . VAL B 1 133 ? 0.704 17.828 -6.328 1 97.75 133 VAL B C 1
ATOM 2829 O O . VAL B 1 133 ? -0.264 18.578 -6.23 1 97.75 133 VAL B O 1
ATOM 2832 N N . LEU B 1 134 ? 1.346 17.297 -5.312 1 98.44 134 LEU B N 1
ATOM 2833 C CA . LEU B 1 134 ? 0.765 17.406 -3.979 1 98.44 134 LEU B CA 1
ATOM 2834 C C . LEU B 1 134 ? 1.756 18.047 -3.004 1 98.44 134 LEU B C 1
ATOM 2836 O O . LEU B 1 134 ? 2.969 17.984 -3.223 1 98.44 134 LEU B O 1
ATOM 2840 N N . LEU B 1 135 ? 1.265 18.656 -2.002 1 98.56 135 LEU B N 1
ATOM 2841 C CA . LEU B 1 135 ? 1.975 18.906 -0.755 1 98.56 135 LEU B CA 1
ATOM 2842 C C . LEU B 1 135 ? 1.441 18.031 0.366 1 98.56 135 LEU B C 1
ATOM 2844 O O . LEU B 1 135 ? 0.252 18.078 0.69 1 98.56 135 LEU B O 1
ATOM 2848 N N . ALA B 1 136 ? 2.254 17.172 0.927 1 98.75 136 ALA B N 1
ATOM 2849 C CA . ALA B 1 136 ? 1.857 16.281 2.012 1 98.75 136 ALA B CA 1
ATOM 2850 C C . ALA B 1 136 ? 2.758 16.453 3.23 1 98.75 136 ALA B C 1
ATOM 2852 O O . ALA B 1 136 ? 3.965 16.672 3.094 1 98.75 136 ALA B O 1
ATOM 2853 N N . GLY B 1 137 ? 2.156 16.312 4.387 1 97.75 137 GLY B N 1
ATOM 2854 C CA . GLY B 1 137 ? 2.963 16.484 5.586 1 97.75 137 GLY B CA 1
ATOM 2855 C C . GLY B 1 137 ? 2.287 15.969 6.84 1 97.75 137 GLY B C 1
ATOM 2856 O O . GLY B 1 137 ? 1.087 15.688 6.832 1 97.75 137 GLY B O 1
ATOM 2857 N N . PHE B 1 138 ? 3.08 15.789 7.875 1 96.38 138 PHE B N 1
ATOM 2858 C CA . PHE B 1 138 ? 2.59 15.422 9.195 1 96.38 138 PHE B CA 1
ATOM 2859 C C . PHE B 1 138 ? 3.277 16.25 10.281 1 96.38 138 PHE B C 1
ATOM 2861 O O . PHE B 1 138 ? 4.273 16.922 10.016 1 96.38 138 PHE B O 1
ATOM 2868 N N . ILE B 1 139 ? 2.697 16.234 11.43 1 93 139 ILE B N 1
ATOM 2869 C CA . ILE B 1 139 ? 3.209 16.969 12.586 1 93 139 ILE B CA 1
ATOM 2870 C C . ILE B 1 139 ? 3.592 15.977 13.688 1 93 139 ILE B C 1
ATOM 2872 O O . ILE B 1 139 ? 2.795 15.117 14.062 1 93 139 ILE B O 1
ATOM 2876 N N . ASP B 1 140 ? 4.801 16.188 14.172 1 91.44 140 ASP B N 1
ATOM 2877 C CA . ASP B 1 140 ? 5.18 15.273 15.25 1 91.44 140 ASP B CA 1
ATOM 2878 C C . ASP B 1 140 ? 4.777 15.844 16.609 1 91.44 140 ASP B C 1
ATOM 2880 O O . ASP B 1 140 ? 4.145 16.906 16.688 1 91.44 140 ASP B O 1
ATOM 2884 N N . THR B 1 141 ? 5.07 15.148 17.703 1 88.5 141 THR B N 1
ATOM 2885 C CA . THR B 1 141 ? 4.594 15.516 19.031 1 88.5 141 THR B CA 1
ATOM 2886 C C . THR B 1 141 ? 5.367 16.719 19.578 1 88.5 141 THR B C 1
ATOM 2888 O O . THR B 1 141 ? 4.973 17.312 20.578 1 88.5 141 THR B O 1
ATOM 2891 N N . LYS B 1 142 ? 6.402 17.125 18.922 1 86.88 142 LYS B N 1
ATOM 2892 C CA . LYS B 1 142 ? 7.148 18.328 19.281 1 86.88 142 LYS B CA 1
ATOM 2893 C C . LYS B 1 142 ? 6.73 19.516 18.406 1 86.88 142 LYS B C 1
ATOM 2895 O O . LYS B 1 142 ? 7.426 20.531 18.359 1 86.88 142 LYS B O 1
ATOM 2900 N N . ASN B 1 143 ? 5.758 19.25 17.594 1 88.69 143 ASN B N 1
ATOM 2901 C CA . ASN B 1 143 ? 5.145 20.281 16.75 1 88.69 143 ASN B CA 1
ATOM 2902 C C . ASN B 1 143 ? 6.027 20.641 15.562 1 88.69 143 ASN B C 1
ATOM 2904 O O . ASN B 1 143 ? 6 21.766 15.07 1 88.69 143 ASN B O 1
ATOM 2908 N N . GLN B 1 144 ? 6.852 19.75 15.266 1 89.75 144 GLN B N 1
ATOM 2909 C CA . GLN B 1 144 ? 7.586 19.922 14.016 1 89.75 144 GLN B CA 1
ATOM 2910 C C . GLN B 1 144 ? 6.77 19.406 12.828 1 89.75 144 GLN B C 1
ATOM 2912 O O . GLN B 1 144 ? 6.148 18.344 12.898 1 89.75 144 GLN B O 1
ATOM 2917 N N . VAL B 1 145 ? 6.812 20.219 11.773 1 93.25 145 VAL B N 1
ATOM 2918 C CA . VAL B 1 145 ? 6.086 19.844 10.57 1 93.25 145 VAL B CA 1
ATOM 2919 C C . VAL B 1 145 ? 7.055 19.266 9.539 1 93.25 145 VAL B C 1
ATOM 2921 O O . VAL B 1 145 ? 8.055 19.906 9.195 1 93.25 145 VAL B O 1
ATOM 2924 N N . PHE B 1 146 ? 6.805 18.094 9.133 1 95.12 146 PHE B N 1
ATOM 2925 C CA . PHE B 1 146 ? 7.527 17.438 8.055 1 95.12 146 PHE B CA 1
ATOM 2926 C C . PHE B 1 146 ? 6.68 17.391 6.785 1 95.12 146 PHE B C 1
ATOM 2928 O O . PHE B 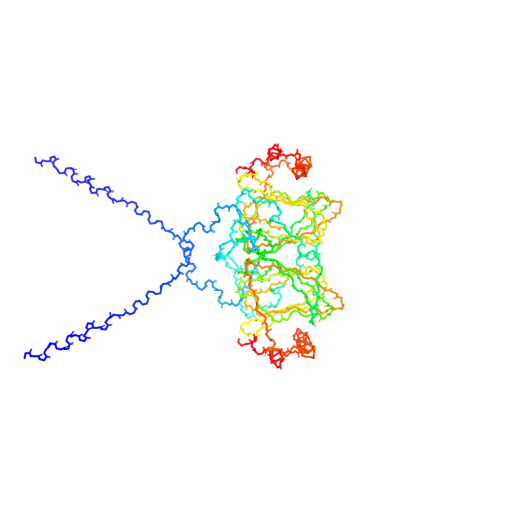1 146 ? 5.676 16.672 6.727 1 95.12 146 PHE B O 1
ATOM 2935 N N . GLN B 1 147 ? 7.047 18.172 5.793 1 97.5 147 GLN B N 1
ATOM 2936 C CA . GLN B 1 147 ? 6.246 18.188 4.574 1 97.5 147 GLN B CA 1
ATOM 2937 C C . GLN B 1 147 ? 7.133 18.203 3.332 1 97.5 147 GLN B C 1
ATOM 2939 O O . GLN B 1 147 ? 8.266 18.672 3.379 1 97.5 147 GLN B O 1
ATOM 2944 N N . GLU B 1 148 ? 6.641 17.688 2.232 1 98.31 148 GLU B N 1
ATOM 2945 C CA . GLU B 1 148 ? 7.309 17.641 0.937 1 98.31 148 GLU B CA 1
ATOM 2946 C C . GLU B 1 148 ? 6.309 17.781 -0.208 1 98.31 148 GLU B C 1
ATOM 2948 O O . GLU B 1 148 ? 5.172 17.328 -0.103 1 98.31 148 GLU B O 1
ATOM 2953 N N . PHE B 1 149 ? 6.777 18.391 -1.229 1 98.38 149 PHE B N 1
ATOM 2954 C CA . PHE B 1 149 ? 6.039 18.281 -2.482 1 98.38 149 PHE B CA 1
ATOM 2955 C C . PHE B 1 149 ? 6.242 16.906 -3.115 1 98.38 149 PHE B C 1
ATOM 2957 O O . PHE B 1 149 ? 7.352 16.359 -3.09 1 98.38 149 PHE B O 1
ATOM 2964 N N . LEU B 1 150 ? 5.176 16.422 -3.682 1 98.38 150 LEU B N 1
ATOM 2965 C CA . LEU B 1 150 ? 5.184 15.102 -4.289 1 98.38 150 LEU B CA 1
ATOM 2966 C C . LEU B 1 150 ? 4.719 15.164 -5.742 1 98.38 150 LEU B C 1
ATOM 2968 O O . LEU B 1 150 ? 3.736 15.844 -6.055 1 98.38 150 LEU B O 1
ATOM 2972 N N . ASN B 1 151 ? 5.461 14.484 -6.547 1 97.88 151 ASN B N 1
ATOM 2973 C CA . ASN B 1 151 ? 5.086 14.289 -7.941 1 97.88 151 ASN B CA 1
ATOM 2974 C C . ASN B 1 151 ? 4.609 12.859 -8.195 1 97.88 151 ASN B C 1
ATOM 2976 O O . ASN B 1 151 ? 4.672 12.016 -7.301 1 97.88 151 ASN B O 1
ATOM 2980 N N . VAL B 1 152 ? 4.09 12.641 -9.414 1 97.56 152 VAL B N 1
ATOM 2981 C CA . VAL B 1 152 ? 3.662 11.297 -9.789 1 97.56 152 VAL B CA 1
ATOM 2982 C C . VAL B 1 152 ? 4.809 10.305 -9.57 1 97.56 152 VAL B C 1
ATOM 2984 O O . VAL B 1 152 ? 5.941 10.562 -9.992 1 97.56 152 VAL B O 1
ATOM 2987 N N . GLY B 1 153 ? 4.508 9.211 -8.836 1 98.12 153 GLY B N 1
ATOM 2988 C CA . GLY B 1 153 ? 5.516 8.195 -8.586 1 98.12 153 GLY B CA 1
ATOM 2989 C C . GLY B 1 153 ? 6.199 8.352 -7.238 1 98.12 153 GLY B C 1
ATOM 2990 O O . GLY B 1 153 ? 6.875 7.434 -6.77 1 98.12 153 GLY B O 1
ATOM 2991 N N . ASP B 1 154 ? 6.027 9.492 -6.613 1 98.62 154 ASP B N 1
ATOM 2992 C CA . ASP B 1 154 ? 6.613 9.695 -5.293 1 98.62 154 ASP B CA 1
ATOM 2993 C C . ASP B 1 154 ? 5.844 8.914 -4.227 1 98.62 154 ASP B C 1
ATOM 2995 O O . ASP B 1 154 ? 4.656 8.625 -4.398 1 98.62 154 ASP B O 1
ATOM 2999 N N . VAL B 1 155 ? 6.582 8.578 -3.205 1 98.81 155 VAL B N 1
ATOM 3000 C CA . VAL B 1 155 ? 6.043 7.914 -2.025 1 98.81 155 VAL B CA 1
ATOM 3001 C C . VAL B 1 155 ? 6.281 8.773 -0.789 1 98.81 155 VAL B C 1
ATOM 3003 O O . VAL B 1 155 ? 7.348 9.383 -0.644 1 98.81 155 VAL B O 1
ATOM 3006 N N . PHE B 1 156 ? 5.316 8.844 0.062 1 98.88 156 PHE B N 1
ATOM 3007 C CA . PHE B 1 156 ? 5.422 9.5 1.361 1 98.88 156 PHE B CA 1
ATOM 3008 C C . PHE B 1 156 ? 4.809 8.633 2.455 1 98.88 156 PHE B C 1
ATOM 3010 O O . PHE B 1 156 ? 3.836 7.918 2.215 1 98.88 156 PHE B O 1
ATOM 3017 N N . VAL B 1 157 ? 5.348 8.688 3.666 1 98.56 157 VAL B N 1
ATOM 3018 C CA . VAL B 1 157 ? 4.824 7.863 4.754 1 98.56 157 VAL B CA 1
ATOM 3019 C C . VAL B 1 157 ? 4.387 8.758 5.91 1 98.56 157 VAL B C 1
ATOM 3021 O O . VAL B 1 157 ? 5.07 9.719 6.254 1 98.56 157 VAL B O 1
ATOM 3024 N N . PHE B 1 158 ? 3.199 8.453 6.418 1 98.25 158 PHE B N 1
ATOM 3025 C CA . PHE B 1 158 ? 2.646 9.094 7.605 1 98.25 158 PHE B CA 1
ATOM 3026 C C . PHE B 1 158 ? 2.707 8.148 8.805 1 98.25 158 PHE B C 1
ATOM 3028 O O . PHE B 1 158 ? 2 7.137 8.836 1 98.25 158 PHE B O 1
ATOM 3035 N N . PRO B 1 159 ? 3.453 8.492 9.828 1 96.06 159 PRO B N 1
ATOM 3036 C CA . PRO B 1 159 ? 3.562 7.598 10.977 1 96.06 159 PRO B CA 1
ATOM 3037 C C . PRO B 1 159 ? 2.254 7.473 11.758 1 96.06 159 PRO B C 1
ATOM 3039 O O . PRO B 1 159 ? 1.491 8.438 11.852 1 96.06 159 PRO B O 1
ATOM 3042 N N . LYS B 1 160 ? 2.057 6.355 12.32 1 95.88 160 LYS B N 1
ATOM 3043 C CA . LYS B 1 160 ? 0.874 6.027 13.117 1 95.88 160 LYS B CA 1
ATOM 3044 C C . LYS B 1 160 ? 0.615 7.09 14.18 1 95.88 160 LYS B C 1
ATOM 3046 O O . LYS B 1 160 ? 1.524 7.469 14.922 1 95.88 160 LYS B O 1
ATOM 3051 N N . GLY B 1 161 ? -0.552 7.57 14.18 1 93.81 161 GLY B N 1
ATOM 3052 C CA . GLY B 1 161 ? -1.01 8.398 15.281 1 93.81 161 GLY B CA 1
ATOM 3053 C C . GLY B 1 161 ? -0.639 9.859 15.125 1 93.81 161 GLY B C 1
ATOM 3054 O O . GLY B 1 161 ? -0.968 10.688 15.977 1 93.81 161 GLY B O 1
ATOM 3055 N N . LEU B 1 162 ? 0.068 10.234 14.125 1 93.81 162 LEU B N 1
ATOM 3056 C CA . LEU B 1 162 ? 0.453 11.633 13.93 1 93.81 162 LEU B CA 1
ATOM 3057 C C . LEU B 1 162 ? -0.489 12.32 12.953 1 93.81 162 LEU B C 1
ATOM 3059 O O . LEU B 1 162 ? -0.851 11.75 11.922 1 93.81 162 LEU B O 1
ATOM 3063 N N . PHE B 1 163 ? -0.901 13.484 13.281 1 93.62 163 PHE B N 1
ATOM 3064 C CA . PHE B 1 163 ? -1.743 14.281 12.398 1 93.62 163 PHE B CA 1
ATOM 3065 C C . PHE B 1 163 ? -1.046 14.523 11.062 1 93.62 163 PHE B C 1
ATOM 3067 O O . PHE B 1 163 ? 0.146 14.836 11.031 1 93.62 163 PHE B O 1
ATOM 3074 N N . HIS B 1 164 ? -1.82 14.43 9.977 1 96.88 164 HIS B N 1
ATOM 3075 C CA . HIS B 1 164 ? -1.253 14.656 8.656 1 96.88 164 HIS B CA 1
ATOM 3076 C C . HIS B 1 164 ? -2.305 15.188 7.688 1 96.88 164 HIS B C 1
ATOM 3078 O O . HIS B 1 164 ? -3.496 15.195 8 1 96.88 164 HIS B O 1
ATOM 3084 N N . PHE B 1 165 ? -1.812 15.719 6.566 1 96.06 165 PHE B N 1
ATOM 3085 C CA . PHE B 1 165 ? -2.664 16.344 5.559 1 96.06 165 PHE B CA 1
ATOM 3086 C C . PHE B 1 165 ? -2.113 16.078 4.156 1 96.06 165 PHE B C 1
ATOM 3088 O O . PHE B 1 165 ? -0.955 15.695 4 1 96.06 165 PHE B O 1
ATOM 3095 N N . ILE B 1 166 ? -2.928 16.234 3.164 1 98.25 166 ILE B N 1
ATOM 3096 C CA . ILE B 1 166 ? -2.555 16.234 1.754 1 98.25 166 ILE B CA 1
ATOM 3097 C C . ILE B 1 166 ? -3.24 17.391 1.038 1 98.25 166 ILE B C 1
ATOM 3099 O O . ILE B 1 166 ? -4.461 17.547 1.111 1 98.25 166 ILE B O 1
ATOM 3103 N N . LEU B 1 167 ? -2.459 18.203 0.392 1 97.88 167 LEU B N 1
ATOM 3104 C CA . LEU B 1 167 ? -2.943 19.344 -0.382 1 97.88 167 LEU B CA 1
ATOM 3105 C C . LEU B 1 167 ? -2.602 19.188 -1.859 1 97.88 167 LEU B C 1
ATOM 3107 O O . LEU B 1 167 ? -1.443 18.938 -2.209 1 97.88 167 LEU B O 1
ATOM 3111 N N . ASN B 1 168 ? -3.621 19.219 -2.715 1 98.25 168 ASN B N 1
ATOM 3112 C CA . ASN B 1 168 ? -3.354 19.297 -4.148 1 98.25 168 ASN B CA 1
ATOM 3113 C C . ASN B 1 168 ? -2.938 20.703 -4.562 1 98.25 168 ASN B C 1
ATOM 3115 O O . ASN B 1 168 ? -3.787 21.578 -4.781 1 98.25 168 ASN B O 1
ATOM 3119 N N . HIS B 1 169 ? -1.663 20.875 -4.652 1 92.75 169 HIS B N 1
ATOM 3120 C CA . HIS B 1 169 ? -1.115 22.172 -5.02 1 92.75 169 HIS B CA 1
ATOM 3121 C C . HIS B 1 169 ? -1.001 22.312 -6.531 1 92.75 169 HIS B C 1
ATOM 3123 O O . HIS B 1 169 ? 0.048 22.719 -7.047 1 92.75 169 HIS B O 1
ATOM 3129 N N . GLY B 1 170 ? -1.87 21.812 -7.285 1 86.5 170 GLY B N 1
ATOM 3130 C CA . GLY B 1 170 ? -1.939 21.922 -8.734 1 86.5 170 GLY B CA 1
ATOM 3131 C C . GLY B 1 170 ? -3.311 22.328 -9.242 1 86.5 170 GLY B C 1
ATOM 3132 O O . GLY B 1 170 ? -4.277 22.344 -8.477 1 86.5 170 GLY B O 1
ATOM 3133 N N . PHE B 1 171 ? -3.35 22.688 -10.523 1 89.5 171 PHE B N 1
ATOM 3134 C CA . PHE B 1 171 ? -4.605 23.094 -11.141 1 89.5 171 PHE B CA 1
ATOM 3135 C C . PHE B 1 171 ? -5.367 21.875 -11.664 1 89.5 171 PHE B C 1
ATOM 3137 O O . PHE B 1 171 ? -6.582 21.953 -11.875 1 89.5 171 PHE B O 1
ATOM 3144 N N . GLN B 1 172 ? -4.652 20.828 -11.797 1 95.75 172 GLN B N 1
ATOM 3145 C CA . GLN B 1 172 ? -5.285 19.609 -12.297 1 95.75 172 GLN B CA 1
ATOM 3146 C C . GLN B 1 172 ? -5.656 18.672 -11.148 1 95.75 172 GLN B C 1
ATOM 3148 O O . GLN B 1 172 ? -5.223 18.875 -10.008 1 95.75 172 GLN B O 1
ATOM 3153 N N . ASP B 1 173 ? -6.5 17.656 -11.43 1 97.88 173 ASP B N 1
ATOM 3154 C CA . ASP B 1 173 ? -6.902 16.656 -10.445 1 97.88 173 ASP B CA 1
ATOM 3155 C C . ASP B 1 173 ? -5.711 15.812 -10 1 97.88 173 ASP B C 1
ATOM 3157 O O . ASP B 1 173 ? -4.738 15.664 -10.742 1 97.88 173 ASP B O 1
ATOM 3161 N N . ALA B 1 174 ? -5.816 15.344 -8.797 1 98.31 174 ALA B N 1
ATOM 3162 C CA . ALA B 1 174 ? -4.793 14.445 -8.266 1 98.31 174 ALA B CA 1
ATOM 3163 C C . ALA B 1 174 ? -5.414 13.156 -7.727 1 98.31 174 ALA B C 1
ATOM 3165 O O . ALA B 1 174 ? -6.59 13.141 -7.355 1 98.31 174 ALA B O 1
ATOM 3166 N N . THR B 1 175 ? -4.656 12.086 -7.805 1 98.44 175 THR B N 1
ATOM 3167 C CA . THR B 1 175 ? -5.066 10.797 -7.27 1 98.44 175 THR B CA 1
ATOM 3168 C C . THR B 1 175 ? -3.93 10.148 -6.484 1 98.44 175 THR B C 1
ATOM 3170 O O . THR B 1 175 ? -2.787 10.117 -6.945 1 98.44 175 THR B O 1
ATOM 3173 N N . VAL B 1 176 ? -4.285 9.633 -5.309 1 98.44 176 VAL B N 1
ATOM 3174 C CA . VAL B 1 176 ? -3.322 8.992 -4.418 1 98.44 176 VAL B CA 1
ATOM 3175 C C . VAL B 1 176 ? -3.863 7.641 -3.961 1 98.44 176 VAL B C 1
ATOM 3177 O O . VAL B 1 176 ? -5.051 7.508 -3.656 1 98.44 176 VAL B O 1
ATOM 3180 N N . ILE B 1 177 ? -2.994 6.637 -3.965 1 98.88 177 ILE B N 1
ATOM 3181 C CA . ILE B 1 177 ? -3.32 5.352 -3.354 1 98.88 177 ILE B CA 1
ATOM 3182 C C . ILE B 1 177 ? -2.656 5.25 -1.981 1 98.88 177 ILE B C 1
ATOM 3184 O O . ILE B 1 177 ? -1.459 5.516 -1.844 1 98.88 177 ILE B O 1
ATOM 3188 N N . SER B 1 178 ? -3.43 4.91 -1.009 1 98.81 178 SER B N 1
ATOM 3189 C CA . SER B 1 178 ? -2.957 4.785 0.366 1 98.81 178 SER B CA 1
ATOM 3190 C C . SER B 1 178 ? -3.051 3.344 0.855 1 98.81 178 SER B C 1
ATOM 3192 O O . SER B 1 178 ? -4.059 2.672 0.63 1 98.81 178 SER B O 1
ATOM 3194 N N . VAL B 1 179 ? -2.029 2.916 1.495 1 98.81 179 VAL B N 1
ATOM 3195 C CA . VAL B 1 179 ? -2.07 1.605 2.135 1 98.81 179 VAL B CA 1
ATOM 3196 C C . VAL B 1 179 ? -1.714 1.74 3.613 1 98.81 179 VAL B C 1
ATOM 3198 O O . VAL B 1 179 ? -0.835 2.525 3.977 1 98.81 179 VAL B O 1
ATOM 3201 N N . PHE B 1 180 ? -2.432 0.958 4.438 1 98.44 180 PHE B N 1
ATOM 3202 C CA . PHE B 1 180 ? -2.314 0.992 5.891 1 98.44 180 PHE B CA 1
ATOM 3203 C C . PHE B 1 180 ? -1.913 -0.375 6.43 1 98.44 180 PHE B C 1
ATOM 3205 O O . PHE B 1 180 ? -2.406 -1.403 5.965 1 98.44 180 PHE B O 1
ATOM 3212 N N . ASN B 1 181 ? -1.02 -0.396 7.441 1 97.31 181 ASN B N 1
ATOM 3213 C CA . ASN B 1 181 ? -0.565 -1.679 7.969 1 97.31 181 ASN B CA 1
ATOM 3214 C C . ASN B 1 181 ? -1.446 -2.156 9.117 1 97.31 181 ASN B C 1
ATOM 3216 O O . ASN B 1 181 ? -0.94 -2.592 10.156 1 97.31 181 ASN B O 1
ATOM 3220 N N . SER B 1 182 ? -2.709 -2.039 8.922 1 94.19 182 SER B N 1
ATOM 3221 C CA . SER B 1 182 ? -3.758 -2.545 9.797 1 94.19 182 SER B CA 1
ATOM 3222 C C . SER B 1 182 ? -5.035 -2.84 9.023 1 94.19 182 SER B C 1
ATOM 3224 O O . SER B 1 182 ? -5.359 -2.135 8.062 1 94.19 182 SER B O 1
ATOM 3226 N N . GLN B 1 183 ? -5.738 -3.896 9.422 1 91 183 GLN B N 1
ATOM 3227 C CA . GLN B 1 183 ? -7.027 -4.164 8.797 1 91 183 GLN B CA 1
ATOM 3228 C C . GLN B 1 183 ? -8.086 -3.17 9.273 1 91 183 GLN B C 1
ATOM 3230 O O . GLN B 1 183 ? -9.156 -3.068 8.672 1 91 183 GLN B O 1
ATOM 3235 N N . ASN B 1 184 ? -7.754 -2.5 10.344 1 90.94 184 ASN B N 1
ATOM 3236 C CA . ASN B 1 184 ? -8.602 -1.465 10.93 1 90.94 184 ASN B CA 1
ATOM 3237 C C . ASN B 1 184 ? -7.785 -0.249 11.359 1 90.94 184 ASN B C 1
ATOM 3239 O O . ASN B 1 184 ? -7.559 -0.036 12.555 1 90.94 184 ASN B O 1
ATOM 3243 N N . PRO B 1 185 ? -7.461 0.622 10.477 1 95.38 185 PRO B N 1
ATOM 3244 C CA . PRO B 1 185 ? -6.551 1.73 10.773 1 95.38 185 PRO B CA 1
ATOM 3245 C C . PRO B 1 185 ? -7.16 2.75 11.734 1 95.38 185 PRO B C 1
ATOM 3247 O O . PRO B 1 185 ? -6.434 3.457 12.438 1 95.38 185 PRO B O 1
ATOM 3250 N N . GLY B 1 186 ? -8.492 2.836 11.742 1 93.56 186 GLY B N 1
ATOM 3251 C CA . GLY B 1 186 ? -9.141 3.955 12.406 1 93.56 186 GLY B CA 1
ATOM 3252 C C . GLY B 1 186 ? -8.992 5.262 11.648 1 93.56 186 GLY B C 1
ATOM 3253 O O . GLY B 1 186 ? -8.18 5.367 10.734 1 93.56 186 GLY B O 1
ATOM 3254 N N . PHE B 1 187 ? -9.805 6.172 11.977 1 93.81 187 PHE B N 1
ATOM 3255 C CA . PHE B 1 187 ? -9.82 7.496 11.367 1 93.81 187 PHE B CA 1
ATOM 3256 C C . PHE B 1 187 ? -10.344 8.539 12.344 1 93.81 187 PHE B C 1
ATOM 3258 O O . PHE B 1 187 ? -11.469 8.438 12.828 1 93.81 187 PHE B O 1
ATOM 3265 N N . VAL B 1 188 ? -9.445 9.508 12.656 1 91.19 188 VAL B N 1
ATOM 3266 C CA . VAL B 1 188 ? -9.844 10.617 13.516 1 91.19 188 VAL B CA 1
ATOM 3267 C C . VAL B 1 188 ? -9.523 11.938 12.828 1 91.19 188 VAL B C 1
ATOM 3269 O O . VAL B 1 188 ? -8.367 12.219 12.516 1 91.19 188 VAL B O 1
ATOM 3272 N N . SER B 1 189 ? -10.516 12.648 12.516 1 88.94 189 SER B N 1
ATOM 3273 C CA . SER B 1 189 ? -10.344 13.938 11.867 1 88.94 189 SER B CA 1
ATOM 3274 C C . SER B 1 189 ? -10.555 15.086 12.844 1 88.94 189 SER B C 1
ATOM 3276 O O . SER B 1 189 ? -11.227 14.922 13.867 1 88.94 189 SER B O 1
ATOM 3278 N N . ILE B 1 190 ? -9.922 16.125 12.477 1 80.81 190 ILE B N 1
ATOM 3279 C CA . ILE B 1 190 ? -10.211 17.328 13.258 1 80.81 190 ILE B CA 1
ATOM 3280 C C . ILE B 1 190 ? -11.664 17.75 13.023 1 80.81 190 ILE B C 1
ATOM 3282 O O . ILE B 1 190 ? -12.227 17.5 11.961 1 80.81 190 ILE B O 1
ATOM 3286 N N . THR B 1 191 ? -12.297 18.062 14.039 1 63.53 191 THR B N 1
ATOM 3287 C CA . THR B 1 191 ? -13.719 18.406 14.016 1 63.53 191 THR B CA 1
ATOM 3288 C C . THR B 1 191 ? -13.914 19.891 13.703 1 63.53 191 THR B C 1
ATOM 3290 O O . THR B 1 191 ? -12.961 20.672 13.75 1 63.53 191 THR B O 1
ATOM 3293 N N . ALA B 1 192 ? -15.117 19.984 13.18 1 58.47 192 ALA B N 1
ATOM 3294 C CA . ALA B 1 192 ? -15.555 21.359 12.938 1 58.47 192 ALA B CA 1
ATOM 3295 C C . ALA B 1 192 ? -15.375 22.219 14.18 1 58.47 192 ALA B C 1
ATOM 3297 O O . ALA B 1 192 ? -15.281 23.453 14.086 1 58.47 192 ALA B O 1
ATOM 3298 N N . THR B 1 193 ? -15.414 21.609 15.227 1 57.56 193 THR B N 1
ATOM 3299 C CA . THR B 1 193 ? -15.219 22.406 16.422 1 57.56 193 THR B CA 1
ATOM 3300 C C . THR B 1 193 ? -13.766 22.875 16.531 1 57.56 193 THR B C 1
ATOM 3302 O O . THR B 1 193 ? -13.477 23.875 17.188 1 57.56 193 THR B O 1
ATOM 3305 N N . THR B 1 194 ? -12.961 22.297 15.867 1 60.03 194 THR B N 1
ATOM 3306 C CA . THR B 1 194 ? -11.539 22.625 15.961 1 60.03 194 THR B CA 1
ATOM 3307 C C . THR B 1 194 ? -11.133 23.594 14.852 1 60.03 194 THR B C 1
ATOM 3309 O O . THR B 1 194 ? -10.258 24.438 15.047 1 60.03 194 THR B O 1
ATOM 3312 N N . PHE B 1 195 ? -11.789 23.438 13.797 1 67.12 195 PHE B N 1
ATOM 3313 C CA . PHE B 1 195 ? -11.453 24.234 12.625 1 67.12 195 PHE B CA 1
ATOM 3314 C C . PHE B 1 195 ? -12.719 24.766 11.953 1 67.12 195 PHE B C 1
ATOM 3316 O O . PHE B 1 195 ? -13.641 24 11.672 1 67.12 195 PHE B O 1
ATOM 3323 N N . ASP B 1 196 ? -12.75 26.125 12.062 1 70.5 196 ASP B N 1
ATOM 3324 C CA . ASP B 1 196 ? -13.867 26.719 11.336 1 70.5 196 ASP B CA 1
ATOM 3325 C C . ASP B 1 196 ? -13.859 26.281 9.875 1 70.5 196 ASP B C 1
ATOM 3327 O O . ASP B 1 196 ? -13.008 26.719 9.094 1 70.5 196 ASP B O 1
ATOM 3331 N N . ASN B 1 197 ? -14.719 25.422 9.5 1 72.69 197 ASN B N 1
ATOM 3332 C CA . ASN B 1 197 ? -14.727 24.797 8.18 1 72.69 197 ASN B CA 1
ATOM 3333 C C . ASN B 1 197 ? -15.391 25.688 7.137 1 72.69 197 ASN B C 1
ATOM 3335 O O . ASN B 1 197 ? -16.109 25.203 6.266 1 72.69 197 ASN B O 1
ATOM 3339 N N . THR B 1 198 ? -15.062 26.969 7.328 1 78.62 198 THR B N 1
ATOM 3340 C CA . THR B 1 198 ? -15.523 27.875 6.285 1 78.62 198 THR B CA 1
ATOM 3341 C C . THR B 1 198 ? -14.562 27.875 5.098 1 78.62 198 THR B C 1
ATOM 3343 O O . THR B 1 198 ? -13.398 27.516 5.242 1 78.62 198 THR B O 1
ATOM 3346 N N . MET B 1 199 ? -15.109 28.297 4.023 1 82.88 199 MET B N 1
ATOM 3347 C CA . MET B 1 199 ? -14.289 28.375 2.816 1 82.88 199 MET B CA 1
ATOM 3348 C C . MET B 1 199 ? -13.109 29.312 3.023 1 82.88 199 MET B C 1
ATOM 3350 O O . MET B 1 199 ? -12.008 29.047 2.551 1 82.88 199 MET B O 1
ATOM 3354 N N . GLU B 1 200 ? -13.352 30.359 3.701 1 85.62 200 GLU B N 1
ATOM 3355 C CA . GLU B 1 200 ? -12.297 31.328 3.967 1 85.62 200 GLU B CA 1
ATOM 3356 C C . GLU B 1 200 ? -11.188 30.719 4.82 1 85.62 200 GLU B C 1
ATOM 3358 O O . GLU B 1 200 ? -10 30.891 4.523 1 85.62 200 GLU B O 1
ATOM 3363 N N . SER B 1 201 ? -11.586 30.062 5.875 1 84.44 201 SER B N 1
ATOM 3364 C CA . SER B 1 201 ? -10.617 29.438 6.762 1 84.44 201 SER B CA 1
ATOM 3365 C C . SER B 1 201 ? -9.812 28.359 6.027 1 84.44 201 SER B C 1
ATOM 3367 O O . SER B 1 201 ? -8.609 28.219 6.258 1 84.44 201 SER B O 1
ATOM 3369 N N . LEU B 1 202 ? -10.492 27.734 5.18 1 85.75 202 LEU B N 1
ATOM 3370 C CA . LEU B 1 202 ? -9.836 26.688 4.406 1 85.75 202 LEU B CA 1
ATOM 3371 C C . LEU B 1 202 ? -8.789 27.281 3.467 1 85.75 202 LEU B C 1
ATOM 3373 O O . LEU B 1 202 ? -7.684 26.75 3.35 1 85.75 202 LEU B O 1
ATOM 3377 N N . GLU B 1 203 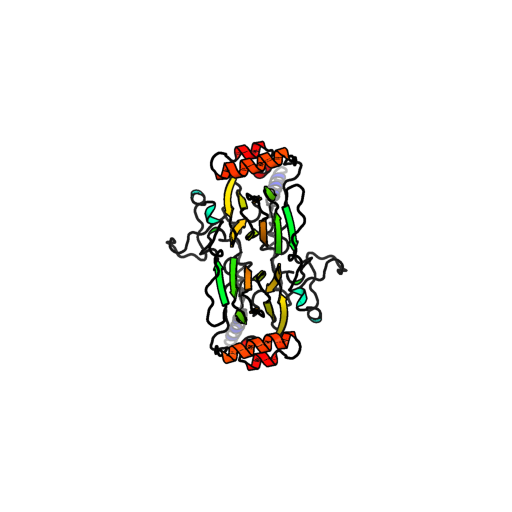? -9.164 28.328 2.869 1 90.19 203 GLU B N 1
ATOM 3378 C CA . GLU B 1 203 ? -8.227 28.984 1.969 1 90.19 203 GLU B CA 1
ATOM 3379 C C . GLU B 1 203 ? -7.004 29.5 2.725 1 90.19 203 GLU B C 1
ATOM 3381 O O . GLU B 1 203 ? -5.875 29.391 2.236 1 90.19 203 GLU B O 1
ATOM 3386 N N . LYS B 1 204 ? -7.25 30.047 3.855 1 89.81 204 LYS B N 1
ATOM 3387 C CA . LYS B 1 204 ? -6.148 30.531 4.688 1 89.81 204 LYS B CA 1
ATOM 3388 C C . LYS B 1 204 ? -5.23 29.375 5.094 1 89.81 204 LYS B C 1
ATOM 3390 O O . LYS B 1 204 ? -4.008 29.516 5.07 1 89.81 204 LYS B O 1
ATOM 3395 N N . LEU B 1 205 ? -5.859 28.297 5.438 1 90.44 205 LEU B N 1
ATOM 3396 C CA . LEU B 1 205 ? -5.086 27.125 5.836 1 90.44 205 LEU B CA 1
ATOM 3397 C C . LEU B 1 205 ? -4.191 26.656 4.695 1 90.44 205 LEU B C 1
ATOM 3399 O O . LEU B 1 205 ? -2.994 26.438 4.891 1 90.44 205 LEU B O 1
ATOM 3403 N N . LYS B 1 206 ? -4.715 26.562 3.541 1 92.81 206 LYS B N 1
ATOM 3404 C CA . LYS B 1 206 ? -3.959 26.094 2.377 1 92.81 206 LYS B CA 1
ATOM 3405 C C . LYS B 1 206 ? -2.771 27.016 2.098 1 92.81 206 LYS B C 1
ATOM 3407 O O . LYS B 1 206 ? -1.658 26.547 1.862 1 92.81 206 LYS B O 1
ATOM 3412 N N . ARG B 1 207 ? -3.023 28.234 2.174 1 92.75 207 ARG B N 1
ATOM 3413 C CA . ARG B 1 207 ? -1.961 29.219 1.933 1 92.75 207 ARG B CA 1
ATOM 3414 C C . ARG B 1 207 ? -0.862 29.094 2.982 1 92.75 207 ARG B C 1
ATOM 3416 O O . ARG B 1 207 ? 0.324 29.188 2.66 1 92.75 207 ARG B O 1
ATOM 3423 N N . ARG B 1 208 ? -1.239 28.938 4.18 1 92.44 208 ARG B N 1
ATOM 3424 C CA . ARG B 1 208 ? -0.273 28.844 5.27 1 92.44 208 ARG B CA 1
ATOM 3425 C C . ARG B 1 208 ? 0.573 27.578 5.152 1 92.44 208 ARG B C 1
ATOM 3427 O O . ARG B 1 208 ? 1.761 27.594 5.48 1 92.44 208 ARG B O 1
ATOM 3434 N N . LEU B 1 209 ? -0.063 26.5 4.754 1 93.94 209 LEU B N 1
ATOM 3435 C CA . LEU B 1 209 ? 0.678 25.25 4.566 1 93.94 209 LEU B CA 1
ATOM 3436 C C . LEU B 1 209 ? 1.782 25.422 3.529 1 93.94 209 LEU B C 1
ATOM 3438 O O . LEU B 1 209 ? 2.916 25 3.744 1 93.94 209 LEU B O 1
ATOM 3442 N N . VAL B 1 210 ? 1.474 26.078 2.467 1 95.44 210 VAL B N 1
ATOM 3443 C CA . VAL B 1 210 ? 2.453 26.312 1.412 1 95.44 210 VAL B CA 1
ATOM 3444 C C . VAL B 1 210 ? 3.525 27.281 1.913 1 95.44 210 VAL B C 1
ATOM 3446 O O . VAL B 1 210 ? 4.719 27.062 1.686 1 95.44 210 VAL B O 1
ATOM 3449 N N . SER B 1 211 ? 3.102 28.297 2.629 1 94.75 211 SER B N 1
ATOM 3450 C CA . SER B 1 211 ? 4.039 29.281 3.166 1 94.75 211 SER B CA 1
ATOM 3451 C C . SER B 1 211 ? 5 28.641 4.16 1 94.75 211 SER B C 1
ATOM 3453 O O . SER B 1 211 ? 6.18 29 4.207 1 94.75 211 SER B O 1
ATOM 3455 N N . LEU B 1 212 ? 4.465 27.797 4.941 1 93 212 LEU B N 1
ATOM 3456 C CA . LEU B 1 212 ? 5.293 27.062 5.891 1 93 212 LEU B CA 1
ATOM 3457 C C . LEU B 1 212 ? 6.367 26.25 5.164 1 93 212 LEU B C 1
ATOM 3459 O O . LEU B 1 212 ? 7.527 26.234 5.582 1 93 212 LEU B O 1
ATOM 3463 N N . TYR B 1 213 ? 6.004 25.609 4.109 1 94.38 213 TYR B N 1
ATOM 3464 C CA . TYR B 1 213 ? 6.969 24.844 3.32 1 94.38 213 TYR B CA 1
ATOM 3465 C C . TYR B 1 213 ? 8.062 25.766 2.771 1 94.38 213 TYR B C 1
ATOM 3467 O O . TYR B 1 213 ? 9.234 25.375 2.734 1 94.38 213 TYR B O 1
ATOM 3475 N N . GLU B 1 214 ? 7.672 26.938 2.359 1 93.25 214 GLU B N 1
ATOM 3476 C CA . GLU B 1 214 ? 8.602 27.891 1.739 1 93.25 214 GLU B CA 1
ATOM 3477 C C . GLU B 1 214 ? 9.469 28.578 2.787 1 93.25 214 GLU B C 1
ATOM 3479 O O . GLU B 1 214 ? 10.391 29.312 2.445 1 93.25 214 GLU B O 1
ATOM 3484 N N . GLY B 1 215 ? 9.172 28.359 4.004 1 89.56 215 GLY B N 1
ATOM 3485 C CA . GLY B 1 215 ? 9.969 28.938 5.078 1 89.56 215 GLY B CA 1
ATOM 3486 C C . GLY B 1 215 ? 9.547 30.344 5.445 1 89.56 215 GLY B C 1
ATOM 3487 O O . GLY B 1 215 ? 10.289 31.078 6.105 1 89.56 215 GLY B O 1
ATOM 3488 N N . HIS B 1 216 ? 8.367 30.703 4.973 1 86 216 HIS B N 1
ATOM 3489 C CA . HIS B 1 216 ? 7.895 32.062 5.211 1 86 216 HIS B CA 1
ATOM 3490 C C . HIS B 1 216 ? 6.973 32.125 6.426 1 86 216 HIS B C 1
ATOM 3492 O O . HIS B 1 216 ? 6.543 33.188 6.836 1 86 216 HIS B O 1
ATOM 3498 N N . ASP B 1 217 ? 6.586 30.938 6.918 1 85.94 217 ASP B N 1
ATOM 3499 C CA . ASP B 1 217 ? 5.727 30.859 8.094 1 85.94 217 ASP B CA 1
ATOM 3500 C C . ASP B 1 217 ? 6.23 29.797 9.07 1 85.94 217 ASP B C 1
ATOM 3502 O O . ASP B 1 217 ? 7.152 29.047 8.75 1 85.94 217 ASP B O 1
ATOM 3506 N N . ASP B 1 218 ? 5.664 29.906 10.273 1 83.25 218 ASP B N 1
ATOM 3507 C CA . ASP B 1 218 ? 5.973 28.906 11.281 1 83.25 218 ASP B CA 1
ATOM 3508 C C . ASP B 1 218 ? 4.695 28.266 11.836 1 83.25 218 ASP B C 1
ATOM 3510 O O . ASP B 1 218 ? 3.596 28.578 11.383 1 83.25 218 ASP B O 1
ATOM 3514 N N . VAL B 1 219 ? 4.895 27.344 12.703 1 83.5 219 VAL B N 1
ATOM 3515 C CA . VAL B 1 219 ? 3.793 26.531 13.211 1 83.5 219 VAL B CA 1
ATOM 3516 C C . VAL B 1 219 ? 2.801 27.422 13.961 1 83.5 219 VAL B C 1
ATOM 3518 O O . VAL B 1 219 ? 1.607 27.109 14.016 1 83.5 219 VAL B O 1
ATOM 3521 N N . ALA B 1 220 ? 3.25 28.438 14.484 1 81.12 220 ALA B N 1
ATOM 3522 C CA . ALA B 1 220 ? 2.379 29.375 15.195 1 81.12 220 ALA B CA 1
ATOM 3523 C C . ALA B 1 220 ? 1.289 29.922 14.273 1 81.12 220 ALA B C 1
ATOM 3525 O O . ALA B 1 220 ? 0.164 30.172 14.711 1 81.12 220 ALA B O 1
ATOM 3526 N N . SER B 1 221 ? 1.659 30.062 13.031 1 81.31 221 SER B N 1
ATOM 3527 C CA . SER B 1 221 ? 0.689 30.562 12.07 1 81.31 221 SER B CA 1
ATOM 3528 C C . SER B 1 221 ? -0.477 29.594 11.898 1 81.31 221 SER B C 1
ATOM 3530 O O . SER B 1 221 ? -1.598 30.016 11.594 1 81.31 221 SER B O 1
ATOM 3532 N N . LEU B 1 222 ? -0.298 28.344 12.078 1 82.31 222 LEU B N 1
ATOM 3533 C CA . LEU B 1 222 ? -1.356 27.344 11.984 1 82.31 222 LEU B CA 1
ATOM 3534 C C . LEU B 1 222 ? -2.217 27.344 13.242 1 82.31 222 LEU B C 1
ATOM 3536 O O . LEU B 1 222 ? -3.434 27.156 13.164 1 82.31 222 LEU B O 1
ATOM 3540 N N . THR B 1 223 ? -1.587 27.594 14.328 1 78.62 223 THR B N 1
ATOM 3541 C CA . THR B 1 223 ? -2.309 27.609 15.602 1 78.62 223 THR B CA 1
ATOM 3542 C C . THR B 1 223 ? -3.328 28.75 15.617 1 78.62 223 THR B C 1
ATOM 3544 O O . THR B 1 223 ? -4.402 28.625 16.203 1 78.62 223 THR B O 1
ATOM 3547 N N . MET B 1 224 ? -3.064 29.719 14.898 1 74.69 224 MET B N 1
ATOM 3548 C CA . MET B 1 224 ? -3.943 30.875 14.852 1 74.69 224 MET B CA 1
ATOM 3549 C C . MET B 1 224 ? -5.211 30.578 14.062 1 74.69 224 MET B C 1
ATOM 3551 O O . MET B 1 224 ? -6.195 31.312 14.148 1 74.69 224 MET B O 1
ATOM 3555 N N . LEU B 1 225 ? -5.176 29.516 13.375 1 76.19 225 LEU B N 1
ATOM 3556 C CA . LEU B 1 225 ? -6.348 29.109 12.602 1 76.19 225 LEU B CA 1
ATOM 3557 C C . LEU B 1 225 ? -7.238 28.172 13.406 1 76.19 225 LEU B C 1
ATOM 3559 O O . LEU B 1 225 ? -8.156 27.562 12.859 1 76.19 225 LEU B O 1
ATOM 3563 N N . GLY B 1 226 ? -6.969 28.047 14.656 1 72.69 226 GLY B N 1
ATOM 3564 C CA . GLY B 1 226 ? -7.781 27.188 15.508 1 72.69 226 GLY B CA 1
ATOM 3565 C C . GLY B 1 226 ? -7.281 25.766 15.57 1 72.69 226 GLY B C 1
ATOM 3566 O O . GLY B 1 226 ? -7.996 24.875 16.031 1 72.69 226 GLY B O 1
ATOM 3567 N N . LEU B 1 227 ? -6.113 25.578 15.078 1 77.69 227 LEU B N 1
ATOM 3568 C CA . LEU B 1 227 ? -5.59 24.219 15.008 1 77.69 227 LEU B CA 1
ATOM 3569 C C . LEU B 1 227 ? -4.676 23.938 16.188 1 77.69 227 LEU B C 1
ATOM 3571 O O . LEU B 1 227 ? -3.777 23.094 16.094 1 77.69 227 LEU B O 1
ATOM 3575 N N . GLU B 1 228 ? -4.938 24.609 17.297 1 76.31 228 GLU B N 1
ATOM 3576 C CA . GLU B 1 228 ? -4.082 24.453 18.469 1 76.31 228 GLU B CA 1
ATOM 3577 C C . GLU B 1 228 ? -4.086 23.016 18.969 1 76.31 228 GLU B C 1
ATOM 3579 O O . GLU B 1 228 ? -3.072 22.516 19.469 1 76.31 228 GLU B O 1
ATOM 3584 N N . SER B 1 229 ? -5.148 22.344 18.766 1 74.56 229 SER B N 1
ATOM 3585 C CA . SER B 1 229 ? -5.289 21 19.312 1 74.56 229 SER B CA 1
ATOM 3586 C C . SER B 1 229 ? -4.387 20.016 18.578 1 74.56 229 SER B C 1
ATOM 3588 O O . SER B 1 229 ? -4.078 18.938 19.109 1 74.56 229 SER B O 1
ATOM 3590 N N . ILE B 1 230 ? -3.955 20.375 17.406 1 80.44 230 ILE B N 1
ATOM 3591 C CA . ILE B 1 230 ? -3.105 19.469 16.641 1 80.44 230 ILE B CA 1
ATOM 3592 C C . ILE B 1 230 ? -1.659 19.578 17.125 1 80.44 230 ILE B C 1
ATOM 3594 O O . ILE B 1 230 ? -0.842 18.688 16.875 1 80.44 230 ILE B O 1
ATOM 3598 N N . PHE B 1 231 ? -1.421 20.719 17.781 1 75.19 231 PHE B N 1
ATOM 3599 C CA . PHE B 1 231 ? -0.055 20.984 18.203 1 75.19 231 PHE B CA 1
ATOM 3600 C C . PHE B 1 231 ? 0.07 20.875 19.719 1 75.19 231 PHE B C 1
ATOM 3602 O O . PHE B 1 231 ? 1.113 21.203 20.281 1 75.19 231 PHE B O 1
ATOM 3609 N N . SER B 1 232 ? -0.944 20.359 20.406 1 64.38 232 SER B N 1
ATOM 3610 C CA . SER B 1 232 ? -0.875 20.312 21.859 1 64.38 232 SER B CA 1
ATOM 3611 C C . SER B 1 232 ? -0.254 19 22.328 1 64.38 232 SER B C 1
ATOM 3613 O O . SER B 1 232 ? -0.313 17.984 21.625 1 64.38 232 SER B O 1
#

Solvent-accessible surface area (backbone atoms only — not comparable to full-atom values): 25117 Å² total; per-residue (Å²): 132,72,82,70,66,62,69,66,60,63,63,69,58,61,73,67,66,79,71,70,70,71,71,66,73,62,75,58,71,72,66,74,84,55,68,96,47,94,66,36,32,26,48,41,70,93,74,55,90,70,93,60,97,71,64,57,57,48,53,76,90,71,62,54,39,67,40,34,43,45,61,84,59,49,61,86,57,76,54,50,96,49,23,28,18,77,50,75,43,31,25,71,81,28,19,44,28,28,94,55,33,33,26,40,32,40,35,29,26,36,46,61,8,38,47,65,52,26,28,21,78,51,18,30,37,40,36,39,28,74,34,42,37,32,39,38,35,36,36,46,92,84,50,47,75,34,55,46,78,38,45,53,31,21,34,41,59,46,58,53,56,33,42,28,39,40,33,28,73,33,83,54,56,28,32,35,41,35,40,27,49,14,43,65,28,62,80,47,61,70,44,65,87,40,30,64,83,42,70,66,49,47,51,52,49,54,52,47,55,53,32,36,74,72,64,76,44,57,67,66,64,50,36,73,58,43,43,45,76,76,59,102,131,71,81,68,62,65,63,63,58,62,62,68,55,64,68,70,63,78,72,69,71,71,73,66,73,63,77,58,71,71,67,76,84,55,66,95,47,97,67,35,32,26,48,41,69,94,76,54,89,72,93,60,97,72,64,56,56,49,54,77,90,70,62,54,41,66,40,32,44,42,62,85,60,49,62,86,56,76,53,49,97,49,24,29,19,77,50,75,43,30,26,70,81,29,20,42,28,27,93,54,34,32,26,39,32,38,34,30,26,36,47,63,8,38,45,65,53,26,30,21,78,51,17,30,39,39,37,39,28,76,34,44,38,33,38,37,33,36,37,46,92,84,51,46,76,36,54,47,77,37,46,54,30,21,35,41,58,46,59,53,55,34,41,27,38,40,32,29,75,32,84,52,56,29,32,37,42,36,39,26,50,14,41,65,28,63,80,47,63,72,45,67,88,40,31,64,82,42,71,66,50,47,52,52,49,54,51,47,55,54,32,34,74,72,65,77,44,56,67,65,64,48,36,74,60,44,43,45,77,76,58,105

pLDDT: mean 81.4, std 21.45, range [28.59, 98.88]

Radius of gyration: 28.04 Å; Cα contacts (8 Å, |Δi|>4): 968; chains: 2; bounding box: 55×88×107 Å

Organism: Lupinus albus (NCBI:txid3870)

Secondary structure (DSSP, 8-state):
--TTSSTHHHHTTS----------------S-SS-SSS--PBPPGGG--S--SS-PBPPGGG--GGGGEE-TTSSPPPP-TTSEEEEEE-TTT-GGGTTTT-EEEEEEE-TT-EEEEEE-TT--EEEEEEES-EEEEEE-TT--EEEEEE-TT-EEEE-TT--EEEEE-SSS-EEEEEEESSS----EEPPTTTS---HHHHHHHHHHHHHHHHTS--HHHHHTTT-GGG--/--TTHHHHHHHTTTT---------------S-SS-SSS--PBPPGGG--S--SS-PBPPGGG--GGGGEE-TTSSPPPP-TTSEEEEEE-TTT-GGGTTTT-EEEEEEE-TT-EEEEEE-TT--EEEEEEES-EEEEEE-TT--EEEEEE-TT-EEEE-TT--EEEEE-SSS-EEEEEEESSS----EEPPTTTS---HHHHHHHHHHHHHHHHTS--HHHHIIIIIGGG--

InterPro domains:
  IPR001929 Germin [PR00325] (118-138)
  IPR001929 Germin [PR00325] (148-168)
  IPR001929 Germin [PR00325] (181-196)
  IPR001929 Germin [cd02241] (32-201)
  IPR006045 Cupin 1 [PF00190] (82-204)
  IPR006045 Cupin 1 [SM00835] (71-203)
  IPR011051 RmlC-like cupin domain superfamily [SSF51182] (49-207)
  IPR014710 RmlC-like jelly roll fold [G3DSA:2.60.120.10] (31-213)
  IPR019780 Germin, manganese binding site [PS00725] (113-126)